Protein 6JBZ (pdb70)

Structure (mmCIF, N/CA/C/O backbone):
data_6JBZ
#
_entry.id   6JBZ
#
_cell.length_a   114.076
_cell.length_b   114.076
_cell.length_c   121.369
_cell.angle_alpha   90.00
_cell.angle_beta   90.00
_cell.angle_gamma   90.00
#
_symmetry.space_group_name_H-M   'P 43 21 2'
#
loop_
_entity.id
_entity.type
_entity.pdbx_description
1 polymer 'Molybdenum cofactor biosynthesis protein E'
2 polymer 'MoaD/ThiS family protein'
3 non-polymer 'SULFATE ION'
4 water water
#
loop_
_atom_site.group_PDB
_atom_site.id
_atom_site.type_symbol
_atom_site.label_atom_id
_atom_site.label_alt_id
_atom_site.label_comp_id
_atom_site.label_asym_id
_atom_site.label_entity_id
_atom_site.label_seq_id
_atom_site.pdbx_PDB_ins_code
_atom_site.Cartn_x
_atom_site.Cartn_y
_atom_site.Cartn_z
_atom_site.occupancy
_atom_site.B_iso_or_equiv
_atom_site.auth_seq_id
_atom_site.auth_comp_id
_atom_site.auth_asym_id
_atom_site.auth_atom_id
_atom_site.pdbx_PDB_model_num
ATOM 1 N N . MET A 1 1 ? 27.309 46.298 50.981 1.00 57.45 1 MET A N 1
ATOM 2 C CA . MET A 1 1 ? 27.820 45.092 51.587 1.00 58.43 1 MET A CA 1
ATOM 3 C C . MET A 1 1 ? 28.044 43.962 50.587 1.00 60.26 1 MET A C 1
ATOM 4 O O . MET A 1 1 ? 27.205 43.111 50.454 1.00 61.77 1 MET A O 1
ATOM 9 N N . THR A 1 2 ? 29.187 43.915 49.921 1.00 56.55 2 THR A N 1
ATOM 10 C CA . THR A 1 2 ? 29.423 42.874 48.926 1.00 48.95 2 THR A CA 1
ATOM 11 C C . THR A 1 2 ? 29.315 41.557 49.607 1.00 44.49 2 THR A C 1
ATOM 12 O O . THR A 1 2 ? 29.804 41.396 50.687 1.00 52.53 2 THR A O 1
ATOM 16 N N . GLN A 1 3 ? 28.670 40.605 48.970 1.00 45.60 3 GLN A N 1
ATOM 17 C CA . GLN A 1 3 ? 28.408 39.343 49.624 1.00 45.25 3 GLN A CA 1
ATOM 18 C C . GLN A 1 3 ? 29.061 38.137 49.032 1.00 43.29 3 GLN A C 1
ATOM 19 O O . GLN A 1 3 ? 29.346 38.070 47.869 1.00 39.64 3 GLN A O 1
ATOM 25 N N . VAL A 1 4 ? 29.285 37.188 49.912 1.00 39.38 4 VAL A N 1
ATOM 26 C CA . VAL A 1 4 ? 29.906 35.957 49.607 1.00 32.02 4 VAL A CA 1
ATOM 27 C C . VAL A 1 4 ? 28.874 34.882 49.651 1.00 36.10 4 VAL A C 1
ATOM 28 O O . VAL A 1 4 ? 28.421 34.506 50.683 1.00 36.07 4 VAL A O 1
ATOM 32 N N . LEU A 1 5 ? 28.495 34.420 48.486 1.00 33.91 5 LEU A N 1
ATOM 33 C CA . LEU A 1 5 ? 27.675 33.264 48.320 1.00 28.46 5 LEU A CA 1
ATOM 34 C C . LEU A 1 5 ? 28.337 31.943 48.623 1.00 31.33 5 LEU A C 1
ATOM 35 O O . LEU A 1 5 ? 27.685 31.027 49.022 1.00 28.57 5 LEU A O 1
ATOM 40 N N . ARG A 1 6 ? 29.605 31.805 48.298 1.00 33.71 6 ARG A N 1
ATOM 41 C CA . ARG A 1 6 ? 30.325 30.599 48.628 1.00 29.56 6 ARG A CA 1
ATOM 42 C C . ARG A 1 6 ? 31.792 30.756 48.753 1.00 29.40 6 ARG A C 1
ATOM 43 O O . ARG A 1 6 ? 32.382 31.472 48.010 1.00 33.15 6 ARG A O 1
ATOM 51 N N . ALA A 1 7 ? 32.385 30.039 49.679 1.00 27.58 7 ALA A N 1
ATOM 52 C CA . ALA A 1 7 ? 33.810 29.899 49.729 1.00 31.04 7 ALA A CA 1
ATOM 53 C C . ALA A 1 7 ? 34.177 28.501 50.173 1.00 31.55 7 ALA A C 1
ATOM 54 O O . ALA A 1 7 ? 34.670 28.314 51.249 1.00 33.40 7 ALA A O 1
ATOM 56 N N . ALA A 1 8 ? 33.943 27.533 49.309 1.00 27.63 8 ALA A N 1
ATOM 57 C CA . ALA A 1 8 ? 33.962 26.137 49.651 1.00 22.46 8 ALA A CA 1
ATOM 58 C C . ALA A 1 8 ? 35.203 25.337 49.284 1.00 30.23 8 ALA A C 1
ATOM 59 O O . ALA A 1 8 ? 35.724 25.472 48.219 1.00 30.75 8 ALA A O 1
ATOM 61 N N . LEU A 1 9 ? 35.651 24.507 50.219 1.00 30.70 9 LEU A N 1
ATOM 62 C CA . LEU A 1 9 ? 36.706 23.524 50.014 1.00 27.14 9 LEU A CA 1
ATOM 63 C C . LEU A 1 9 ? 36.052 22.151 50.002 1.00 31.30 9 LEU A C 1
ATOM 64 O O . LEU A 1 9 ? 35.373 21.791 50.953 1.00 28.88 9 LEU A O 1
ATOM 69 N N . THR A 1 10 ? 36.223 21.385 48.926 1.00 31.84 10 THR A N 1
ATOM 70 C CA . THR A 1 10 ? 35.442 20.162 48.786 1.00 29.98 10 THR A CA 1
ATOM 71 C C . THR A 1 10 ? 36.160 19.082 47.997 1.00 32.21 10 THR A C 1
ATOM 72 O O . THR A 1 10 ? 37.058 19.375 47.209 1.00 32.09 10 THR A O 1
ATOM 76 N N . ASP A 1 11 ? 35.777 17.828 48.221 1.00 31.74 11 ASP A N 1
ATOM 77 C CA . ASP A 1 11 ? 36.252 16.764 47.341 1.00 36.29 11 ASP A CA 1
ATOM 78 C C . ASP A 1 11 ? 35.189 16.354 46.293 1.00 33.47 11 ASP A C 1
ATOM 79 O O . ASP A 1 11 ? 35.331 15.345 45.611 1.00 37.62 11 ASP A O 1
ATOM 84 N N . GLN A 1 12 ? 34.144 17.161 46.155 1.00 33.62 12 GLN A N 1
ATOM 85 C CA . GLN A 1 12 ? 33.104 16.937 45.145 1.00 33.39 12 GLN A CA 1
ATOM 86 C C . GLN A 1 12 ? 33.370 17.759 43.877 1.00 32.92 12 GLN A C 1
ATOM 87 O O . GLN A 1 12 ? 34.052 18.782 43.923 1.00 31.61 12 GLN A O 1
ATOM 93 N N . PRO A 1 13 ? 32.858 17.293 42.730 1.00 35.40 13 PRO A N 1
ATOM 94 C CA . PRO A 1 13 ? 32.940 18.080 41.496 1.00 31.86 13 PRO A CA 1
ATOM 95 C C . PRO A 1 13 ? 32.349 19.479 41.665 1.00 33.31 13 PRO A C 1
ATOM 96 O O . PRO A 1 13 ? 31.316 19.631 42.318 1.00 33.52 13 PRO A O 1
ATOM 100 N N . ILE A 1 14 ? 33.011 20.485 41.100 1.00 30.70 14 ILE A N 1
ATOM 101 C CA . ILE A 1 14 ? 32.539 21.858 41.200 1.00 30.74 14 ILE A CA 1
ATOM 102 C C . ILE A 1 14 ? 32.172 22.386 39.811 1.00 33.71 14 ILE A C 1
ATOM 103 O O . ILE A 1 14 ? 32.701 21.919 38.799 1.00 33.97 14 ILE A O 1
ATOM 108 N N . PHE A 1 15 ? 31.267 23.363 39.776 1.00 31.34 15 PHE A N 1
ATOM 109 C CA . PHE A 1 15 ? 30.693 23.806 38.519 1.00 29.28 15 PHE A CA 1
ATOM 110 C C . PHE A 1 15 ? 30.628 25.331 38.353 1.00 30.89 15 PHE A C 1
ATOM 111 O O . PHE A 1 15 ? 30.089 26.044 39.197 1.00 32.09 15 PHE A O 1
ATOM 119 N N . LEU A 1 16 ? 31.181 25.822 37.250 1.00 28.98 16 LEU A N 1
ATOM 120 C CA . LEU A 1 16 ? 31.068 27.231 36.908 1.00 31.66 16 LEU A CA 1
ATOM 121 C C . LEU A 1 16 ? 29.616 27.707 36.889 1.00 28.63 16 LEU A C 1
ATOM 122 O O . LEU A 1 16 ? 29.315 28.774 37.399 1.00 32.35 16 LEU A O 1
ATOM 127 N N . ALA A 1 17 ? 28.730 26.912 36.300 1.00 29.49 17 ALA A N 1
ATOM 128 C CA . ALA A 1 17 ? 27.338 27.308 36.105 1.00 29.52 17 ALA A CA 1
ATOM 129 C C . ALA A 1 17 ? 26.672 27.546 37.435 1.00 32.84 17 ALA A C 1
ATOM 130 O O . ALA A 1 17 ? 25.881 28.474 37.609 1.00 36.16 17 ALA A O 1
ATOM 132 N N . GLU A 1 18 ? 27.011 26.696 38.387 1.00 33.00 18 GLU A N 1
ATOM 133 C CA . GLU A 1 18 ? 26.436 26.800 39.705 1.00 31.30 18 GLU A CA 1
ATOM 134 C C . GLU A 1 18 ? 26.826 28.117 40.382 1.00 34.13 18 GLU A C 1
ATOM 135 O O . GLU A 1 18 ? 25.999 28.744 41.029 1.00 35.66 18 GLU A O 1
ATOM 141 N N . HIS A 1 19 ? 28.077 28.538 40.208 1.00 32.75 19 HIS A N 1
ATOM 142 C CA . HIS A 1 19 ? 28.589 29.756 40.827 1.00 30.32 19 HIS A CA 1
ATOM 143 C C . HIS A 1 19 ? 28.093 31.012 40.114 1.00 34.43 19 HIS A C 1
ATOM 144 O O . HIS A 1 19 ? 27.882 32.057 40.743 1.00 33.92 19 HIS A O 1
ATOM 151 N N . GLU A 1 20 ? 27.921 30.913 38.798 1.00 35.07 20 GLU A N 1
ATOM 152 C CA . GLU A 1 20 ? 27.237 31.956 38.037 1.00 37.20 20 GLU A CA 1
ATOM 153 C C . GLU A 1 20 ? 25.815 32.184 38.587 1.00 35.83 20 GLU A C 1
ATOM 154 O O . GLU A 1 20 ? 25.379 33.310 38.793 1.00 36.33 20 GLU A O 1
ATOM 160 N N . GLU A 1 21 ? 25.107 31.086 38.809 1.00 35.31 21 GLU A N 1
ATOM 161 C CA . GLU A 1 21 ? 23.762 31.112 39.336 1.00 38.19 21 GLU A CA 1
ATOM 162 C C . GLU A 1 21 ? 23.702 31.765 40.718 1.00 41.40 21 GLU A C 1
ATOM 163 O O . GLU A 1 21 ? 22.791 32.538 41.006 1.00 42.88 21 GLU A O 1
ATOM 169 N N . LEU A 1 22 ? 24.699 31.479 41.550 1.00 37.84 22 LEU A N 1
ATOM 170 C CA . LEU A 1 22 ? 24.769 31.999 42.918 1.00 37.91 22 LEU A CA 1
ATOM 171 C C . LEU A 1 22 ? 24.987 33.499 43.048 1.00 36.60 22 LEU A C 1
ATOM 172 O O . LEU A 1 22 ? 24.408 34.132 43.914 1.00 44.14 22 LEU A O 1
ATOM 177 N N . VAL A 1 23 ? 25.858 34.057 42.223 1.00 37.40 23 VAL A N 1
ATOM 178 C CA . VAL A 1 23 ? 26.232 35.455 42.360 1.00 34.34 23 VAL A CA 1
ATOM 179 C C . VAL A 1 23 ? 25.302 36.366 41.565 1.00 39.30 23 VAL A C 1
ATOM 180 O O . VAL A 1 23 ? 25.493 37.585 41.540 1.00 38.58 23 VAL A O 1
ATOM 184 N N . SER A 1 24 ? 24.302 35.786 40.906 1.00 39.66 24 SER A N 1
ATOM 185 C CA . SER A 1 24 ? 23.321 36.611 40.208 1.00 41.90 24 SER A CA 1
ATOM 186 C C . SER A 1 24 ? 22.718 37.606 41.176 1.00 45.62 24 SER A C 1
ATOM 187 O O . SER A 1 24 ? 22.463 37.290 42.345 1.00 46.26 24 SER A O 1
ATOM 190 N N . HIS A 1 25 ? 22.533 38.820 40.688 1.00 37.82 25 HIS A N 1
ATOM 191 C CA . HIS A 1 25 ? 22.030 39.896 41.500 1.00 40.44 25 HIS A CA 1
ATOM 192 C C . HIS A 1 25 ? 21.322 40.853 40.576 1.00 43.27 25 HIS A C 1
ATOM 193 O O . HIS A 1 25 ? 21.834 41.176 39.496 1.00 41.92 25 HIS A O 1
ATOM 200 N N . ARG A 1 26 ? 20.147 41.305 41.001 1.00 42.85 26 ARG A N 1
ATOM 201 C CA . ARG A 1 26 ? 19.288 42.085 40.134 1.00 41.13 26 ARG A CA 1
ATOM 202 C C . ARG A 1 26 ? 19.968 43.376 39.686 1.00 43.84 26 ARG A C 1
ATOM 203 O O . ARG A 1 26 ? 19.607 43.935 38.658 1.00 39.33 26 ARG A O 1
ATOM 211 N N . SER A 1 27 ? 20.976 43.828 40.420 1.00 41.15 27 SER A N 1
ATOM 212 C CA . SER A 1 27 ? 21.659 45.056 40.032 1.00 41.98 27 SER A CA 1
ATOM 213 C C . SER A 1 27 ? 22.994 44.844 39.322 1.00 43.20 27 SER A C 1
ATOM 214 O O . SER A 1 27 ? 23.642 45.813 38.934 1.00 44.33 27 SER A O 1
ATOM 217 N N . ALA A 1 28 ? 23.397 43.587 39.147 1.00 41.96 28 ALA A N 1
ATOM 218 C CA . ALA A 1 28 ? 24.622 43.276 38.414 1.00 40.72 28 ALA A CA 1
ATOM 219 C C . ALA A 1 28 ? 24.382 43.282 36.901 1.00 38.80 28 ALA A C 1
ATOM 220 O O . ALA A 1 28 ? 23.454 42.654 36.416 1.00 43.94 28 ALA A O 1
ATOM 222 N N . GLY A 1 29 ? 25.219 44.005 36.164 1.00 38.97 29 GLY A N 1
ATOM 223 C CA . GLY A 1 29 ? 25.165 43.997 34.713 1.00 38.87 29 GLY A CA 1
ATOM 224 C C . GLY A 1 29 ? 26.258 43.138 34.070 1.00 42.97 29 GLY A C 1
ATOM 225 O O . GLY A 1 29 ? 26.217 42.858 32.857 1.00 33.27 29 GLY A O 1
ATOM 226 N N . ALA A 1 30 ? 27.236 42.713 34.873 1.00 36.83 30 ALA A N 1
ATOM 227 C CA . ALA A 1 30 ? 28.265 41.821 34.369 1.00 32.58 30 ALA A CA 1
ATOM 228 C C . ALA A 1 30 ? 28.567 40.717 35.356 1.00 32.69 30 ALA A C 1
ATOM 229 O O . ALA A 1 30 ? 28.667 40.954 36.551 1.00 34.41 30 ALA A O 1
ATOM 231 N N . ILE A 1 31 ? 28.698 39.506 34.832 1.00 29.71 31 ILE A N 1
ATOM 232 C CA . ILE A 1 31 ? 29.262 38.399 35.577 1.00 31.68 31 ILE A CA 1
ATOM 233 C C . ILE A 1 31 ? 30.512 37.924 34.822 1.00 36.29 31 ILE A C 1
ATOM 234 O O . ILE A 1 31 ? 30.562 37.906 33.578 1.00 32.21 31 ILE A O 1
ATOM 239 N N . VAL A 1 32 ? 31.534 37.573 35.581 1.00 29.37 32 VAL A N 1
ATOM 240 C CA . VAL A 1 32 ? 32.701 36.976 35.012 1.00 29.59 32 VAL A CA 1
ATOM 241 C C . VAL A 1 32 ? 32.987 35.729 35.821 1.00 35.62 32 VAL A C 1
ATOM 242 O O . VAL A 1 32 ? 32.957 35.753 37.059 1.00 34.45 32 VAL A O 1
ATOM 246 N N . GLY A 1 33 ? 33.294 34.638 35.155 1.00 35.79 33 GLY A N 1
ATOM 247 C CA . GLY A 1 33 ? 33.595 33.401 35.829 1.00 29.51 33 GLY A CA 1
ATOM 248 C C . GLY A 1 33 ? 34.914 32.814 35.427 1.00 35.42 33 GLY A C 1
ATOM 249 O O . GLY A 1 33 ? 35.362 33.004 34.339 1.00 32.84 33 GLY A O 1
ATOM 250 N N . PHE A 1 34 ? 35.540 32.110 36.349 1.00 31.96 34 PHE A N 1
ATOM 251 C CA . PHE A 1 34 ? 36.798 31.455 36.107 1.00 29.48 34 PHE A CA 1
ATOM 252 C C . PHE A 1 34 ? 36.706 29.978 36.376 1.00 30.84 34 PHE A C 1
ATOM 253 O O . PHE A 1 34 ? 36.222 29.585 37.384 1.00 27.82 34 PHE A O 1
ATOM 261 N N . VAL A 1 35 ? 37.191 29.168 35.467 1.00 25.40 35 VAL A N 1
ATOM 262 C CA . VAL A 1 35 ? 37.424 27.796 35.793 1.00 27.25 35 VAL A CA 1
ATOM 263 C C . VAL A 1 35 ? 38.845 27.402 35.497 1.00 30.79 35 VAL A C 1
ATOM 264 O O . VAL A 1 35 ? 39.365 27.669 34.461 1.00 31.82 35 VAL A O 1
ATOM 268 N N . GLY A 1 36 ? 39.481 26.762 36.451 1.00 31.72 36 GLY A N 1
ATOM 269 C CA . GLY A 1 36 ? 40.807 26.244 36.251 1.00 26.79 36 GLY A CA 1
ATOM 270 C C . GLY A 1 36 ? 40.763 24.755 36.215 1.00 28.81 36 GLY A C 1
ATOM 271 O O . GLY A 1 36 ? 40.440 24.156 37.156 1.00 33.71 36 GLY A O 1
ATOM 272 N N . MET A 1 37 ? 41.101 24.171 35.098 1.00 29.20 37 MET A N 1
ATOM 273 C CA . MET A 1 37 ? 40.988 22.746 34.917 1.00 30.36 37 MET A CA 1
ATOM 274 C C . MET A 1 37 ? 42.320 22.114 34.684 1.00 30.15 37 MET A C 1
ATOM 275 O O . MET A 1 37 ? 43.277 22.767 34.442 1.00 32.89 37 MET A O 1
ATOM 280 N N . ILE A 1 38 ? 42.375 20.806 34.770 1.00 34.05 38 ILE A N 1
ATOM 281 C CA . ILE A 1 38 ? 43.663 20.171 34.617 1.00 30.44 38 ILE A CA 1
ATOM 282 C C . ILE A 1 38 ? 43.992 20.012 33.172 1.00 32.30 38 ILE A C 1
ATOM 283 O O . ILE A 1 38 ? 43.223 19.494 32.436 1.00 31.92 38 ILE A O 1
ATOM 288 N N . ARG A 1 39 ? 45.152 20.488 32.780 1.00 37.58 39 ARG A N 1
ATOM 289 C CA . ARG A 1 39 ? 45.629 20.339 31.435 1.00 31.25 39 ARG A CA 1
ATOM 290 C C . ARG A 1 39 ? 46.082 18.953 31.153 1.00 31.18 39 ARG A C 1
ATOM 291 O O . ARG A 1 39 ? 46.446 18.217 32.022 1.00 35.78 39 ARG A O 1
ATOM 299 N N . ASP A 1 40 ? 46.057 18.614 29.896 1.00 29.74 40 ASP A N 1
ATOM 300 C CA . ASP A 1 40 ? 46.577 17.371 29.399 1.00 32.17 40 ASP A CA 1
ATOM 301 C C . ASP A 1 40 ? 48.088 17.178 29.435 1.00 30.75 40 ASP A C 1
ATOM 302 O O . ASP A 1 40 ? 48.535 16.083 29.453 1.00 31.31 40 ASP A O 1
ATOM 307 N N . ARG A 1 41 ? 48.849 18.249 29.411 1.00 28.22 41 ARG A N 1
ATOM 308 C CA . ARG A 1 41 ? 50.276 18.183 29.370 1.00 32.29 41 ARG A CA 1
ATOM 309 C C . ARG A 1 41 ? 50.863 19.168 30.336 1.00 36.11 41 ARG A C 1
ATOM 310 O O . ARG A 1 41 ? 50.225 20.105 30.663 1.00 35.99 41 ARG A O 1
ATOM 318 N N . ASP A 1 42 ? 52.054 18.903 30.848 1.00 38.64 42 ASP A N 1
ATOM 319 C CA . ASP A 1 42 ? 52.855 19.885 31.546 1.00 36.13 42 ASP A CA 1
ATOM 320 C C . ASP A 1 42 ? 54.327 19.691 31.314 1.00 40.62 42 ASP A C 1
ATOM 321 O O . ASP A 1 42 ? 54.849 18.665 31.631 1.00 41.61 42 ASP A O 1
ATOM 326 N N . GLY A 1 43 ? 55.023 20.712 30.863 1.00 45.07 43 GLY A N 1
ATOM 327 C CA . GLY A 1 43 ? 56.445 20.602 30.633 1.00 37.22 43 GLY A CA 1
ATOM 328 C C . GLY A 1 43 ? 56.741 19.525 29.629 1.00 45.76 43 GLY A C 1
ATOM 329 O O . GLY A 1 43 ? 57.740 18.840 29.702 1.00 47.71 43 GLY A O 1
ATOM 330 N N . GLY A 1 44 ? 55.834 19.379 28.688 1.00 37.08 44 GLY A N 1
ATOM 331 C CA . GLY A 1 44 ? 55.971 18.429 27.626 1.00 36.19 44 GLY A CA 1
ATOM 332 C C . GLY A 1 44 ? 55.568 17.008 27.927 1.00 45.69 44 GLY A C 1
ATOM 333 O O . GLY A 1 44 ? 55.651 16.166 27.066 1.00 50.13 44 GLY A O 1
ATOM 334 N N . ARG A 1 45 ? 55.110 16.738 29.130 1.00 39.74 45 ARG A N 1
ATOM 335 C CA . ARG A 1 45 ? 54.715 15.401 29.487 1.00 36.52 45 ARG A CA 1
ATOM 336 C C . ARG A 1 45 ? 53.236 15.278 29.606 1.00 38.29 45 ARG A C 1
ATOM 337 O O . ARG A 1 45 ? 52.571 16.186 30.036 1.00 37.75 45 ARG A O 1
ATOM 345 N N . GLY A 1 46 ? 52.734 14.131 29.200 1.00 32.51 46 GLY A N 1
ATOM 346 C CA . GLY A 1 46 ? 51.344 13.800 29.347 1.00 26.96 46 GLY A CA 1
ATOM 347 C C . GLY A 1 46 ? 50.941 13.519 30.757 1.00 33.80 46 GLY A C 1
ATOM 348 O O . GLY A 1 46 ? 51.577 12.813 31.452 1.00 31.38 46 GLY A O 1
ATOM 349 N N . VAL A 1 47 ? 49.818 14.065 31.144 1.00 32.78 47 VAL A N 1
ATOM 350 C CA . VAL A 1 47 ? 49.364 14.055 32.505 1.00 29.41 47 VAL A CA 1
ATOM 351 C C . VAL A 1 47 ? 48.370 12.930 32.690 1.00 30.24 47 VAL A C 1
ATOM 352 O O . VAL A 1 47 ? 47.535 12.704 31.862 1.00 28.44 47 VAL A O 1
ATOM 356 N N . LEU A 1 48 ? 48.517 12.194 33.767 1.00 27.00 48 LEU A N 1
ATOM 357 C CA . LEU A 1 48 ? 47.637 11.118 34.051 1.00 27.13 48 LEU A CA 1
ATOM 358 C C . LEU A 1 48 ? 46.563 11.530 35.009 1.00 30.85 48 LEU A C 1
ATOM 359 O O . LEU A 1 48 ? 45.433 11.226 34.808 1.00 29.52 48 LEU A O 1
ATOM 364 N N . ARG A 1 49 ? 46.955 12.205 36.068 1.00 28.71 49 ARG A N 1
ATOM 365 C CA . ARG A 1 49 ? 46.051 12.736 37.059 1.00 32.41 49 ARG A CA 1
ATOM 366 C C . ARG A 1 49 ? 46.725 13.739 37.984 1.00 35.19 49 ARG A C 1
ATOM 367 O O . ARG A 1 49 ? 47.911 13.846 37.988 1.00 34.20 49 ARG A O 1
ATOM 375 N N . LEU A 1 50 ? 45.951 14.467 38.767 1.00 33.43 50 LEU A N 1
ATOM 376 C CA . LEU A 1 50 ? 46.487 15.373 39.759 1.00 33.25 50 LEU A CA 1
ATOM 377 C C . LEU A 1 50 ? 45.901 15.016 41.083 1.00 30.19 50 LEU A C 1
ATOM 378 O O . LEU A 1 50 ? 44.775 14.652 41.165 1.00 30.46 50 LEU A O 1
ATOM 383 N N . GLU A 1 51 ? 46.692 15.110 42.125 1.00 30.63 51 GLU A N 1
ATOM 384 C CA . GLU A 1 51 ? 46.177 14.940 43.456 1.00 30.45 51 GLU A CA 1
ATOM 385 C C . GLU A 1 51 ? 46.411 16.153 44.303 1.00 30.10 51 GLU A C 1
ATOM 386 O O . GLU A 1 51 ? 47.506 16.567 44.485 1.00 28.32 51 GLU A O 1
ATOM 392 N N . TYR A 1 52 ? 45.337 16.671 44.855 1.00 27.05 52 TYR A N 1
ATOM 393 C CA . TYR A 1 52 ? 45.343 17.893 45.616 1.00 26.10 52 TYR A CA 1
ATOM 394 C C . TYR A 1 52 ? 45.162 17.607 47.067 1.00 26.05 52 TYR A C 1
ATOM 395 O O . TYR A 1 52 ? 44.273 16.946 47.442 1.00 30.93 52 TYR A O 1
ATOM 404 N N . SER A 1 53 ? 46.009 18.173 47.890 1.00 28.76 53 SER A N 1
ATOM 405 C CA . SER A 1 53 ? 45.909 18.003 49.316 1.00 27.98 53 SER A CA 1
ATOM 406 C C . SER A 1 53 ? 45.858 19.332 50.003 1.00 29.95 53 SER A C 1
ATOM 407 O O . SER A 1 53 ? 46.252 20.320 49.469 1.00 29.52 53 SER A O 1
ATOM 410 N N . ALA A 1 54 ? 45.314 19.346 51.193 1.00 23.87 54 ALA A N 1
ATOM 411 C CA . ALA A 1 54 ? 45.089 20.624 51.845 1.00 25.62 54 ALA A CA 1
ATOM 412 C C . ALA A 1 54 ? 45.476 20.589 53.313 1.00 28.06 54 ALA A C 1
ATOM 413 O O . ALA A 1 54 ? 45.198 19.628 54.018 1.00 27.05 54 ALA A O 1
ATOM 415 N N . HIS A 1 55 ? 46.122 21.646 53.774 1.00 27.55 55 HIS A N 1
ATOM 416 C CA . HIS A 1 55 ? 46.357 21.799 55.199 1.00 33.34 55 HIS A CA 1
ATOM 417 C C . HIS A 1 55 ? 45.018 21.808 55.921 1.00 33.50 55 HIS A C 1
ATOM 418 O O . HIS A 1 55 ? 44.014 22.222 55.339 1.00 35.13 55 HIS A O 1
ATOM 425 N N . PRO A 1 56 ? 44.987 21.331 57.177 1.00 34.69 56 PRO A N 1
ATOM 426 C CA . PRO A 1 56 ? 43.751 21.395 57.968 1.00 31.22 56 PRO A CA 1
ATOM 427 C C . PRO A 1 56 ? 43.129 22.798 58.024 1.00 29.64 56 PRO A C 1
ATOM 428 O O . PRO A 1 56 ? 41.930 22.910 58.247 1.00 27.69 56 PRO A O 1
ATOM 432 N N . SER A 1 57 ? 43.915 23.849 57.823 1.00 28.58 57 SER A N 1
ATOM 433 C CA . SER A 1 57 ? 43.371 25.197 57.963 1.00 30.51 57 SER A CA 1
ATOM 434 C C . SER A 1 57 ? 42.761 25.747 56.674 1.00 33.21 57 SER A C 1
ATOM 435 O O . SER A 1 57 ? 42.187 26.833 56.683 1.00 34.87 57 SER A O 1
ATOM 438 N N . ALA A 1 58 ? 42.862 24.999 55.5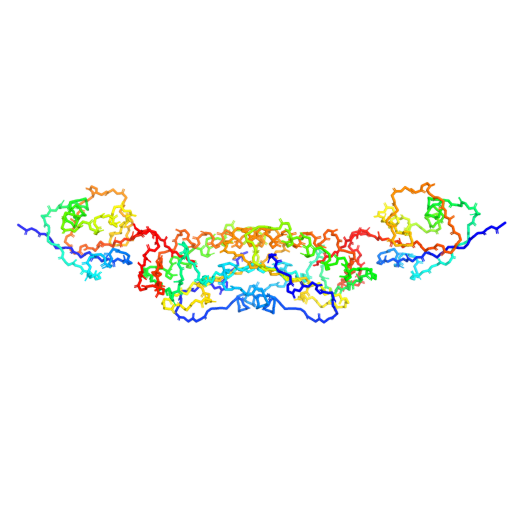78 1.00 29.48 58 ALA A N 1
ATOM 439 C CA . ALA A 1 58 ? 42.541 25.547 54.261 1.00 31.81 58 ALA A CA 1
ATOM 440 C C . ALA A 1 58 ? 41.090 26.031 54.123 1.00 33.72 58 ALA A C 1
ATOM 441 O O . ALA A 1 58 ? 40.853 27.084 53.524 1.00 35.79 58 ALA A O 1
ATOM 443 N N . ALA A 1 59 ? 40.128 25.284 54.664 1.00 28.97 59 ALA A N 1
ATOM 444 C CA . ALA A 1 59 ? 38.719 25.676 54.551 1.00 30.69 59 ALA A CA 1
ATOM 445 C C . ALA A 1 59 ? 38.492 27.053 55.177 1.00 35.70 59 ALA A C 1
ATOM 446 O O . ALA A 1 59 ? 37.779 27.910 54.618 1.00 34.75 59 ALA A O 1
ATOM 448 N N . GLN A 1 60 ? 39.129 27.270 56.323 1.00 32.50 60 GLN A N 1
ATOM 449 C CA . GLN A 1 60 ? 39.022 28.542 57.020 1.00 32.55 60 GLN A CA 1
ATOM 450 C C . GLN A 1 60 ? 39.758 29.660 56.284 1.00 35.35 60 GLN A C 1
ATOM 451 O O . GLN A 1 60 ? 39.223 30.758 56.119 1.00 38.85 60 GLN A O 1
ATOM 457 N N . VAL A 1 61 ? 40.987 29.385 55.853 1.00 32.97 61 VAL A N 1
ATOM 458 C CA . VAL A 1 61 ? 41.753 30.356 55.085 1.00 32.26 61 VAL A CA 1
ATOM 459 C C . VAL A 1 61 ? 40.987 30.745 53.818 1.00 34.31 61 VAL A C 1
ATOM 460 O O . VAL A 1 61 ? 40.898 31.923 53.479 1.00 31.90 61 VAL A O 1
ATOM 464 N N . LEU A 1 62 ? 40.404 29.753 53.143 1.00 37.53 62 LEU A N 1
ATOM 465 C CA . LEU A 1 62 ? 39.659 30.007 51.910 1.00 35.31 62 LEU A CA 1
ATOM 466 C C . LEU A 1 62 ? 38.529 30.991 52.155 1.00 34.96 62 LEU A C 1
ATOM 467 O O . LEU A 1 62 ? 38.357 31.950 51.400 1.00 34.46 62 LEU A O 1
ATOM 472 N N . ALA A 1 63 ? 37.767 30.745 53.219 1.00 34.25 63 ALA A N 1
ATOM 473 C CA . ALA A 1 63 ? 36.637 31.590 53.559 1.00 28.98 63 ALA A CA 1
ATOM 474 C C . ALA A 1 63 ? 37.111 32.996 53.907 1.00 36.88 63 ALA A C 1
ATOM 475 O O . ALA A 1 63 ? 36.501 33.978 53.470 1.00 35.16 63 ALA A O 1
ATOM 477 N N . ASP A 1 64 ? 38.202 33.098 54.669 1.00 32.80 64 ASP A N 1
ATOM 478 C CA . ASP A 1 64 ? 38.773 34.409 54.982 1.00 31.17 64 ASP A CA 1
ATOM 479 C C . ASP A 1 64 ? 39.231 35.155 53.729 1.00 34.89 64 ASP A C 1
ATOM 480 O O . ASP A 1 64 ? 39.039 36.365 53.609 1.00 39.82 64 ASP A O 1
ATOM 485 N N . LEU A 1 65 ? 39.817 34.427 52.786 1.00 36.61 65 LEU A N 1
ATOM 486 C CA . LEU A 1 65 ? 40.304 35.021 51.545 1.00 35.74 65 LEU A CA 1
ATOM 487 C C . LEU A 1 65 ? 39.157 35.562 50.674 1.00 34.75 65 LEU A C 1
ATOM 488 O O . LEU A 1 65 ? 39.228 36.677 50.152 1.00 34.44 65 LEU A O 1
ATOM 493 N N . VAL A 1 66 ? 38.101 34.774 50.512 1.00 33.64 66 VAL A N 1
ATOM 494 C CA . VAL A 1 66 ? 36.973 35.210 49.698 1.00 32.66 66 VAL A CA 1
ATOM 495 C C . VAL A 1 66 ? 36.292 36.409 50.360 1.00 40.26 66 VAL A C 1
ATOM 496 O O . VAL A 1 66 ? 35.967 37.394 49.693 1.00 41.45 66 VAL A O 1
ATOM 500 N N . ALA A 1 67 ? 36.109 36.328 51.679 1.00 41.31 67 ALA A N 1
ATOM 501 C CA . ALA A 1 67 ? 35.592 37.435 52.481 1.00 34.91 67 ALA A CA 1
ATOM 502 C C . ALA A 1 67 ? 36.418 38.717 52.312 1.00 36.84 67 ALA A C 1
ATOM 503 O O . ALA A 1 67 ? 35.869 39.827 52.208 1.00 36.69 67 ALA A O 1
ATOM 505 N N . GLU A 1 68 ? 37.736 38.560 52.286 1.00 34.67 68 GLU A N 1
ATOM 506 C CA . GLU A 1 68 ? 38.617 39.711 52.197 1.00 36.11 68 GLU A CA 1
ATOM 507 C C . GLU A 1 68 ? 38.570 40.361 50.826 1.00 41.64 68 GLU A C 1
ATOM 508 O O . GLU A 1 68 ? 38.517 41.588 50.708 1.00 44.69 68 GLU A O 1
ATOM 514 N N . VAL A 1 69 ? 38.605 39.538 49.788 1.00 38.29 69 VAL A N 1
ATOM 515 C CA . VAL A 1 69 ? 38.588 40.065 48.439 1.00 40.39 69 VAL A CA 1
ATOM 516 C C . VAL A 1 69 ? 37.267 40.803 48.224 1.00 40.29 69 VAL A C 1
ATOM 517 O O . VAL A 1 69 ? 37.234 41.855 47.576 1.00 42.54 69 VAL A O 1
ATOM 521 N N . ALA A 1 70 ? 36.200 40.272 48.824 1.00 37.42 70 ALA A N 1
ATOM 522 C CA . ALA A 1 70 ? 34.848 40.825 48.705 1.00 39.04 70 ALA A CA 1
ATOM 523 C C . ALA A 1 70 ? 34.739 42.208 49.350 1.00 46.38 70 ALA A C 1
ATOM 524 O O . ALA A 1 70 ? 34.236 43.152 48.730 1.00 47.62 70 ALA A O 1
ATOM 526 N N . GLU A 1 71 ? 35.216 42.311 50.591 1.00 42.11 71 GLU A N 1
ATOM 527 C CA . GLU A 1 71 ? 35.172 43.546 51.362 1.00 42.26 71 GLU A CA 1
ATOM 528 C C . GLU A 1 71 ? 36.037 44.650 50.757 1.00 44.09 71 GLU A C 1
ATOM 529 O O . GLU A 1 71 ? 35.643 45.816 50.749 1.00 45.70 71 GLU A O 1
ATOM 535 N N . GLU A 1 72 ? 37.205 44.288 50.236 1.00 43.59 72 GLU A N 1
ATOM 536 C CA . GLU A 1 72 ? 38.096 45.281 49.638 1.00 39.68 72 GLU A CA 1
ATOM 537 C C . GLU A 1 72 ? 37.659 45.701 48.247 1.00 39.52 72 GLU A C 1
ATOM 538 O O . GLU A 1 72 ? 38.246 46.590 47.658 1.00 46.95 72 GLU A O 1
ATOM 544 N N . SER A 1 73 ? 36.637 45.053 47.711 1.00 42.90 73 SER A N 1
ATOM 545 C CA . SER A 1 73 ? 36.183 45.361 46.365 1.00 42.14 73 SER A CA 1
ATOM 546 C C . SER A 1 73 ? 35.295 46.593 46.324 1.00 43.92 73 SER A C 1
ATOM 547 O O . SER A 1 73 ? 34.695 46.980 47.320 1.00 46.07 73 SER A O 1
ATOM 550 N N . SER A 1 74 ? 35.210 47.201 45.152 1.00 41.62 74 SER A N 1
ATOM 551 C CA . SER A 1 74 ? 34.193 48.195 44.884 1.00 39.47 74 SER A CA 1
ATOM 552 C C . SER A 1 74 ? 33.526 47.833 43.575 1.00 42.25 74 SER A C 1
ATOM 553 O O . SER A 1 74 ? 34.166 47.295 42.673 1.00 40.92 74 SER A O 1
ATOM 556 N N . GLY A 1 75 ? 32.232 48.101 43.480 1.00 37.46 75 GLY A N 1
ATOM 557 C CA . GLY A 1 75 ? 31.515 47.858 42.247 1.00 33.58 75 GLY A CA 1
ATOM 558 C C . GLY A 1 75 ? 31.035 46.428 42.111 1.00 42.66 75 GLY A C 1
ATOM 559 O O . GLY A 1 75 ? 30.453 46.065 41.083 1.00 41.55 75 GLY A O 1
ATOM 560 N N . VAL A 1 76 ? 31.253 45.621 43.149 1.00 35.69 76 VAL A N 1
ATOM 561 C CA . VAL A 1 76 ? 30.935 44.212 43.070 1.00 34.09 76 VAL A CA 1
ATOM 562 C C . VAL A 1 76 ? 29.775 43.853 43.990 1.00 36.74 76 VAL A C 1
ATOM 563 O O . VAL A 1 76 ? 29.849 44.052 45.200 1.00 39.97 76 VAL A O 1
ATOM 567 N N . ARG A 1 77 ? 28.712 43.302 43.402 1.00 39.52 77 ARG A N 1
ATOM 568 C CA . ARG A 1 77 ? 27.549 42.805 44.145 1.00 37.51 77 ARG A CA 1
ATOM 569 C C . ARG A 1 77 ? 27.832 41.549 44.951 1.00 38.85 77 ARG A C 1
ATOM 570 O O . ARG A 1 77 ? 27.536 41.488 46.137 1.00 44.36 77 ARG A O 1
ATOM 578 N N . ALA A 1 78 ? 28.373 40.529 44.295 1.00 37.06 78 ALA A N 1
ATOM 579 C CA . ALA A 1 78 ? 28.509 39.225 44.935 1.00 37.17 78 ALA A CA 1
ATOM 580 C C . ALA A 1 78 ? 29.667 38.428 44.363 1.00 32.21 78 ALA A C 1
ATOM 581 O O . ALA A 1 78 ? 30.006 38.568 43.190 1.00 34.70 78 ALA A O 1
ATOM 583 N N . VAL A 1 79 ? 30.274 37.599 45.205 1.00 34.69 79 VAL A N 1
ATOM 584 C CA . VAL A 1 79 ? 31.341 36.688 44.779 1.00 32.30 79 VAL A CA 1
ATOM 585 C C . VAL A 1 79 ? 31.065 35.274 45.279 1.00 30.32 79 VAL A C 1
ATOM 586 O O . VAL A 1 79 ? 30.305 35.078 46.221 1.00 29.50 79 VAL A O 1
ATOM 590 N N . ALA A 1 80 ? 31.658 34.288 44.613 1.00 32.01 80 ALA A N 1
ATOM 591 C CA . ALA A 1 80 ? 31.548 32.888 45.024 1.00 31.22 80 ALA A CA 1
ATOM 592 C C . ALA A 1 80 ? 32.723 32.115 44.458 1.00 32.41 80 ALA A C 1
ATOM 593 O O . ALA A 1 80 ? 33.051 32.247 43.282 1.00 37.00 80 ALA A O 1
ATOM 595 N N . ALA A 1 81 ? 33.370 31.319 45.297 1.00 33.18 81 ALA A N 1
ATOM 596 C CA . ALA A 1 81 ? 34.473 30.487 44.839 1.00 32.71 81 ALA A CA 1
ATOM 597 C C . ALA A 1 81 ? 34.449 29.118 45.513 1.00 33.47 81 ALA A C 1
ATOM 598 O O . ALA A 1 81 ? 33.985 28.989 46.645 1.00 34.00 81 ALA A O 1
ATOM 600 N N . SER A 1 82 ? 34.914 28.096 44.790 1.00 32.58 82 SER A N 1
ATOM 601 C CA . SER A 1 82 ? 35.146 26.772 45.363 1.00 26.86 82 SER A CA 1
ATOM 602 C C . SER A 1 82 ? 36.516 26.284 44.932 1.00 29.65 82 SER A C 1
ATOM 603 O O . SER A 1 82 ? 36.958 26.553 43.818 1.00 28.51 82 SER A O 1
ATOM 606 N N . HIS A 1 83 ? 37.200 25.576 45.817 1.00 29.59 83 HIS A N 1
ATOM 607 C CA . HIS A 1 83 ? 38.400 24.871 45.409 1.00 27.20 83 HIS A CA 1
ATOM 608 C C . HIS A 1 83 ? 38.192 23.410 45.712 1.00 30.52 83 HIS A C 1
ATOM 609 O O . HIS A 1 83 ? 37.780 23.050 46.821 1.00 29.42 83 HIS A O 1
ATOM 616 N N . ARG A 1 84 ? 38.452 22.571 44.710 1.00 29.64 84 ARG A N 1
ATOM 617 C CA . ARG A 1 84 ? 38.297 21.129 44.856 1.00 27.32 84 ARG A CA 1
ATOM 618 C C . ARG A 1 84 ? 39.602 20.498 45.321 1.00 29.14 84 ARG A C 1
ATOM 619 O O . ARG A 1 84 ? 40.684 20.974 44.993 1.00 31.52 84 ARG A O 1
ATOM 627 N N . ILE A 1 85 ? 39.513 19.444 46.113 1.00 27.16 85 ILE A N 1
ATOM 628 C CA . ILE A 1 85 ? 40.713 18.715 46.465 1.00 29.04 85 ILE A CA 1
ATOM 629 C C . ILE A 1 85 ? 40.445 17.223 46.314 1.00 31.16 85 ILE A C 1
ATOM 630 O O . ILE A 1 85 ? 39.314 16.812 46.027 1.00 27.54 85 ILE A O 1
ATOM 635 N N . GLY A 1 86 ? 41.488 16.416 46.506 1.00 26.58 86 GLY A N 1
ATOM 636 C CA . GLY A 1 86 ? 41.388 14.990 46.273 1.00 24.84 86 GLY A CA 1
ATOM 637 C C . GLY A 1 86 ? 41.895 14.623 44.890 1.00 28.13 86 GLY A C 1
ATOM 638 O O . GLY A 1 86 ? 42.767 15.297 44.343 1.00 29.94 86 GLY A O 1
ATOM 639 N N . VAL A 1 87 ? 41.353 13.558 44.320 1.00 26.15 87 VAL A N 1
ATOM 640 C CA . VAL A 1 87 ? 41.835 13.076 43.042 1.00 27.43 87 VAL A CA 1
ATOM 641 C C . VAL A 1 87 ? 41.051 13.671 41.887 1.00 28.45 87 VAL A C 1
ATOM 642 O O . VAL A 1 87 ? 39.839 13.484 41.789 1.00 32.57 87 VAL A O 1
ATOM 646 N N . LEU A 1 88 ? 41.760 14.389 41.015 1.00 29.85 88 LEU A N 1
ATOM 647 C CA . LEU A 1 88 ? 41.159 15.001 39.835 1.00 30.86 88 LEU A CA 1
ATOM 648 C C . LEU A 1 88 ? 41.679 14.368 38.548 1.00 31.52 88 LEU A C 1
ATOM 649 O O . LEU A 1 88 ? 42.868 14.120 38.400 1.00 33.75 88 LEU A O 1
ATOM 654 N N . GLN A 1 89 ? 40.764 14.100 37.627 1.00 31.28 89 GLN A N 1
ATOM 655 C CA . GLN A 1 89 ? 41.107 13.590 36.317 1.00 29.04 89 GLN A CA 1
ATOM 656 C C . GLN A 1 89 ? 41.551 14.734 35.420 1.00 31.60 89 GLN A C 1
ATOM 657 O O . GLN A 1 89 ? 41.231 15.895 35.692 1.00 31.95 89 GLN A O 1
ATOM 663 N N . VAL A 1 90 ? 42.289 14.414 34.356 1.00 32.34 90 VAL A N 1
ATOM 664 C CA . VAL A 1 90 ? 42.635 15.421 33.355 1.00 30.48 90 VAL A CA 1
ATOM 665 C C . VAL A 1 90 ? 41.335 16.003 32.824 1.00 30.29 90 VAL A C 1
ATOM 666 O O . VAL A 1 90 ? 40.412 15.253 32.516 1.00 35.97 90 VAL A O 1
ATOM 670 N N . GLY A 1 91 ? 41.244 17.329 32.737 1.00 31.22 91 GLY A N 1
ATOM 671 C CA . GLY A 1 91 ? 40.039 17.961 32.225 1.00 26.36 91 GLY A CA 1
ATOM 672 C C . GLY A 1 91 ? 39.059 18.449 33.290 1.00 33.61 91 GLY A C 1
ATOM 673 O O . GLY A 1 91 ? 38.142 19.215 32.987 1.00 30.72 91 GLY A O 1
ATOM 674 N N . GLU A 1 92 ? 39.249 18.007 34.533 1.00 30.97 92 GLU A N 1
ATOM 675 C CA . GLU A 1 92 ? 38.354 18.383 35.621 1.00 30.61 92 GLU A CA 1
ATOM 676 C C . GLU A 1 92 ? 38.742 19.705 36.277 1.00 29.36 92 GLU A C 1
ATOM 677 O O . GLU A 1 92 ? 39.907 20.113 36.278 1.00 29.91 92 GLU A O 1
ATOM 683 N N . ALA A 1 93 ? 37.736 20.372 36.829 1.00 30.84 93 ALA A N 1
ATOM 684 C CA . ALA A 1 93 ? 37.903 21.688 37.435 1.00 30.56 93 ALA A CA 1
ATOM 685 C C . ALA A 1 93 ? 38.427 21.610 38.872 1.00 29.82 93 ALA A C 1
ATOM 686 O O . ALA A 1 93 ? 37.820 20.949 39.719 1.00 28.80 93 ALA A O 1
ATOM 688 N N . ALA A 1 94 ? 39.548 22.286 39.128 1.00 25.63 94 ALA A N 1
ATOM 689 C CA . ALA A 1 94 ? 40.122 22.383 40.467 1.00 30.70 94 ALA A CA 1
ATOM 690 C C . ALA A 1 94 ? 39.631 23.639 41.177 1.00 30.08 94 ALA A C 1
ATOM 691 O O . ALA A 1 94 ? 39.385 23.624 42.388 1.00 29.92 94 ALA A O 1
ATOM 693 N N . LEU A 1 95 ? 39.494 24.725 40.421 1.00 28.62 95 LEU A N 1
ATOM 694 C CA . LEU A 1 95 ? 39.120 26.017 40.993 1.00 30.34 95 LEU A CA 1
ATOM 695 C C . LEU A 1 95 ? 38.056 26.728 40.146 1.00 28.62 95 LEU A C 1
ATOM 696 O O . LEU A 1 95 ? 38.172 26.821 38.928 1.00 29.77 95 LEU A O 1
ATOM 701 N N . VAL A 1 96 ? 37.005 27.195 40.806 1.00 26.64 96 VAL A N 1
ATOM 702 C CA . VAL A 1 96 ? 35.946 27.953 40.155 1.00 26.28 96 VAL A CA 1
ATOM 703 C C . VAL A 1 96 ? 35.623 29.207 40.969 1.00 30.24 96 VAL A C 1
ATOM 704 O O . VAL A 1 96 ? 35.344 29.139 42.171 1.00 30.54 96 VAL A O 1
ATOM 708 N N . ALA A 1 97 ? 35.681 30.359 40.324 1.00 27.10 97 ALA A N 1
ATOM 709 C CA . ALA A 1 97 ? 35.256 31.586 40.968 1.00 28.76 97 ALA A CA 1
ATOM 710 C C . ALA A 1 97 ? 34.302 32.322 40.036 1.00 30.54 97 ALA A C 1
ATOM 711 O O . ALA A 1 97 ? 34.414 32.198 38.821 1.00 30.47 97 ALA A O 1
ATOM 713 N N . ALA A 1 98 ? 33.346 33.061 40.600 1.00 34.08 98 ALA A N 1
ATOM 714 C CA . ALA A 1 98 ? 32.460 33.901 39.792 1.00 31.62 98 ALA A CA 1
ATOM 715 C C . ALA A 1 98 ? 32.188 35.209 40.528 1.00 32.36 98 ALA A C 1
ATOM 716 O O . ALA A 1 98 ? 32.154 35.249 41.745 1.00 36.21 98 ALA A O 1
ATOM 718 N N . VAL A 1 99 ? 32.016 36.287 39.782 1.00 34.00 99 VAL A N 1
ATOM 719 C CA . VAL A 1 99 ? 31.891 37.615 40.366 1.00 32.88 99 VAL A CA 1
ATOM 720 C C . VAL A 1 99 ? 30.830 38.397 39.616 1.00 34.38 99 VAL A C 1
ATOM 721 O O . VAL A 1 99 ? 30.954 38.594 38.405 1.00 34.03 99 VAL A O 1
ATOM 725 N N . ALA A 1 100 ? 29.787 38.845 40.308 1.00 35.57 100 ALA A N 1
ATOM 726 C CA . ALA A 1 100 ? 28.784 39.688 39.645 1.00 32.27 100 ALA A CA 1
ATOM 727 C C . ALA A 1 100 ? 28.979 41.154 40.011 1.00 30.97 100 ALA A C 1
ATOM 728 O O . ALA A 1 100 ? 28.926 41.528 41.188 1.00 34.73 100 ALA A O 1
ATOM 730 N N . ALA A 1 101 ? 29.241 41.981 39.007 1.00 36.85 101 ALA A N 1
ATOM 731 C CA . ALA A 1 101 ? 29.457 43.418 39.240 1.00 41.14 101 ALA A CA 1
ATOM 732 C C . ALA A 1 101 ? 28.392 44.283 38.567 1.00 37.95 101 ALA A C 1
ATOM 733 O O . ALA A 1 101 ? 27.631 43.816 37.719 1.00 37.46 101 ALA A O 1
ATOM 735 N N . ASP A 1 102 ? 28.355 45.554 38.938 1.00 42.68 102 ASP A N 1
ATOM 736 C CA . ASP A 1 102 ? 27.463 46.492 38.275 1.00 44.37 102 ASP A CA 1
ATOM 737 C C . ASP A 1 102 ? 27.905 46.716 36.828 1.00 42.48 102 ASP A C 1
ATOM 738 O O . ASP A 1 102 ? 27.077 46.804 35.936 1.00 44.20 102 ASP A O 1
ATOM 743 N N . HIS A 1 103 ? 29.211 46.773 36.594 1.00 39.35 103 HIS A N 1
ATOM 744 C CA . HIS A 1 103 ? 29.735 46.910 35.237 1.00 37.24 103 HIS A CA 1
ATOM 745 C C . HIS A 1 103 ? 30.938 45.969 35.000 1.00 43.43 103 HIS A C 1
ATOM 746 O O . HIS A 1 103 ? 31.525 45.441 35.964 1.00 38.76 103 HIS A O 1
ATOM 753 N N . ARG A 1 104 ? 31.299 45.752 33.730 1.00 39.70 104 ARG A N 1
ATOM 754 C CA . ARG A 1 104 ? 32.230 44.674 33.394 1.00 37.11 104 ARG A CA 1
ATOM 755 C C . ARG A 1 104 ? 33.616 44.839 33.997 1.00 35.68 104 ARG A C 1
ATOM 756 O O . ARG A 1 104 ? 34.244 43.848 34.339 1.00 38.81 104 ARG A O 1
ATOM 764 N N . ARG A 1 105 ? 34.085 46.073 34.151 1.00 40.53 105 ARG A N 1
ATOM 765 C CA . ARG A 1 105 ? 35.451 46.322 34.622 1.00 39.00 105 ARG A CA 1
ATOM 766 C C . ARG A 1 105 ? 35.705 45.790 36.036 1.00 39.88 105 ARG A C 1
ATOM 767 O O . ARG A 1 105 ? 36.767 45.218 36.308 1.00 37.98 105 ARG A O 1
ATOM 775 N N . ALA A 1 106 ? 34.737 45.962 36.933 1.00 38.91 106 ALA A N 1
ATOM 776 C CA . ALA A 1 106 ? 34.890 45.456 38.294 1.00 31.85 106 ALA A CA 1
ATOM 777 C C . ALA 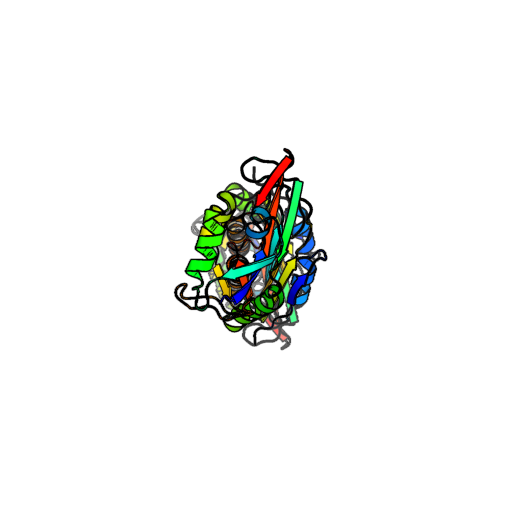A 1 106 ? 34.772 43.932 38.323 1.00 37.42 106 ALA A C 1
ATOM 778 O O . ALA A 1 106 ? 35.387 43.273 39.154 1.00 34.28 106 ALA A O 1
ATOM 780 N N . ALA A 1 107 ? 33.968 43.376 37.423 1.00 30.54 107 ALA A N 1
ATOM 781 C CA . ALA A 1 107 ? 33.790 41.939 37.388 1.00 31.84 107 ALA A CA 1
ATOM 782 C C . ALA A 1 107 ? 35.088 41.244 36.955 1.00 35.43 107 ALA A C 1
ATOM 783 O O . ALA A 1 107 ? 35.578 40.342 37.632 1.00 33.21 107 ALA A O 1
ATOM 785 N N . PHE A 1 108 ? 35.653 41.678 35.836 1.00 34.73 108 PHE A N 1
ATOM 786 C CA . PHE A 1 108 ? 36.931 41.156 35.377 1.00 33.63 108 PHE A CA 1
ATOM 787 C C . PHE A 1 108 ? 38.059 41.352 36.380 1.00 35.61 108 PHE A C 1
ATOM 788 O O . PHE A 1 108 ? 38.831 40.432 36.646 1.00 36.02 108 PHE A O 1
ATOM 796 N N . GLY A 1 109 ? 38.153 42.553 36.936 1.00 34.01 109 GLY A N 1
ATOM 797 C CA . GLY A 1 109 ? 39.200 42.858 37.892 1.00 29.59 109 GLY A CA 1
ATOM 798 C C . GLY A 1 109 ? 39.093 42.041 39.164 1.00 33.17 109 GLY A C 1
ATOM 799 O O . GLY A 1 109 ? 40.058 41.398 39.570 1.00 36.16 109 GLY A O 1
ATOM 800 N N . THR A 1 110 ? 37.923 42.068 39.798 1.00 31.72 110 THR A N 1
ATOM 801 C CA . THR A 1 110 ? 37.706 41.335 41.041 1.00 34.75 110 THR A CA 1
ATOM 802 C C . THR A 1 110 ? 37.763 39.816 40.834 1.00 38.08 110 THR A C 1
ATOM 803 O O . THR A 1 110 ? 38.232 39.096 41.711 1.00 37.65 110 THR A O 1
ATOM 807 N N . CYS A 1 111 ? 37.324 39.315 39.680 1.00 36.23 111 CYS A N 1
ATOM 808 C CA . CYS A 1 111 ? 37.419 37.875 39.481 1.00 37.02 111 CYS A CA 1
ATOM 809 C C . CYS A 1 111 ? 38.872 37.413 39.297 1.00 41.24 111 CYS A C 1
ATOM 810 O O . CYS A 1 111 ? 39.258 36.352 39.790 1.00 40.64 111 CYS A O 1
ATOM 813 N N . ALA A 1 112 ? 39.674 38.203 38.596 1.00 38.74 112 ALA A N 1
ATOM 814 C CA . ALA A 1 112 ? 41.087 37.886 38.454 1.00 33.79 112 ALA A CA 1
ATOM 815 C C . ALA A 1 112 ? 41.822 38.052 39.780 1.00 36.13 112 ALA A C 1
ATOM 816 O O . ALA A 1 112 ? 42.757 37.307 40.081 1.00 36.19 112 ALA A O 1
ATOM 818 N N . HIS A 1 113 ? 41.408 39.024 40.583 1.00 37.33 113 HIS A N 1
ATOM 819 C CA . HIS A 1 113 ? 42.104 39.233 41.845 1.00 40.26 113 HIS A CA 1
ATOM 820 C C . HIS A 1 113 ? 41.730 38.152 42.856 1.00 36.76 113 HIS A C 1
ATOM 821 O O . HIS A 1 113 ? 42.516 37.825 43.741 1.00 34.98 113 HIS A O 1
ATOM 828 N N . LEU A 1 114 ? 40.553 37.596 42.735 1.00 34.39 114 LEU A N 1
ATOM 829 C CA . LEU A 1 114 ? 40.142 36.539 43.599 1.00 35.72 114 LEU A CA 1
ATOM 830 C C . LEU A 1 114 ? 40.832 35.217 43.260 1.00 37.47 114 LEU A C 1
ATOM 831 O O . LEU A 1 114 ? 41.272 34.532 44.128 1.00 39.07 114 LEU A O 1
ATOM 836 N N . VAL A 1 115 ? 40.960 34.887 41.994 1.00 37.56 115 VAL A N 1
ATOM 837 C CA . VAL A 1 115 ? 41.665 33.694 41.588 1.00 37.00 115 VAL A CA 1
ATOM 838 C C . VAL A 1 115 ? 43.114 33.789 41.983 1.00 39.59 115 VAL A C 1
ATOM 839 O O . VAL A 1 115 ? 43.703 32.835 42.403 1.00 38.81 115 VAL A O 1
ATOM 843 N N . GLU A 1 116 ? 43.680 34.963 41.854 1.00 36.81 116 GLU A N 1
ATOM 844 C CA . GLU A 1 116 ? 45.054 35.166 42.201 1.00 41.02 116 GLU A CA 1
ATOM 845 C C . GLU A 1 116 ? 45.309 35.097 43.684 1.00 41.03 116 GLU A C 1
ATOM 846 O O . GLU A 1 116 ? 46.327 34.639 44.097 1.00 41.23 116 GLU A O 1
ATOM 852 N N . THR A 1 117 ? 44.357 35.526 44.481 1.00 40.43 117 THR A N 1
ATOM 853 C CA . THR A 1 117 ? 44.458 35.461 45.924 1.00 37.07 117 THR A CA 1
ATOM 854 C C . THR A 1 117 ? 44.419 34.050 46.436 1.00 37.80 117 THR A C 1
ATOM 855 O O . THR A 1 117 ? 45.156 33.697 47.314 1.00 37.63 117 THR A O 1
ATOM 859 N N . ILE A 1 118 ? 43.523 33.259 45.902 1.00 30.37 118 ILE A N 1
ATOM 860 C CA . ILE A 1 118 ? 43.416 31.897 46.295 1.00 32.52 118 ILE A CA 1
ATOM 861 C C . ILE A 1 118 ? 44.642 31.119 45.893 1.00 32.70 118 ILE A C 1
ATOM 862 O O . ILE A 1 118 ? 45.128 30.329 46.630 1.00 33.67 118 ILE A O 1
ATOM 867 N N . LYS A 1 119 ? 45.130 31.320 44.702 1.00 33.59 119 LYS A N 1
ATOM 868 C CA . LYS A 1 119 ? 46.269 30.512 44.251 1.00 35.51 119 LYS A CA 1
ATOM 869 C C . LYS A 1 119 ? 47.515 30.813 45.074 1.00 32.86 119 LYS A C 1
ATOM 870 O O . LYS A 1 119 ? 48.277 29.914 45.409 1.00 35.50 119 LYS A O 1
ATOM 876 N N . ALA A 1 120 ? 47.744 32.070 45.363 1.00 36.54 120 ALA A N 1
ATOM 877 C CA . ALA A 1 120 ? 48.834 32.480 46.211 1.00 35.73 120 ALA A CA 1
ATOM 878 C C . ALA A 1 120 ? 48.774 32.104 47.658 1.00 33.92 120 ALA A C 1
ATOM 879 O O . ALA A 1 120 ? 49.773 31.818 48.235 1.00 42.61 120 ALA A O 1
ATOM 881 N N . ARG A 1 121 ? 47.611 32.142 48.258 1.00 32.98 121 ARG A N 1
ATOM 882 C CA . ARG A 1 121 ? 47.533 32.177 49.683 1.00 31.01 121 ARG A CA 1
ATOM 883 C C . ARG A 1 121 ? 46.793 31.053 50.336 1.00 33.40 121 ARG A C 1
ATOM 884 O O . ARG A 1 121 ? 46.683 31.025 51.522 1.00 33.91 121 ARG A O 1
ATOM 892 N N . LEU A 1 122 ? 46.295 30.125 49.556 1.00 30.25 122 LEU A N 1
ATOM 893 C CA . LEU A 1 122 ? 45.591 29.002 50.099 1.00 28.01 122 LEU A CA 1
ATOM 894 C C . LEU A 1 122 ? 46.494 27.811 50.260 1.00 31.87 122 LEU A C 1
ATOM 895 O O . LEU A 1 122 ? 47.186 27.430 49.348 1.00 34.50 122 LEU A O 1
ATOM 900 N N . PRO A 1 123 ? 46.481 27.248 51.542 1.00 30.72 123 PRO A N 1
ATOM 901 C CA . PRO A 1 123 ? 47.401 26.116 51.694 1.00 32.66 123 PRO A CA 1
ATOM 902 C C . PRO A 1 123 ? 46.924 24.758 51.189 1.00 29.94 123 PRO A C 1
ATOM 903 O O . PRO A 1 123 ? 46.510 23.944 51.948 1.00 29.59 123 PRO A O 1
ATOM 907 N N . VAL A 1 124 ? 47.020 24.557 49.890 1.00 28.45 124 VAL A N 1
ATOM 908 C CA . VAL A 1 124 ? 46.727 23.323 49.236 1.00 31.42 124 VAL A CA 1
ATOM 909 C C . VAL A 1 124 ? 47.886 23.133 48.308 1.00 31.38 124 VAL A C 1
ATOM 910 O O . VAL A 1 124 ? 48.566 24.044 48.008 1.00 29.79 124 VAL A O 1
ATOM 914 N N . TRP A 1 125 ? 48.105 21.902 47.908 1.00 32.01 125 TRP A N 1
ATOM 915 C CA . TRP A 1 125 ? 49.232 21.502 47.120 1.00 32.57 125 TRP A CA 1
ATOM 916 C C . TRP A 1 125 ? 48.772 20.536 46.056 1.00 29.89 125 TRP A C 1
ATOM 917 O O . TRP A 1 125 ? 47.931 19.752 46.302 1.00 32.09 125 TRP A O 1
ATOM 928 N N . LYS A 1 126 ? 49.339 20.592 44.869 1.00 30.65 126 LYS A N 1
ATOM 929 C CA . LYS A 1 126 ? 48.978 19.638 43.811 1.00 31.62 126 LYS A CA 1
ATOM 930 C C . LYS A 1 126 ? 50.127 18.681 43.423 1.00 31.48 126 LYS A C 1
ATOM 931 O O . LYS A 1 126 ? 51.248 19.092 43.096 1.00 33.03 126 LYS A O 1
ATOM 937 N N . HIS A 1 127 ? 49.824 17.392 43.469 1.00 30.15 127 HIS A N 1
ATOM 938 C CA . HIS A 1 127 ? 50.760 16.342 43.078 1.00 31.89 127 HIS A CA 1
ATOM 939 C C . HIS A 1 127 ? 50.395 15.851 41.664 1.00 29.21 127 HIS A C 1
ATOM 940 O O . HIS A 1 127 ? 49.333 15.249 41.480 1.00 31.01 127 HIS A O 1
ATOM 947 N N . GLN A 1 128 ? 51.224 16.140 40.660 1.00 28.89 128 GLN A N 1
ATOM 948 C CA . GLN A 1 128 ? 50.906 15.688 39.295 1.00 33.20 128 GLN A CA 1
ATOM 949 C C . GLN A 1 128 ? 51.444 14.309 38.994 1.00 31.63 128 GLN A C 1
ATOM 950 O O . GLN A 1 128 ? 52.604 14.045 39.257 1.00 33.45 128 GLN A O 1
ATOM 956 N N . PHE A 1 129 ? 50.608 13.451 38.416 1.00 30.48 129 PHE A N 1
ATOM 957 C CA . PHE A 1 129 ? 51.051 12.143 37.957 1.00 28.73 129 PHE A CA 1
ATOM 958 C C . PHE A 1 129 ? 51.136 12.118 36.438 1.00 31.74 129 PHE A C 1
ATOM 959 O O . PHE A 1 129 ? 50.200 12.515 35.743 1.00 32.80 129 PHE A O 1
ATOM 967 N N . PHE A 1 130 ? 52.270 11.674 35.913 1.00 33.32 130 PHE A N 1
ATOM 968 C CA . PHE A 1 130 ? 52.423 11.621 34.467 1.00 29.59 130 PHE A CA 1
ATOM 969 C C . PHE A 1 130 ? 52.207 10.224 33.930 1.00 27.78 130 PHE A C 1
ATOM 970 O O . PHE A 1 130 ? 52.292 9.247 34.663 1.00 29.91 130 PHE A O 1
ATOM 978 N N . GLU A 1 131 ? 51.871 10.152 32.650 1.00 28.24 131 GLU A N 1
ATOM 979 C CA . GLU A 1 131 ? 51.625 8.887 31.971 1.00 29.03 131 GLU A CA 1
ATOM 980 C C . GLU A 1 131 ? 52.899 8.040 31.815 1.00 31.26 131 GLU A C 1
ATOM 981 O O . GLU A 1 131 ? 52.826 6.817 31.719 1.00 30.84 131 GLU A O 1
ATOM 987 N N . ASP A 1 132 ? 54.061 8.689 31.810 1.00 32.82 132 ASP A N 1
ATOM 988 C CA . ASP A 1 132 ? 55.331 7.970 31.734 1.00 32.00 132 ASP A CA 1
ATOM 989 C C . ASP A 1 132 ? 55.670 7.280 33.066 1.00 39.90 132 ASP A C 1
ATOM 990 O O . ASP A 1 132 ? 56.697 6.615 33.176 1.00 42.47 132 ASP A O 1
ATOM 995 N N . GLY A 1 133 ? 54.821 7.459 34.079 1.00 35.89 133 GLY A N 1
ATOM 996 C CA . GLY A 1 133 ? 55.002 6.786 35.355 1.00 28.88 133 GLY A CA 1
ATOM 997 C C . GLY A 1 133 ? 55.538 7.689 36.451 1.00 33.68 133 GLY A C 1
ATOM 998 O O . GLY A 1 133 ? 55.403 7.394 37.645 1.00 34.29 133 GLY A O 1
ATOM 999 N N . THR A 1 134 ? 56.138 8.803 36.048 1.00 31.42 134 THR A N 1
ATOM 1000 C CA . THR A 1 134 ? 56.671 9.754 37.004 1.00 30.45 134 THR A CA 1
ATOM 1001 C C . THR A 1 134 ? 55.591 10.638 37.606 1.00 36.11 134 THR A C 1
ATOM 1002 O O . THR A 1 134 ? 54.445 10.681 37.136 1.00 32.19 134 THR A O 1
ATOM 1006 N N . ASP A 1 135 ? 55.983 11.339 38.669 1.00 40.17 135 ASP A N 1
ATOM 1007 C CA . ASP A 1 135 ? 55.109 12.263 39.376 1.00 33.38 135 ASP A CA 1
ATOM 1008 C C . ASP A 1 135 ? 55.935 13.389 39.967 1.00 37.14 135 ASP A C 1
ATOM 1009 O O . ASP A 1 135 ? 57.158 13.311 40.039 1.00 41.17 135 ASP A O 1
ATOM 1014 N N . GLU A 1 136 ? 55.261 14.441 40.402 1.00 38.69 136 GLU A N 1
ATOM 1015 C CA . GLU A 1 136 ? 55.958 15.668 40.711 1.00 34.24 136 GLU A CA 1
ATOM 1016 C C . GLU A 1 136 ? 55.109 16.574 41.583 1.00 32.33 136 GLU A C 1
ATOM 1017 O O . GLU A 1 136 ? 53.929 16.762 41.313 1.00 35.97 136 GLU A O 1
ATOM 1023 N N . TRP A 1 137 ? 55.704 17.116 42.637 1.00 32.28 137 TRP A N 1
ATOM 1024 C CA . TRP A 1 137 ? 55.015 18.068 43.500 1.00 32.12 137 TRP A CA 1
ATOM 1025 C C . TRP A 1 137 ? 55.251 19.471 43.008 1.00 36.25 137 TRP A C 1
ATOM 1026 O O . TRP A 1 137 ? 56.346 19.997 43.180 1.00 37.72 137 TRP A O 1
ATOM 1037 N N . VAL A 1 138 ? 54.232 20.076 42.403 1.00 30.99 138 VAL A N 1
ATOM 1038 C CA . VAL A 1 138 ? 54.366 21.432 41.910 1.00 30.95 138 VAL A CA 1
ATOM 1039 C C . VAL A 1 138 ? 54.868 22.352 43.037 1.00 34.10 138 VAL A C 1
ATOM 1040 O O . VAL A 1 138 ? 54.364 22.310 44.159 1.00 32.83 138 VAL A O 1
ATOM 1044 N N . GLY A 1 139 ? 55.908 23.128 42.743 1.00 35.60 139 GLY A N 1
ATOM 1045 C CA . GLY A 1 139 ? 56.468 24.068 43.702 1.00 31.62 139 GLY A CA 1
ATOM 1046 C C . GLY A 1 139 ? 57.592 23.500 44.555 1.00 38.50 139 GLY A C 1
ATOM 1047 O O . GLY A 1 139 ? 58.187 24.213 45.364 1.00 39.03 139 GLY A O 1
ATOM 1048 N N . SER A 1 140 ? 57.875 22.212 44.387 1.00 36.63 140 SER A N 1
ATOM 1049 C CA . SER A 1 140 ? 58.933 21.544 45.137 1.00 35.77 140 SER A CA 1
ATOM 1050 C C . SER A 1 140 ? 59.628 20.508 44.262 1.00 41.38 140 SER A C 1
ATOM 1051 O O . SER A 1 140 ? 59.836 19.368 44.691 1.00 43.59 140 SER A O 1
ATOM 1054 N N . VAL A 1 141 ? 59.970 20.899 43.037 1.00 37.05 141 VAL A N 1
ATOM 1055 C CA . VAL A 1 141 ? 60.608 19.998 42.083 1.00 43.27 141 VAL A CA 1
ATOM 1056 C C . VAL A 1 141 ? 62.073 19.746 42.410 1.00 41.66 141 VAL A C 1
ATOM 1057 O O . VAL A 1 141 ? 62.698 20.533 43.124 1.00 48.43 141 VAL A O 1
ATOM 1061 N N . ALA B 2 9 ? 68.035 15.261 79.579 1.00 48.43 9 ALA B N 1
ATOM 1062 C CA . ALA B 2 9 ? 66.656 15.693 79.729 1.00 55.61 9 ALA B CA 1
ATOM 1063 C C . ALA B 2 9 ? 65.863 15.463 78.432 1.00 57.72 9 ALA B C 1
ATOM 1064 O O . ALA B 2 9 ? 65.592 14.343 78.048 1.00 58.50 9 ALA B O 1
ATOM 1066 N N . GLY B 2 10 ? 65.516 16.536 77.755 1.00 46.00 10 GLY B N 1
ATOM 1067 C CA . GLY B 2 10 ? 64.891 16.462 76.476 1.00 42.02 10 GLY B CA 1
ATOM 1068 C C . GLY B 2 10 ? 63.421 16.699 76.420 1.00 47.13 10 GLY B C 1
ATOM 1069 O O . GLY B 2 10 ? 62.706 16.466 77.354 1.00 47.47 10 GLY B O 1
ATOM 1070 N N . ILE B 2 11 ? 62.986 17.140 75.259 1.00 35.91 11 ILE B N 1
ATOM 1071 C CA . ILE B 2 11 ? 61.602 17.344 75.002 1.00 33.93 11 ILE B CA 1
ATOM 1072 C C . ILE B 2 11 ? 61.246 16.663 73.717 1.00 39.18 11 ILE B C 1
ATOM 1073 O O . ILE B 2 11 ? 62.066 16.420 72.884 1.00 37.62 11 ILE B O 1
ATOM 1078 N N . GLN B 2 12 ? 59.985 16.350 73.591 1.00 34.80 12 GLN B N 1
ATOM 1079 C CA . GLN B 2 12 ? 59.474 15.670 72.450 1.00 32.51 12 GLN B CA 1
ATOM 1080 C C . GLN B 2 12 ? 58.546 16.616 71.755 1.00 34.27 12 GLN B C 1
ATOM 1081 O O . GLN B 2 12 ? 57.798 17.297 72.383 1.00 36.31 12 GLN B O 1
ATOM 1087 N N . VAL B 2 13 ? 58.644 16.696 70.449 1.00 29.30 13 VAL B N 1
ATOM 1088 C CA . VAL B 2 13 ? 57.738 17.502 69.671 1.00 32.54 13 VAL B CA 1
ATOM 1089 C C . VAL B 2 13 ? 57.186 16.693 68.526 1.00 32.97 13 VAL B C 1
ATOM 1090 O O . VAL B 2 13 ? 57.753 15.728 68.134 1.00 33.81 13 VAL B O 1
ATOM 1094 N N . THR B 2 14 ? 56.046 17.099 68.022 1.00 31.08 14 THR B N 1
ATOM 1095 C CA . THR B 2 14 ? 55.482 16.477 66.866 1.00 27.76 14 THR B CA 1
ATOM 1096 C C . THR B 2 14 ? 55.694 17.334 65.651 1.00 32.54 14 THR B C 1
ATOM 1097 O O . THR B 2 14 ? 55.288 18.444 65.630 1.00 31.22 14 THR B O 1
ATOM 1101 N N . VAL B 2 15 ? 56.358 16.791 64.649 1.00 28.10 15 VAL B N 1
ATOM 1102 C CA . VAL B 2 15 ? 56.401 17.363 63.309 1.00 30.40 15 VAL B CA 1
ATOM 1103 C C . VAL B 2 15 ? 55.261 16.775 62.481 1.00 31.72 15 VAL B C 1
ATOM 1104 O O . VAL B 2 15 ? 55.165 15.561 62.347 1.00 32.56 15 VAL B O 1
ATOM 1108 N N . ARG B 2 16 ? 54.393 17.629 61.947 1.00 31.62 16 ARG B N 1
ATOM 1109 C CA . ARG B 2 16 ? 53.440 17.211 60.922 1.00 31.88 16 ARG B CA 1
ATOM 1110 C C . ARG B 2 16 ? 53.900 17.678 59.542 1.00 30.83 16 ARG B C 1
ATOM 1111 O O . ARG B 2 16 ? 54.103 18.869 59.315 1.00 34.29 16 ARG B O 1
ATOM 1119 N N . TYR B 2 17 ? 54.070 16.729 58.629 1.00 32.00 17 TYR B N 1
ATOM 1120 C CA . TYR B 2 17 ? 54.546 17.007 57.277 1.00 29.54 17 TYR B CA 1
ATOM 1121 C C . TYR B 2 17 ? 53.400 17.155 56.276 1.00 30.72 17 TYR B C 1
ATOM 1122 O O . TYR B 2 17 ? 52.380 16.496 56.421 1.00 30.65 17 TYR B O 1
ATOM 1131 N N . PHE B 2 18 ? 53.582 17.979 55.243 1.00 27.96 18 PHE B N 1
ATOM 1132 C CA . PHE B 2 18 ? 52.564 18.099 54.202 1.00 29.23 18 PHE B CA 1
ATOM 1133 C C . PHE B 2 18 ? 53.136 18.010 52.797 1.00 31.29 18 PHE B C 1
ATOM 1134 O O . PHE B 2 18 ? 54.301 18.357 52.557 1.00 29.38 18 PHE B O 1
ATOM 1142 N N . ALA B 2 19 ? 52.305 17.528 51.874 1.00 28.54 19 ALA B N 1
ATOM 1143 C CA . ALA B 2 19 ? 52.631 17.557 50.447 1.00 29.73 19 ALA B CA 1
ATOM 1144 C C . ALA B 2 19 ? 54.028 16.983 50.166 1.00 31.01 19 ALA B C 1
ATOM 1145 O O . ALA B 2 19 ? 54.331 15.868 50.596 1.00 37.69 19 ALA B O 1
ATOM 1147 N N . ALA B 2 20 ? 54.875 17.749 49.479 1.00 28.90 20 ALA B N 1
ATOM 1148 C CA . ALA B 2 20 ? 56.201 17.270 49.089 1.00 29.69 20 ALA B CA 1
ATOM 1149 C C . ALA B 2 20 ? 57.073 16.872 50.277 1.00 33.65 20 ALA B C 1
ATOM 1150 O O . ALA B 2 20 ? 57.934 15.993 50.144 1.00 33.58 20 ALA B O 1
ATOM 1152 N N . ALA B 2 21 ? 56.862 17.509 51.431 1.00 34.26 21 ALA B N 1
ATOM 1153 C CA . ALA B 2 21 ? 57.687 17.218 52.611 1.00 28.83 21 ALA B CA 1
ATOM 1154 C C . ALA B 2 21 ? 57.249 15.914 53.252 1.00 32.37 21 ALA B C 1
ATOM 1155 O O . ALA B 2 21 ? 58.077 15.151 53.747 1.00 32.58 21 ALA B O 1
ATOM 1157 N N . ARG B 2 22 ? 55.948 15.643 53.207 1.00 32.50 22 ARG B N 1
ATOM 1158 C CA . ARG B 2 22 ? 55.433 14.359 53.657 1.00 30.99 22 ARG B CA 1
ATOM 1159 C C . ARG B 2 22 ? 55.926 13.215 52.768 1.00 34.78 22 ARG B C 1
ATOM 1160 O O . ARG B 2 22 ? 56.323 12.157 53.264 1.00 35.59 22 ARG B O 1
ATOM 1168 N N . ALA B 2 23 ? 55.897 13.431 51.458 1.00 30.04 23 ALA B N 1
ATOM 1169 C CA . ALA B 2 23 ? 56.432 12.458 50.519 1.00 29.76 23 ALA B CA 1
ATOM 1170 C C . ALA B 2 23 ? 57.911 12.160 50.813 1.00 34.85 23 ALA B C 1
ATOM 1171 O O . ALA B 2 23 ? 58.302 10.993 50.879 1.00 35.75 23 ALA B O 1
ATOM 1173 N N . ALA B 2 24 ? 58.721 13.202 51.019 1.00 32.46 24 ALA B N 1
ATOM 1174 C CA . ALA B 2 24 ? 60.162 13.015 51.159 1.00 31.17 24 ALA B CA 1
ATOM 1175 C C . ALA B 2 24 ? 60.514 12.469 52.537 1.00 33.01 24 ALA B C 1
ATOM 1176 O O . ALA B 2 24 ? 61.518 11.784 52.688 1.00 32.27 24 ALA B O 1
ATOM 1178 N N . ALA B 2 25 ? 59.683 12.758 53.535 1.00 31.83 25 ALA B N 1
ATOM 1179 C CA . ALA B 2 25 ? 59.920 12.252 54.895 1.00 35.05 25 ALA B CA 1
ATOM 1180 C C . ALA B 2 25 ? 59.480 10.808 55.062 1.00 38.06 25 ALA B C 1
ATOM 1181 O O . ALA B 2 25 ? 59.907 10.133 55.993 1.00 42.07 25 ALA B O 1
ATOM 1183 N N . GLY B 2 26 ? 58.598 10.346 54.185 1.00 37.73 26 GLY B N 1
ATOM 1184 C CA . GLY B 2 26 ? 58.072 9.003 54.299 1.00 31.55 26 GLY B CA 1
ATOM 1185 C C . GLY B 2 26 ? 56.977 8.844 55.337 1.00 34.84 26 GLY B C 1
ATOM 1186 O O . GLY B 2 26 ? 56.610 7.721 55.669 1.00 37.01 26 GLY B O 1
ATOM 1187 N N . ALA B 2 27 ? 56.443 9.948 55.852 1.00 33.91 27 ALA B N 1
ATOM 1188 C CA . ALA B 2 27 ? 55.408 9.858 56.891 1.00 33.62 27 ALA B CA 1
ATOM 1189 C C . ALA B 2 27 ? 54.714 11.195 57.108 1.00 32.46 27 ALA B C 1
ATOM 1190 O O . ALA B 2 27 ? 55.290 12.249 56.839 1.00 33.25 27 ALA B O 1
ATOM 1192 N N . GLY B 2 28 ? 53.482 11.143 57.610 1.00 32.93 28 GLY B N 1
ATOM 1193 C CA . GLY B 2 28 ? 52.676 12.338 57.808 1.00 29.07 28 GLY B CA 1
ATOM 1194 C C . GLY B 2 28 ? 53.009 13.062 59.100 1.00 34.17 28 GLY B C 1
ATOM 1195 O O . GLY B 2 28 ? 52.712 14.258 59.257 1.00 32.25 28 GLY B O 1
ATOM 1196 N N . SER B 2 29 ? 53.619 12.336 60.037 1.00 33.31 29 SER B N 1
ATOM 1197 C CA . SER B 2 29 ? 54.121 12.958 61.251 1.00 32.77 29 SER B CA 1
ATOM 1198 C C . SER B 2 29 ? 55.220 12.137 61.901 1.00 36.97 29 SER B C 1
ATOM 1199 O O . SER B 2 29 ? 55.375 10.947 61.614 1.00 36.33 29 SER B O 1
ATOM 1202 N N . GLU B 2 30 ? 55.968 12.795 62.788 1.00 36.55 30 GLU B N 1
ATOM 1203 C CA . GLU B 2 30 ? 57.113 12.210 63.474 1.00 31.68 30 GLU B CA 1
ATOM 1204 C C . GLU B 2 30 ? 57.205 12.846 64.855 1.00 33.64 30 GLU B C 1
ATOM 1205 O O . GLU B 2 30 ? 57.093 14.065 64.971 1.00 32.40 30 GLU B O 1
ATOM 1211 N N . LYS B 2 31 ? 57.368 12.040 65.903 1.00 33.75 31 LYS B N 1
ATOM 1212 C CA . LYS B 2 31 ? 57.718 12.590 67.210 1.00 31.65 31 LYS B CA 1
ATOM 1213 C C . LYS B 2 31 ? 59.232 12.714 67.288 1.00 31.48 31 LYS B C 1
ATOM 1214 O O . LYS B 2 31 ? 59.947 11.743 67.097 1.00 32.78 31 LYS B O 1
ATOM 1220 N N . VAL B 2 32 ? 59.724 13.916 67.539 1.00 30.53 32 VAL B N 1
ATOM 1221 C CA . VAL B 2 32 ? 61.166 14.160 67.553 1.00 30.22 32 VAL B CA 1
ATOM 1222 C C . VAL B 2 32 ? 61.627 14.573 68.954 1.00 28.19 32 VAL B C 1
ATOM 1223 O O . VAL B 2 32 ? 61.015 15.437 69.576 1.00 33.32 32 VAL B O 1
ATOM 1227 N N . THR B 2 33 ? 62.691 13.955 69.456 1.00 28.63 33 THR B N 1
ATOM 1228 C CA . THR B 2 33 ? 63.247 14.331 70.758 1.00 29.83 33 THR B CA 1
ATOM 1229 C C . THR B 2 33 ? 64.419 15.315 70.631 1.00 28.99 33 THR B C 1
ATOM 1230 O O . THR B 2 33 ? 65.371 15.081 69.897 1.00 29.07 33 THR B O 1
ATOM 1234 N N . LEU B 2 34 ? 64.341 16.423 71.347 1.00 28.66 34 LEU B N 1
ATOM 1235 C CA . LEU B 2 34 ? 65.424 17.392 71.349 1.00 28.46 34 LEU B CA 1
ATOM 1236 C C . LEU B 2 34 ? 65.792 17.815 72.775 1.00 31.62 34 LEU B C 1
ATOM 1237 O O . LEU B 2 34 ? 65.075 17.521 73.731 1.00 32.74 34 LEU B O 1
ATOM 1242 N N . ARG B 2 35 ? 66.921 18.498 72.909 1.00 33.15 35 ARG B N 1
ATOM 1243 C CA . ARG B 2 35 ? 67.309 19.127 74.159 1.00 28.60 35 ARG B CA 1
ATOM 1244 C C . ARG B 2 35 ? 66.234 20.106 74.571 1.00 35.35 35 ARG B C 1
ATOM 1245 O O . ARG B 2 35 ? 65.507 20.605 73.714 1.00 41.96 35 ARG B O 1
ATOM 1253 N N . SER B 2 36 ? 66.097 20.368 75.869 1.00 38.31 36 SER B N 1
ATOM 1254 C CA . SER B 2 36 ? 65.227 21.462 76.310 1.00 36.52 36 SER B CA 1
ATOM 1255 C C . SER B 2 36 ? 65.722 22.772 75.724 1.00 33.93 36 SER B C 1
ATOM 1256 O O . SER B 2 36 ? 66.924 23.053 75.742 1.00 36.33 36 SER B O 1
ATOM 1259 N N . GLY B 2 37 ? 64.805 23.568 75.187 1.00 34.42 37 GLY B N 1
ATOM 1260 C CA . GLY B 2 37 ? 65.179 24.868 74.655 1.00 34.51 37 GLY B CA 1
ATOM 1261 C C . GLY B 2 37 ? 65.688 24.803 73.224 1.00 40.32 37 GLY B C 1
ATOM 1262 O O . GLY B 2 37 ? 66.103 25.822 72.658 1.00 39.34 37 GLY B O 1
ATOM 1263 N N . ALA B 2 38 ? 65.651 23.606 72.637 1.00 34.16 38 ALA B N 1
ATOM 1264 C CA . ALA B 2 38 ? 66.015 23.434 71.242 1.00 40.38 38 ALA B CA 1
ATOM 1265 C C . ALA B 2 38 ? 65.230 24.422 70.367 1.00 39.58 38 ALA B C 1
ATOM 1266 O O . ALA B 2 38 ? 64.058 24.691 70.620 1.00 39.66 38 ALA B O 1
ATOM 1268 N N . THR B 2 39 ? 65.882 24.985 69.361 1.00 34.54 39 THR B N 1
ATOM 1269 C CA . THR B 2 39 ? 65.197 25.934 68.505 1.00 38.59 39 THR B CA 1
ATOM 1270 C C . THR B 2 39 ? 64.529 25.247 67.311 1.00 44.24 39 THR B C 1
ATOM 1271 O O . THR B 2 39 ? 64.832 24.090 66.973 1.00 41.32 39 THR B O 1
ATOM 1275 N N . VAL B 2 40 ? 63.605 25.967 66.680 1.00 44.86 40 VAL B N 1
ATOM 1276 C CA . VAL B 2 40 ? 63.013 25.511 65.433 1.00 42.05 40 VAL B CA 1
ATOM 1277 C C . VAL B 2 40 ? 64.131 25.272 64.414 1.00 39.55 40 VAL B C 1
ATOM 1278 O O . VAL B 2 40 ? 64.072 24.339 63.611 1.00 41.04 40 VAL B O 1
ATOM 1282 N N . ALA B 2 41 ? 65.170 26.092 64.477 1.00 36.42 41 ALA B N 1
ATOM 1283 C CA . ALA B 2 41 ? 66.320 25.918 63.601 1.00 38.42 41 ALA B CA 1
ATOM 1284 C C . ALA B 2 41 ? 67.059 24.591 63.852 1.00 41.52 41 ALA B C 1
ATOM 1285 O O . ALA B 2 41 ? 67.457 23.901 62.908 1.00 39.07 41 ALA B O 1
ATOM 1287 N N . GLU B 2 42 ? 67.250 24.239 65.119 1.00 39.28 42 GLU B N 1
ATOM 1288 C CA . GLU B 2 42 ? 67.944 23.004 65.447 1.00 37.09 42 GLU B CA 1
ATOM 1289 C C . GLU B 2 42 ? 67.133 21.797 65.012 1.00 36.68 42 GLU B C 1
ATOM 1290 O O . GLU B 2 42 ? 67.710 20.780 64.624 1.00 39.74 42 GLU B O 1
ATOM 1296 N N . LEU B 2 43 ? 65.806 21.910 65.104 1.00 35.08 43 LEU B N 1
ATOM 1297 C CA . LEU B 2 43 ? 64.881 20.856 64.677 1.00 31.12 43 LEU B CA 1
ATOM 1298 C C . LEU B 2 43 ? 64.952 20.622 63.165 1.00 36.96 43 LEU B C 1
ATOM 1299 O O . LEU B 2 43 ? 65.151 19.486 62.702 1.00 39.08 43 LEU B O 1
ATOM 1304 N N . ILE B 2 44 ? 64.787 21.697 62.397 1.00 34.25 44 ILE B N 1
ATOM 1305 C CA . ILE B 2 44 ? 64.811 21.615 60.943 1.00 34.04 44 ILE B CA 1
ATOM 1306 C C . ILE B 2 44 ? 66.178 21.141 60.456 1.00 34.00 44 ILE B C 1
ATOM 1307 O O . ILE B 2 44 ? 66.269 20.321 59.542 1.00 36.68 44 ILE B O 1
ATOM 1312 N N . ASP B 2 45 ? 67.243 21.650 61.065 1.00 36.47 45 ASP B N 1
ATOM 1313 C CA . ASP B 2 45 ? 68.585 21.194 60.711 1.00 36.85 45 ASP B CA 1
ATOM 1314 C C . ASP B 2 45 ? 68.740 19.700 60.941 1.00 35.00 45 ASP B C 1
ATOM 1315 O O . ASP B 2 45 ? 69.368 19.022 60.152 1.00 36.29 45 ASP B O 1
ATOM 1320 N N . GLY B 2 46 ? 68.163 19.187 62.019 1.00 28.42 46 GLY B N 1
ATOM 1321 C CA . GLY B 2 46 ? 68.295 17.781 62.324 1.00 29.15 46 GLY B CA 1
ATOM 13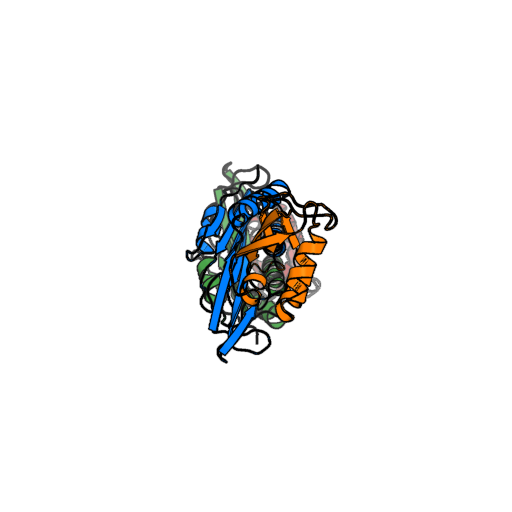22 C C . GLY B 2 46 ? 67.564 16.924 61.309 1.00 31.66 46 GLY B C 1
ATOM 1323 O O . GLY B 2 46 ? 68.040 15.855 60.934 1.00 28.66 46 GLY B O 1
ATOM 1324 N N . LEU B 2 47 ? 66.400 17.358 60.874 1.00 34.07 47 LEU B N 1
ATOM 1325 C CA . LEU B 2 47 ? 65.662 16.675 59.832 1.00 33.86 47 LEU B CA 1
ATOM 1326 C C . LEU B 2 47 ? 66.393 16.704 58.516 1.00 32.45 47 LEU B C 1
ATOM 1327 O O . LEU B 2 47 ? 66.431 15.754 57.805 1.00 33.36 47 LEU B O 1
ATOM 1332 N N . SER B 2 48 ? 66.981 17.833 58.227 1.00 33.07 48 SER B N 1
ATOM 1333 C CA . SER B 2 48 ? 67.691 18.060 57.003 1.00 35.37 48 SER B CA 1
ATOM 1334 C C . SER B 2 48 ? 68.892 17.189 56.805 1.00 34.12 48 SER B C 1
ATOM 1335 O O . SER B 2 48 ? 69.139 16.748 55.725 1.00 34.26 48 SER B O 1
ATOM 1338 N N . VAL B 2 49 ? 69.656 16.981 57.848 1.00 25.93 49 VAL B N 1
ATOM 1339 C CA . VAL B 2 49 ? 70.850 16.176 57.787 1.00 29.91 49 VAL B CA 1
ATOM 1340 C C . VAL B 2 49 ? 70.553 14.725 57.462 1.00 32.84 49 VAL B C 1
ATOM 1341 O O . VAL B 2 49 ? 71.298 14.072 56.790 1.00 31.97 49 VAL B O 1
ATOM 1345 N N . ARG B 2 50 ? 69.469 14.223 58.006 1.00 31.81 50 ARG B N 1
ATOM 1346 C CA . ARG B 2 50 ? 69.051 12.863 57.825 1.00 29.49 50 ARG B CA 1
ATOM 1347 C C . ARG B 2 50 ? 68.689 12.446 56.418 1.00 34.15 50 ARG B C 1
ATOM 1348 O O . ARG B 2 50 ? 68.858 11.316 56.075 1.00 31.48 50 ARG B O 1
ATOM 1356 N N . ASP B 2 51 ? 68.079 13.316 55.651 1.00 33.62 51 ASP B N 1
ATOM 1357 C CA . ASP B 2 51 ? 67.739 13.007 54.288 1.00 31.40 51 ASP B CA 1
ATOM 1358 C C . ASP B 2 51 ? 68.028 14.094 53.293 1.00 33.48 51 ASP B C 1
ATOM 1359 O O . ASP B 2 51 ? 67.460 15.130 53.372 1.00 32.13 51 ASP B O 1
ATOM 1364 N N . VAL B 2 52 ? 68.803 13.806 52.275 1.00 33.21 52 VAL B N 1
ATOM 1365 C CA . VAL B 2 52 ? 69.138 14.799 51.277 1.00 33.51 52 VAL B CA 1
ATOM 1366 C C . VAL B 2 52 ? 67.971 15.363 50.481 1.00 37.01 52 VAL B C 1
ATOM 1367 O O . VAL B 2 52 ? 67.934 16.535 50.247 1.00 40.87 52 VAL B O 1
ATOM 1371 N N . ARG B 2 53 ? 67.048 14.530 50.033 1.00 36.10 53 ARG B N 1
ATOM 1372 C CA . ARG B 2 53 ? 65.859 14.983 49.342 1.00 34.10 53 ARG B CA 1
ATOM 1373 C C . ARG B 2 53 ? 64.938 15.806 50.196 1.00 36.73 53 ARG B C 1
ATOM 1374 O O . ARG B 2 53 ? 64.409 16.778 49.756 1.00 39.03 53 ARG B O 1
ATOM 1382 N N . LEU B 2 54 ? 64.747 15.398 51.427 1.00 33.51 54 LEU B N 1
ATOM 1383 C CA . LEU B 2 54 ? 63.884 16.105 52.322 1.00 32.06 54 LEU B CA 1
ATOM 1384 C C . LEU B 2 54 ? 64.394 17.484 52.634 1.00 35.49 54 LEU B C 1
ATOM 1385 O O . LEU B 2 54 ? 63.639 18.390 52.810 1.00 36.22 54 LEU B O 1
ATOM 1390 N N . ALA B 2 55 ? 65.697 17.608 52.745 1.00 31.52 55 ALA B N 1
ATOM 1391 C CA . ALA B 2 55 ? 66.344 18.857 52.978 1.00 32.57 55 ALA B CA 1
ATOM 1392 C C . ALA B 2 55 ? 66.076 19.842 51.867 1.00 34.05 55 ALA B C 1
ATOM 1393 O O . ALA B 2 55 ? 65.806 20.975 52.115 1.00 30.20 55 ALA B O 1
ATOM 1395 N N . THR B 2 56 ? 66.132 19.389 50.634 1.00 35.88 56 THR B N 1
ATOM 1396 C CA . THR B 2 56 ? 65.857 20.216 49.497 1.00 32.10 56 THR B CA 1
ATOM 1397 C C . THR B 2 56 ? 64.446 20.731 49.492 1.00 38.13 56 THR B C 1
ATOM 1398 O O . THR B 2 56 ? 64.208 21.880 49.252 1.00 40.74 56 THR B O 1
ATOM 1402 N N . VAL B 2 57 ? 63.503 19.874 49.785 1.00 32.22 57 VAL B N 1
ATOM 1403 C CA . VAL B 2 57 ? 62.156 20.337 50.050 1.00 30.67 57 VAL B CA 1
ATOM 1404 C C . VAL B 2 57 ? 62.089 21.289 51.243 1.00 32.50 57 VAL B C 1
ATOM 1405 O O . VAL B 2 57 ? 61.621 22.413 51.106 1.00 36.97 57 VAL B O 1
ATOM 1409 N N . LEU B 2 58 ? 62.551 20.834 52.408 1.00 35.34 58 LEU B N 1
ATOM 1410 C CA . LEU B 2 58 ? 62.486 21.614 53.649 1.00 32.79 58 LEU B CA 1
ATOM 1411 C C . LEU B 2 58 ? 62.981 23.041 53.502 1.00 34.86 58 LEU B C 1
ATOM 1412 O O . LEU B 2 58 ? 62.529 23.916 54.218 1.00 39.27 58 LEU B O 1
ATOM 1417 N N . SER B 2 59 ? 63.889 23.285 52.565 1.00 33.69 59 SER B N 1
ATOM 1418 C CA . SER B 2 59 ? 64.486 24.606 52.450 1.00 32.36 59 SER B CA 1
ATOM 1419 C C . SER B 2 59 ? 63.666 25.608 51.642 1.00 38.39 59 SER B C 1
ATOM 1420 O O . SER B 2 59 ? 64.165 26.677 51.305 1.00 43.53 59 SER B O 1
ATOM 1423 N N . ARG B 2 60 ? 62.426 25.268 51.308 1.00 36.49 60 ARG B N 1
ATOM 1424 C CA . ARG B 2 60 ? 61.534 26.219 50.644 1.00 35.02 60 ARG B CA 1
ATOM 1425 C C . ARG B 2 60 ? 60.243 26.239 51.430 1.00 36.80 60 ARG B C 1
ATOM 1426 O O . ARG B 2 60 ? 59.259 26.871 51.035 1.00 37.67 60 ARG B O 1
ATOM 1434 N N . CYS B 2 61 ? 60.249 25.515 52.547 1.00 37.21 61 CYS B N 1
ATOM 1435 C CA . CYS B 2 61 ? 59.050 25.377 53.361 1.00 34.54 61 CYS B CA 1
ATOM 1436 C C . CYS B 2 61 ? 58.880 26.567 54.269 1.00 34.53 61 CYS B C 1
ATOM 1437 O O . CYS B 2 61 ? 59.844 27.257 54.603 1.00 37.39 61 CYS B O 1
ATOM 1440 N N . SER B 2 62 ? 57.638 26.807 54.646 1.00 31.70 62 SER B N 1
ATOM 1441 C CA . SER B 2 62 ? 57.334 27.703 55.736 1.00 34.27 62 SER B CA 1
ATOM 1442 C C . SER B 2 62 ? 56.915 26.773 56.855 1.00 34.97 62 SER B C 1
ATOM 1443 O O . SER B 2 62 ? 56.680 25.593 56.605 1.00 37.71 62 SER B O 1
ATOM 1446 N N . TYR B 2 63 ? 56.827 27.279 58.079 1.00 35.81 63 TYR B N 1
ATOM 1447 C CA . TYR B 2 63 ? 56.542 26.423 59.221 1.00 30.81 63 TYR B CA 1
ATOM 1448 C C . TYR B 2 63 ? 55.508 27.049 60.117 1.00 34.67 63 TYR B C 1
ATOM 1449 O O . TYR B 2 63 ? 55.478 28.261 60.283 1.00 43.09 63 TYR B O 1
ATOM 1458 N N . LEU B 2 64 ? 54.642 26.229 60.686 1.00 34.41 64 LEU B N 1
ATOM 1459 C CA . LEU B 2 64 ? 53.756 26.711 61.728 1.00 36.87 64 LEU B CA 1
ATOM 1460 C C . LEU B 2 64 ? 54.159 26.111 63.071 1.00 43.27 64 LEU B C 1
ATOM 1461 O O . LEU B 2 64 ? 54.777 25.047 63.133 1.00 41.17 64 LEU B O 1
ATOM 1466 N N . ARG B 2 65 ? 53.795 26.788 64.150 1.00 43.83 65 ARG B N 1
ATOM 1467 C CA . ARG B 2 65 ? 53.995 26.232 65.472 1.00 41.53 65 ARG B CA 1
ATOM 1468 C C . ARG B 2 65 ? 52.733 26.402 66.277 1.00 44.09 65 ARG B C 1
ATOM 1469 O O . ARG B 2 65 ? 52.364 27.523 66.609 1.00 50.69 65 ARG B O 1
ATOM 1477 N N . ASP B 2 66 ? 52.061 25.295 66.570 1.00 42.51 66 ASP B N 1
ATOM 1478 C CA . ASP B 2 66 ? 50.741 25.350 67.176 1.00 44.05 66 ASP B CA 1
ATOM 1479 C C . ASP B 2 66 ? 49.832 26.335 66.428 1.00 48.01 66 ASP B C 1
ATOM 1480 O O . ASP B 2 66 ? 49.030 27.072 67.023 1.00 51.52 66 ASP B O 1
ATOM 1485 N N . GLY B 2 67 ? 49.983 26.354 65.111 1.00 44.44 67 GLY B N 1
ATOM 1486 C CA . GLY B 2 67 ? 49.075 27.095 64.266 1.00 40.02 67 GLY B CA 1
ATOM 1487 C C . GLY B 2 67 ? 49.661 28.369 63.714 1.00 47.69 67 GLY B C 1
ATOM 1488 O O . GLY B 2 67 ? 49.213 28.843 62.674 1.00 48.37 67 GLY B O 1
ATOM 1489 N N . ILE B 2 68 ? 50.664 28.926 64.389 1.00 45.39 68 ILE B N 1
ATOM 1490 C CA . ILE B 2 68 ? 51.139 30.256 64.041 1.00 39.98 68 ILE B CA 1
ATOM 1491 C C . ILE B 2 68 ? 52.391 30.216 63.193 1.00 41.76 68 ILE B C 1
ATOM 1492 O O . ILE B 2 68 ? 53.299 29.442 63.469 1.00 43.86 68 ILE B O 1
ATOM 1497 N N . VAL B 2 69 ? 52.446 31.052 62.161 1.00 40.21 69 VAL B N 1
ATOM 1498 C CA . VAL B 2 69 ? 53.643 31.103 61.338 1.00 42.62 69 VAL B CA 1
ATOM 1499 C C . VAL B 2 69 ? 54.872 31.445 62.165 1.00 45.53 69 VAL B C 1
ATOM 1500 O O . VAL B 2 69 ? 54.909 32.457 62.852 1.00 56.34 69 VAL B O 1
ATOM 1504 N N . VAL B 2 70 ? 55.871 30.581 62.113 1.00 47.89 70 VAL B N 1
ATOM 1505 C CA . VAL B 2 70 ? 57.136 30.848 62.765 1.00 43.39 70 VAL B CA 1
ATOM 1506 C C . VAL B 2 70 ? 57.827 31.942 61.980 1.00 48.32 70 VAL B C 1
ATOM 1507 O O . VAL B 2 70 ? 58.132 31.752 60.805 1.00 49.66 70 VAL B O 1
ATOM 1511 N N . ARG B 2 71 ? 58.068 33.090 62.603 1.00 49.84 71 ARG B N 1
ATOM 1512 C CA . ARG B 2 71 ? 58.717 34.185 61.878 1.00 51.68 71 ARG B CA 1
ATOM 1513 C C . ARG B 2 71 ? 60.219 34.221 62.132 1.00 47.76 71 ARG B C 1
ATOM 1514 O O . ARG B 2 71 ? 60.978 34.769 61.346 1.00 50.14 71 ARG B O 1
ATOM 1522 N N . ASP B 2 72 ? 60.645 33.624 63.235 1.00 56.16 72 ASP B N 1
ATOM 1523 C CA . ASP B 2 72 ? 62.050 33.618 63.613 1.00 53.41 72 ASP B CA 1
ATOM 1524 C C . ASP B 2 72 ? 62.411 32.208 64.037 1.00 51.17 72 ASP B C 1
ATOM 1525 O O . ASP B 2 72 ? 61.909 31.725 65.049 1.00 52.02 72 ASP B O 1
ATOM 1530 N N . ASP B 2 73 ? 63.265 31.537 63.266 1.00 48.94 73 ASP B N 1
ATOM 1531 C CA . ASP B 2 73 ? 63.575 30.136 63.562 1.00 50.43 73 ASP B CA 1
ATOM 1532 C C . ASP B 2 73 ? 64.522 29.995 64.759 1.00 46.71 73 ASP B C 1
ATOM 1533 O O . ASP B 2 73 ? 65.007 28.906 65.056 1.00 45.19 73 ASP B O 1
ATOM 1538 N N . ALA B 2 74 ? 64.783 31.100 65.444 1.00 51.26 74 ALA B N 1
ATOM 1539 C CA . ALA B 2 74 ? 65.645 31.068 66.620 1.00 51.36 74 ALA B CA 1
ATOM 1540 C C . ALA B 2 74 ? 64.789 30.915 67.863 1.00 49.04 74 ALA B C 1
ATOM 1541 O O . ALA B 2 74 ? 65.309 30.802 68.969 1.00 46.76 74 ALA B O 1
ATOM 1543 N N . VAL B 2 75 ? 63.473 30.908 67.670 1.00 50.52 75 VAL B N 1
ATOM 1544 C CA . VAL B 2 75 ? 62.550 30.754 68.784 1.00 52.07 75 VAL B CA 1
ATOM 1545 C C . VAL B 2 75 ? 62.679 29.336 69.336 1.00 46.79 75 VAL B C 1
ATOM 1546 O O . VAL B 2 75 ? 62.897 28.386 68.577 1.00 48.14 75 VAL B O 1
ATOM 1550 N N . ALA B 2 76 ? 62.564 29.210 70.655 1.00 42.73 76 ALA B N 1
ATOM 1551 C CA . ALA B 2 76 ? 62.715 27.934 71.345 1.00 42.70 76 ALA B CA 1
ATOM 1552 C C . ALA B 2 76 ? 61.425 27.144 71.355 1.00 39.59 76 ALA B C 1
ATOM 1553 O O . ALA B 2 76 ? 60.348 27.717 71.376 1.00 46.78 76 ALA B O 1
ATOM 1555 N N . LEU B 2 77 ? 61.544 25.821 71.364 1.00 40.18 77 LEU B N 1
ATOM 1556 C CA . LEU B 2 77 ? 60.385 24.943 71.402 1.00 39.42 77 LEU B CA 1
ATOM 1557 C C . LEU B 2 77 ? 60.044 24.536 72.831 1.00 41.49 77 LEU B C 1
ATOM 1558 O O . LEU B 2 77 ? 60.893 24.588 73.724 1.00 44.32 77 LEU B O 1
ATOM 1563 N N . SER B 2 78 ? 58.803 24.112 73.037 1.00 40.13 78 SER B N 1
ATOM 1564 C CA . SER B 2 78 ? 58.380 23.550 74.314 1.00 38.81 78 SER B CA 1
ATOM 1565 C C . SER B 2 78 ? 57.872 22.144 74.093 1.00 40.33 78 SER B C 1
ATOM 1566 O O . SER B 2 78 ? 57.421 21.813 73.000 1.00 44.19 78 SER B O 1
ATOM 1569 N N . ALA B 2 79 ? 57.933 21.324 75.131 1.00 37.72 79 ALA B N 1
ATOM 1570 C CA . ALA B 2 79 ? 57.372 19.993 75.070 1.00 35.91 79 ALA B CA 1
ATOM 1571 C C . ALA B 2 79 ? 55.914 20.053 74.620 1.00 41.87 79 ALA B C 1
ATOM 1572 O O . ALA B 2 79 ? 55.159 20.931 75.045 1.00 41.03 79 ALA B O 1
ATOM 1574 N N . GLY B 2 80 ? 55.540 19.132 73.732 1.00 38.41 80 GLY B N 1
ATOM 1575 C CA . GLY B 2 80 ? 54.180 19.026 73.255 1.00 33.06 80 GLY B CA 1
ATOM 1576 C C . GLY B 2 80 ? 53.897 19.885 72.039 1.00 39.03 80 GLY B C 1
ATOM 1577 O O . GLY B 2 80 ? 52.845 19.744 71.415 1.00 44.09 80 GLY B O 1
ATOM 1578 N N . ASP B 2 81 ? 54.818 20.784 71.703 1.00 35.90 81 ASP B N 1
ATOM 1579 C CA . ASP B 2 81 ? 54.664 21.616 70.504 1.00 39.65 81 ASP B CA 1
ATOM 1580 C C . ASP B 2 81 ? 54.386 20.790 69.249 1.00 40.64 81 ASP B C 1
ATOM 1581 O O . ASP B 2 81 ? 54.819 19.635 69.133 1.00 36.38 81 ASP B O 1
ATOM 1586 N N . THR B 2 82 ? 53.653 21.387 68.317 1.00 38.29 82 THR B N 1
ATOM 1587 C CA . THR B 2 82 ? 53.460 20.780 67.011 1.00 35.11 82 THR B CA 1
ATOM 1588 C C . THR B 2 82 ? 53.987 21.708 65.943 1.00 37.40 82 THR B C 1
ATOM 1589 O O . THR B 2 82 ? 53.632 22.889 65.895 1.00 39.16 82 THR B O 1
ATOM 1593 N N . ILE B 2 83 ? 54.849 21.168 65.092 1.00 34.04 83 ILE B N 1
ATOM 1594 C CA . ILE B 2 83 ? 55.450 21.950 64.030 1.00 31.63 83 ILE B CA 1
ATOM 1595 C C . ILE B 2 83 ? 54.935 21.474 62.676 1.00 35.21 83 ILE B C 1
ATOM 1596 O O . ILE B 2 83 ? 55.244 20.364 62.240 1.00 36.20 83 ILE B O 1
ATOM 1601 N N . ASP B 2 84 ? 54.133 22.311 62.024 1.00 35.45 84 ASP B N 1
ATOM 1602 C CA . ASP B 2 84 ? 53.645 22.028 60.682 1.00 31.39 84 ASP B CA 1
ATOM 1603 C C . ASP B 2 84 ? 54.678 22.420 59.630 1.00 33.11 84 ASP B C 1
ATOM 1604 O O . ASP B 2 84 ? 55.246 23.512 59.679 1.00 36.10 84 ASP B O 1
ATOM 1609 N N . VAL B 2 85 ? 54.919 21.524 58.682 1.00 29.71 85 VAL B N 1
ATOM 1610 C CA . VAL B 2 85 ? 55.890 21.761 57.622 1.00 30.88 85 VAL B CA 1
ATOM 1611 C C . VAL B 2 85 ? 55.147 21.995 56.314 1.00 34.59 85 VAL B C 1
ATOM 1612 O O . VAL B 2 85 ? 54.545 21.063 55.771 1.00 36.26 85 VAL B O 1
ATOM 1616 N N . LEU B 2 86 ? 55.160 23.228 55.817 1.00 34.00 86 LEU B N 1
ATOM 1617 C CA . LEU B 2 86 ? 54.374 23.573 54.623 1.00 31.83 86 LEU B CA 1
ATOM 1618 C C . LEU B 2 86 ? 55.238 23.875 53.412 1.00 31.25 86 LEU B C 1
ATOM 1619 O O . LEU B 2 86 ? 55.881 24.923 53.357 1.00 36.45 86 LEU B O 1
ATOM 1624 N N . PRO B 2 87 ? 55.232 22.985 52.416 1.00 31.91 87 PRO B N 1
ATOM 1625 C CA . PRO B 2 87 ? 55.908 23.359 51.164 1.00 31.89 87 PRO B CA 1
ATOM 1626 C C . PRO B 2 87 ? 55.231 24.571 50.520 1.00 33.10 87 PRO B C 1
ATOM 1627 O O . PRO B 2 87 ? 54.110 24.937 50.913 1.00 32.19 87 PRO B O 1
ATOM 1631 N N . PRO B 2 88 ? 55.819 25.133 49.514 1.00 31.90 88 PRO B N 1
ATOM 1632 C CA . PRO B 2 88 ? 55.185 26.270 48.884 1.00 30.38 88 PRO B CA 1
ATOM 1633 C C . PRO B 2 88 ? 53.829 25.927 48.302 1.00 35.31 88 PRO B C 1
ATOM 1634 O O . PRO B 2 88 ? 53.640 24.897 47.712 1.00 31.58 88 PRO B O 1
ATOM 1638 N N . PHE B 2 89 ? 52.881 26.817 48.477 1.00 35.20 89 PHE B N 1
ATOM 1639 C CA . PHE B 2 89 ? 51.521 26.544 48.102 1.00 35.58 89 PHE B CA 1
ATOM 1640 C C . PHE B 2 89 ? 51.344 26.352 46.625 1.00 34.41 89 PHE B C 1
ATOM 1641 O O . PHE B 2 89 ? 51.954 27.022 45.838 1.00 38.73 89 PHE B O 1
ATOM 1649 N N . ALA B 2 90 ? 50.524 25.396 46.255 1.00 32.20 90 ALA B N 1
ATOM 1650 C CA . ALA B 2 90 ? 50.279 25.133 44.868 1.00 31.93 90 ALA B CA 1
ATOM 1651 C C . ALA B 2 90 ? 48.814 24.889 44.560 1.00 39.27 90 ALA B C 1
ATOM 1652 O O . ALA B 2 90 ? 48.431 23.829 44.157 1.00 43.34 90 ALA B O 1
ATOM 1654 N N . GLY B 2 91 ? 48.001 25.903 44.728 1.00 36.77 91 GLY B N 1
ATOM 1655 C CA . GLY B 2 91 ? 46.589 25.802 44.482 1.00 29.24 91 GLY B CA 1
ATOM 1656 C C . GLY B 2 91 ? 46.206 26.135 43.077 1.00 38.84 91 GLY B C 1
ATOM 1657 O O . GLY B 2 91 ? 47.026 26.513 42.293 1.00 37.32 91 GLY B O 1
ATOM 1658 N N . GLY B 2 92 ? 44.938 26.008 42.768 1.00 40.23 92 GLY B N 1
ATOM 1659 C CA . GLY B 2 92 ? 44.472 26.246 41.416 1.00 37.79 92 GLY B CA 1
ATOM 1660 C C . GLY B 2 92 ? 44.803 25.044 40.545 1.00 33.53 92 GLY B C 1
ATOM 1661 O O . GLY B 2 92 ? 44.149 24.820 39.531 1.00 37.72 92 GLY B O 1
ATOM 1662 N N . MET C 1 1 ? 44.996 28.119 14.217 1.00 53.57 1 MET C N 1
ATOM 1663 C CA . MET C 1 1 ? 45.332 27.650 15.541 1.00 50.74 1 MET C CA 1
ATOM 1664 C C . MET C 1 1 ? 44.210 27.927 16.506 1.00 49.08 1 MET C C 1
ATOM 1665 O O . MET C 1 1 ? 43.526 27.019 16.889 1.00 52.60 1 MET C O 1
ATOM 1670 N N . THR C 1 2 ? 44.015 29.173 16.892 1.00 44.03 2 THR C N 1
ATOM 1671 C CA . THR C 1 2 ? 42.901 29.499 17.760 1.00 41.88 2 THR C CA 1
ATOM 1672 C C . THR C 1 2 ? 41.599 29.284 17.059 1.00 39.19 2 THR C C 1
ATOM 1673 O O . THR C 1 2 ? 41.409 29.693 15.956 1.00 40.64 2 THR C O 1
ATOM 1677 N N . GLN C 1 3 ? 40.677 28.670 17.754 1.00 40.45 3 GLN C N 1
ATOM 1678 C CA . GLN C 1 3 ? 39.482 28.187 17.149 1.00 37.82 3 GLN C CA 1
ATOM 1679 C C . GLN C 1 3 ? 38.300 28.982 17.581 1.00 38.34 3 GLN C C 1
ATOM 1680 O O . GLN C 1 3 ? 38.223 29.397 18.691 1.00 39.51 3 GLN C O 1
ATOM 1686 N N . VAL C 1 4 ? 37.393 29.218 16.659 1.00 37.97 4 VAL C N 1
ATOM 1687 C CA . VAL C 1 4 ? 36.153 29.856 16.967 1.00 32.24 4 VAL C CA 1
ATOM 1688 C C . VAL C 1 4 ? 35.036 28.845 16.939 1.00 31.63 4 VAL C C 1
ATOM 1689 O O . VAL C 1 4 ? 34.685 28.355 15.919 1.00 33.36 4 VAL C O 1
ATOM 1693 N N . LEU C 1 5 ? 34.481 28.556 18.098 1.00 31.49 5 LEU C N 1
ATOM 1694 C CA . LEU C 1 5 ? 33.370 27.653 18.213 1.00 27.58 5 LEU C CA 1
ATOM 1695 C C . LEU C 1 5 ? 32.029 28.308 18.032 1.00 31.31 5 LEU C C 1
ATOM 1696 O O . LEU C 1 5 ? 31.098 27.676 17.619 1.00 27.89 5 LEU C O 1
ATOM 1701 N N . ARG C 1 6 ? 31.919 29.572 18.390 1.00 33.48 6 ARG C N 1
ATOM 1702 C CA . ARG C 1 6 ? 30.721 30.313 18.077 1.00 29.63 6 ARG C CA 1
ATOM 1703 C C . ARG C 1 6 ? 30.906 31.775 17.853 1.00 30.78 6 ARG C C 1
ATOM 1704 O O . ARG C 1 6 ? 31.683 32.393 18.509 1.00 35.26 6 ARG C O 1
ATOM 1712 N N . ALA C 1 7 ? 30.161 32.331 16.927 1.00 26.66 7 ALA C N 1
ATOM 1713 C CA . ALA C 1 7 ? 30.015 33.752 16.839 1.00 32.81 7 ALA C CA 1
ATOM 1714 C C . ALA C 1 7 ? 28.621 34.089 16.387 1.00 34.78 7 ALA C C 1
ATOM 1715 O O . ALA C 1 7 ? 28.421 34.595 15.324 1.00 38.39 7 ALA C O 1
ATOM 1717 N N . ALA C 1 8 ? 27.667 33.848 17.248 1.00 33.61 8 ALA C N 1
ATOM 1718 C CA . ALA C 1 8 ? 26.279 33.843 16.911 1.00 30.29 8 ALA C CA 1
ATOM 1719 C C . ALA C 1 8 ? 25.485 35.059 17.320 1.00 31.01 8 ALA C C 1
ATOM 1720 O O . ALA C 1 8 ? 25.616 35.557 18.394 1.00 32.60 8 ALA C O 1
ATOM 1722 N N . LEU C 1 9 ? 24.663 35.517 16.401 1.00 31.26 9 LEU C N 1
ATOM 1723 C CA . LEU C 1 9 ? 23.695 36.556 16.617 1.00 31.17 9 LEU C CA 1
ATOM 1724 C C . LEU C 1 9 ? 22.330 35.925 16.577 1.00 36.83 9 LEU C C 1
ATOM 1725 O O . LEU C 1 9 ? 22.020 35.257 15.655 1.00 35.54 9 LEU C O 1
ATOM 1730 N N . THR C 1 10 ? 21.513 36.117 17.599 1.00 39.89 10 THR C N 1
ATOM 1731 C CA . THR C 1 10 ? 20.302 35.290 17.755 1.00 33.33 10 THR C CA 1
ATOM 1732 C C . THR C 1 10 ? 19.167 35.942 18.567 1.00 36.84 10 THR C C 1
ATOM 1733 O O . THR C 1 10 ? 19.413 36.794 19.436 1.00 35.79 10 THR C O 1
ATOM 1737 N N . ASP C 1 11 ? 17.922 35.535 18.308 1.00 32.89 11 ASP C N 1
ATOM 1738 C CA . ASP C 1 11 ? 16.826 36.020 19.155 1.00 37.67 11 ASP C CA 1
ATOM 1739 C C . ASP C 1 11 ? 16.448 35.023 20.258 1.00 34.76 11 ASP C C 1
ATOM 1740 O O . ASP C 1 11 ? 15.527 35.270 21.040 1.00 40.25 11 ASP C O 1
ATOM 1745 N N . GLN C 1 12 ? 17.177 33.917 20.330 1.00 35.68 12 GLN C N 1
ATOM 1746 C CA . GLN C 1 12 ? 16.961 32.896 21.354 1.00 35.29 12 GLN C CA 1
ATOM 1747 C C . GLN C 1 12 ? 17.767 33.218 22.611 1.00 34.47 12 GLN C C 1
ATOM 1748 O O . GLN C 1 12 ? 18.754 33.957 22.545 1.00 33.20 12 GLN C O 1
ATOM 1754 N N . PRO C 1 13 ? 17.338 32.690 23.767 1.00 35.43 13 PRO C N 1
ATOM 1755 C CA . PRO C 1 13 ? 18.120 32.882 24.997 1.00 32.37 13 PRO C CA 1
ATOM 1756 C C . PRO C 1 13 ? 19.545 32.326 24.863 1.00 30.35 13 PRO C C 1
ATOM 1757 O O . PRO C 1 13 ? 19.766 31.397 24.095 1.00 29.54 13 PRO C O 1
ATOM 1761 N N . ILE C 1 14 ? 20.505 32.902 25.575 1.00 28.28 14 ILE C N 1
ATOM 1762 C CA . ILE C 1 14 ? 21.882 32.430 25.471 1.00 29.59 14 ILE C CA 1
ATOM 1763 C C . ILE C 1 14 ? 22.443 32.067 26.850 1.00 36.73 14 ILE C C 1
ATOM 1764 O O . ILE C 1 14 ? 22.005 32.620 27.865 1.00 36.63 14 ILE C O 1
ATOM 1769 N N . PHE C 1 15 ? 23.409 31.143 26.883 1.00 32.90 15 PHE C N 1
ATOM 1770 C CA . PHE C 1 15 ? 23.871 30.577 28.148 1.00 32.19 15 PHE C CA 1
ATOM 1771 C C . PHE C 1 15 ? 25.374 30.494 28.269 1.00 31.03 15 PHE C C 1
ATOM 1772 O O . PHE C 1 15 ? 26.034 29.899 27.427 1.00 33.77 15 PHE C O 1
ATOM 1780 N N . LEU C 1 16 ? 25.905 31.091 29.328 1.00 30.40 16 LEU C N 1
ATOM 1781 C CA . LEU C 1 16 ? 27.325 31.007 29.619 1.00 33.64 16 LEU C CA 1
ATOM 1782 C C . LEU C 1 16 ? 27.821 29.567 29.617 1.00 30.89 16 LEU C C 1
ATOM 1783 O O . LEU C 1 16 ? 28.882 29.281 29.089 1.00 33.30 16 LEU C O 1
ATOM 1788 N N . ALA C 1 17 ? 27.043 28.673 30.211 1.00 30.29 17 ALA C N 1
ATOM 1789 C CA . ALA C 1 17 ? 27.464 27.297 30.416 1.00 29.86 17 ALA C CA 1
ATOM 1790 C C . ALA C 1 17 ? 27.686 26.610 29.085 1.00 33.88 17 ALA C C 1
ATOM 1791 O O . ALA C 1 17 ? 28.613 25.828 28.914 1.00 38.72 17 ALA C O 1
ATOM 1793 N N . GLU C 1 18 ? 26.825 26.913 28.134 1.00 31.63 18 GLU C N 1
ATOM 1794 C CA . GLU C 1 18 ? 26.935 26.321 26.824 1.00 31.69 18 GLU C CA 1
ATOM 1795 C C . GLU C 1 18 ? 28.229 26.767 26.117 1.00 34.42 18 GLU C C 1
ATOM 1796 O O . GLU C 1 18 ? 28.821 26.001 25.353 1.00 35.82 18 GLU C O 1
ATOM 1802 N N . HIS C 1 19 ? 28.676 27.990 26.399 1.00 29.91 19 HIS C N 1
ATOM 1803 C CA . HIS C 1 19 ? 29.880 28.540 25.782 1.00 29.61 19 HIS C CA 1
ATOM 1804 C C . HIS C 1 19 ? 31.161 28.049 26.460 1.00 34.72 19 HIS C C 1
ATOM 1805 O O . HIS C 1 19 ? 32.165 27.788 25.789 1.00 31.85 19 HIS C O 1
ATOM 1812 N N . GLU C 1 20 ? 31.124 27.944 27.789 1.00 33.93 20 GLU C N 1
ATOM 1813 C CA . GLU C 1 20 ? 32.152 27.235 28.544 1.00 35.16 20 GLU C CA 1
ATOM 1814 C C . GLU C 1 20 ? 32.393 25.840 27.969 1.00 35.35 20 GLU C C 1
ATOM 1815 O O . GLU C 1 20 ? 33.525 25.436 27.729 1.00 34.36 20 GLU C O 1
ATOM 1821 N N . GLU C 1 21 ? 31.309 25.106 27.758 1.00 35.51 21 GLU C N 1
ATOM 1822 C CA . GLU C 1 21 ? 31.410 23.756 27.259 1.00 38.63 21 GLU C CA 1
ATOM 1823 C C . GLU C 1 21 ? 31.965 23.714 25.850 1.00 40.09 21 GLU C C 1
ATOM 1824 O O . GLU C 1 21 ? 32.749 22.832 25.510 1.00 40.69 21 GLU C O 1
ATOM 1830 N N . LEU C 1 22 ? 31.556 24.677 25.037 1.00 35.98 22 LEU C N 1
ATOM 1831 C CA . LEU C 1 22 ? 32.032 24.761 23.671 1.00 33.27 22 LEU C CA 1
ATOM 1832 C C . LEU C 1 22 ? 33.544 24.930 23.580 1.00 37.30 22 LEU C C 1
ATOM 1833 O O . LEU C 1 22 ? 34.176 24.289 22.747 1.00 43.24 22 LEU C O 1
ATOM 1838 N N . VAL C 1 23 ? 34.117 25.796 24.421 1.00 36.28 23 VAL C N 1
ATOM 1839 C CA . VAL C 1 23 ? 35.535 26.148 24.324 1.00 31.48 23 VAL C CA 1
ATOM 1840 C C . VAL C 1 23 ? 36.463 25.203 25.081 1.00 37.73 23 VAL C C 1
ATOM 1841 O O . VAL C 1 23 ? 37.679 25.401 25.076 1.00 38.59 23 VAL C O 1
ATOM 1845 N N . SER C 1 24 ? 35.917 24.189 25.743 1.00 37.44 24 SER C N 1
ATOM 1846 C CA . SER C 1 24 ? 36.771 23.267 26.484 1.00 38.79 24 SER C CA 1
ATOM 1847 C C . SER C 1 24 ? 37.733 22.580 25.543 1.00 41.07 24 SER C C 1
ATOM 1848 O O . SER C 1 24 ? 37.359 22.112 24.467 1.00 47.80 24 SER C O 1
ATOM 1851 N N . HIS C 1 25 ? 38.979 22.564 25.946 1.00 33.70 25 HIS C N 1
ATOM 1852 C CA . HIS C 1 25 ? 40.006 22.054 25.132 1.00 33.91 25 HIS C CA 1
ATOM 1853 C C . HIS C 1 25 ? 40.913 21.300 26.032 1.00 36.75 25 HIS C C 1
ATOM 1854 O O . HIS C 1 25 ? 41.094 21.667 27.153 1.00 35.34 25 HIS C O 1
ATOM 1861 N N . ARG C 1 26 ? 41.495 20.240 25.520 1.00 38.01 26 ARG C N 1
ATOM 1862 C CA . ARG C 1 26 ? 42.314 19.379 26.315 1.00 34.04 26 ARG C CA 1
ATOM 1863 C C . ARG C 1 26 ? 43.520 20.087 26.836 1.00 36.71 26 ARG C C 1
ATOM 1864 O O . ARG C 1 26 ? 43.955 19.843 27.913 1.00 37.15 26 ARG C O 1
ATOM 1872 N N . SER C 1 27 ? 44.071 20.968 26.040 1.00 38.78 27 SER C N 1
ATOM 1873 C CA . SER C 1 27 ? 45.233 21.719 26.444 1.00 39.27 27 SER C CA 1
ATOM 1874 C C . SER C 1 27 ? 44.993 22.971 27.246 1.00 40.30 27 SER C C 1
ATOM 1875 O O . SER C 1 27 ? 45.916 23.518 27.772 1.00 44.43 27 SER C O 1
ATOM 1878 N N . ALA C 1 28 ? 43.762 23.418 27.356 1.00 37.36 28 ALA C N 1
ATOM 1879 C CA . ALA C 1 28 ? 43.463 24.563 28.199 1.00 35.47 28 ALA C CA 1
ATOM 1880 C C . ALA C 1 28 ? 43.529 24.325 29.708 1.00 36.42 28 ALA C C 1
ATOM 1881 O O . ALA C 1 28 ? 43.124 23.312 30.211 1.00 38.45 28 ALA C O 1
ATOM 1883 N N . GLY C 1 29 ? 44.076 25.286 30.419 1.00 34.69 29 GLY C N 1
ATOM 1884 C CA . GLY C 1 29 ? 44.084 25.250 31.852 1.00 35.41 29 GLY C CA 1
ATOM 1885 C C . GLY C 1 29 ? 43.228 26.309 32.498 1.00 36.22 29 GLY C C 1
ATOM 1886 O O . GLY C 1 29 ? 43.038 26.323 33.682 1.00 33.16 29 GLY C O 1
ATOM 1887 N N . ALA C 1 30 ? 42.736 27.220 31.698 1.00 31.73 30 ALA C N 1
ATOM 1888 C CA . ALA C 1 30 ? 41.900 28.272 32.192 1.00 32.93 30 ALA C CA 1
ATOM 1889 C C . ALA C 1 30 ? 40.737 28.544 31.274 1.00 33.51 30 ALA C C 1
ATOM 1890 O O . ALA C 1 30 ? 40.882 28.555 30.100 1.00 31.43 30 ALA C O 1
ATOM 1892 N N . ILE C 1 31 ? 39.579 28.781 31.834 1.00 29.09 31 ILE C N 1
ATOM 1893 C CA . ILE C 1 31 ? 38.464 29.266 31.074 1.00 28.56 31 ILE C CA 1
ATOM 1894 C C . ILE C 1 31 ? 37.939 30.496 31.758 1.00 32.01 31 ILE C C 1
ATOM 1895 O O . ILE C 1 31 ? 37.828 30.526 32.938 1.00 30.06 31 ILE C O 1
ATOM 1900 N N . VAL C 1 32 ? 37.645 31.526 30.997 1.00 30.02 32 VAL C N 1
ATOM 1901 C CA . VAL C 1 32 ? 37.064 32.707 31.581 1.00 29.55 32 VAL C CA 1
ATOM 1902 C C . VAL C 1 32 ? 35.819 33.024 30.765 1.00 36.06 32 VAL C C 1
ATOM 1903 O O . VAL C 1 32 ? 35.849 33.031 29.522 1.00 31.71 32 VAL C O 1
ATOM 1907 N N . GLY C 1 33 ? 34.710 33.245 31.467 1.00 37.53 33 GLY C N 1
ATOM 1908 C CA . GLY C 1 33 ? 33.452 33.525 30.804 1.00 30.55 33 GLY C CA 1
ATOM 1909 C C . GLY C 1 33 ? 32.953 34.894 31.188 1.00 32.06 33 GLY C C 1
ATOM 1910 O O . GLY C 1 33 ? 33.228 35.382 32.291 1.00 30.57 33 GLY C O 1
ATOM 1911 N N . PHE C 1 34 ? 32.215 35.509 30.271 1.00 30.12 34 PHE C N 1
ATOM 1912 C CA . PHE C 1 34 ? 31.547 36.765 30.546 1.00 31.32 34 PHE C CA 1
ATOM 1913 C C . PHE C 1 34 ? 30.071 36.642 30.237 1.00 31.74 34 PHE C C 1
ATOM 1914 O O . PHE C 1 34 ? 29.689 36.030 29.240 1.00 31.75 34 PHE C O 1
ATOM 1922 N N . VAL C 1 35 ? 29.247 37.237 31.095 1.00 31.22 35 VAL C N 1
ATOM 1923 C CA . VAL C 1 35 ? 27.830 37.426 30.796 1.00 31.16 35 VAL C CA 1
ATOM 1924 C C . VAL C 1 35 ? 27.436 38.876 30.993 1.00 32.74 35 VAL C C 1
ATOM 1925 O O . VAL C 1 35 ? 27.562 39.417 32.101 1.00 32.87 35 VAL C O 1
ATOM 1929 N N . GLY C 1 36 ? 26.944 39.499 29.925 1.00 33.51 36 GLY C N 1
ATOM 1930 C CA . GLY C 1 36 ? 26.282 40.787 30.033 1.00 30.84 36 GLY C CA 1
ATOM 1931 C C . GLY C 1 36 ? 24.786 40.611 30.267 1.00 33.52 36 GLY C C 1
ATOM 1932 O O . GLY C 1 36 ? 24.073 40.097 29.402 1.00 35.38 36 GLY C O 1
ATOM 1933 N N . MET C 1 37 ? 24.313 41.026 31.442 1.00 34.02 37 MET C N 1
ATOM 1934 C CA . MET C 1 37 ? 22.888 40.969 31.783 1.00 37.38 37 MET C CA 1
ATOM 1935 C C . MET C 1 37 ? 22.285 42.344 31.914 1.00 36.53 37 MET C C 1
ATOM 1936 O O . MET C 1 37 ? 22.964 43.300 32.274 1.00 40.97 37 MET C O 1
ATOM 1941 N N . ILE C 1 38 ? 20.991 42.425 31.654 1.00 35.87 38 ILE C N 1
ATOM 1942 C CA . ILE C 1 38 ? 20.248 43.653 31.837 1.00 32.42 38 ILE C CA 1
ATOM 1943 C C . ILE C 1 38 ? 20.049 43.906 33.325 1.00 34.62 38 ILE C C 1
ATOM 1944 O O . ILE C 1 38 ? 19.418 43.097 34.012 1.00 33.12 38 ILE C O 1
ATOM 1949 N N . ARG C 1 39 ? 20.589 45.022 33.820 1.00 38.65 39 ARG C N 1
ATOM 1950 C CA . ARG C 1 39 ? 20.381 45.430 35.209 1.00 36.03 39 ARG C CA 1
ATOM 1951 C C . ARG C 1 39 ? 18.938 45.824 35.471 1.00 36.24 39 ARG C C 1
ATOM 1952 O O . ARG C 1 39 ? 18.170 46.087 34.545 1.00 37.15 39 ARG C O 1
ATOM 1960 N N . ASP C 1 40 ? 18.591 45.922 36.747 1.00 39.51 40 ASP C N 1
ATOM 1961 C CA . ASP C 1 40 ? 17.268 46.363 37.156 1.00 39.53 40 ASP C CA 1
ATOM 1962 C C . ASP C 1 40 ? 17.134 47.894 37.138 1.00 41.67 40 ASP C C 1
ATOM 1963 O O . ASP C 1 40 ? 16.036 48.417 36.961 1.00 44.90 40 ASP C O 1
ATOM 1968 N N . ARG C 1 41 ? 18.253 48.597 37.315 1.00 44.14 41 ARG C N 1
ATOM 1969 C CA . ARG C 1 41 ? 18.285 50.066 37.372 1.00 46.49 41 ARG C CA 1
ATOM 1970 C C . ARG C 1 41 ? 19.198 50.651 36.295 1.00 46.61 41 ARG C C 1
ATOM 1971 O O . ARG C 1 41 ? 20.189 50.033 35.918 1.00 47.24 41 ARG C O 1
ATOM 1979 N N . ASP C 1 42 ? 18.884 51.845 35.810 1.00 44.82 42 ASP C N 1
ATOM 1980 C CA . ASP C 1 42 ? 19.843 52.590 34.999 1.00 42.99 42 ASP C CA 1
ATOM 1981 C C . ASP C 1 42 ? 19.679 54.091 35.172 1.00 47.01 42 ASP C C 1
ATOM 1982 O O . ASP C 1 42 ? 18.686 54.683 34.734 1.00 47.40 42 ASP C O 1
ATOM 1987 N N . GLY C 1 43 ? 20.677 54.708 35.793 1.00 51.98 43 GLY C N 1
ATOM 1988 C CA . GLY C 1 43 ? 20.621 56.126 36.084 1.00 48.15 43 GLY C CA 1
ATOM 1989 C C . GLY C 1 43 ? 19.466 56.409 37.019 1.00 49.82 43 GLY C 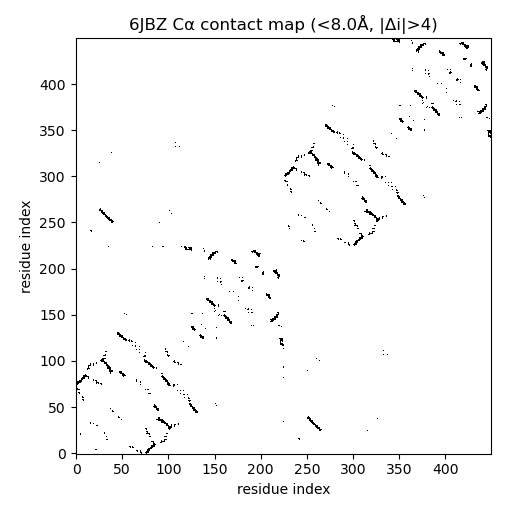C 1
ATOM 1990 O O . GLY C 1 43 ? 18.715 57.360 36.802 1.00 49.98 43 GLY C O 1
ATOM 1991 N N . GLY C 1 44 ? 19.315 55.560 38.038 1.00 46.82 44 GLY C N 1
ATOM 1992 C CA . GLY C 1 44 ? 18.277 55.720 39.042 1.00 47.16 44 GLY C CA 1
ATOM 1993 C C . GLY C 1 44 ? 16.904 55.177 38.669 1.00 52.76 44 GLY C C 1
ATOM 1994 O O . GLY C 1 44 ? 16.131 54.799 39.553 1.00 56.04 44 GLY C O 1
ATOM 1995 N N . ARG C 1 45 ? 16.596 55.140 37.371 1.00 46.52 45 ARG C N 1
ATOM 1996 C CA . ARG C 1 45 ? 15.310 54.634 36.891 1.00 43.53 45 ARG C CA 1
ATOM 1997 C C . ARG C 1 45 ? 15.241 53.108 36.909 1.00 44.98 45 ARG C C 1
ATOM 1998 O O . ARG C 1 45 ? 16.171 52.422 36.480 1.00 46.63 45 ARG C O 1
ATOM 2006 N N . GLY C 1 46 ? 14.133 52.571 37.398 1.00 40.38 46 GLY C N 1
ATOM 2007 C CA . GLY C 1 46 ? 13.897 51.142 37.293 1.00 41.65 46 GLY C CA 1
ATOM 2008 C C . GLY C 1 46 ? 13.600 50.715 35.860 1.00 41.25 46 GLY C C 1
ATOM 2009 O O . GLY C 1 46 ? 12.775 51.327 35.178 1.00 42.21 46 GLY C O 1
ATOM 2010 N N . VAL C 1 47 ? 14.258 49.653 35.406 1.00 42.24 47 VAL C N 1
ATOM 2011 C CA . VAL C 1 47 ? 14.133 49.194 34.022 1.00 36.91 47 VAL C CA 1
ATOM 2012 C C . VAL C 1 47 ? 12.971 48.192 33.863 1.00 37.69 47 VAL C C 1
ATOM 2013 O O . VAL C 1 47 ? 12.701 47.387 34.765 1.00 35.71 47 VAL C O 1
ATOM 2017 N N . LEU C 1 48 ? 12.281 48.265 32.721 1.00 36.09 48 LEU C N 1
ATOM 2018 C CA . LEU C 1 48 ? 11.136 47.403 32.417 1.00 36.12 48 LEU C CA 1
ATOM 2019 C C . LEU C 1 48 ? 11.485 46.280 31.434 1.00 39.01 48 LEU C C 1
ATOM 2020 O O . LEU C 1 48 ? 11.009 45.149 31.569 1.00 38.00 48 LEU C O 1
ATOM 2025 N N . ARG C 1 49 ? 12.301 46.616 30.441 1.00 38.02 49 ARG C N 1
ATOM 2026 C CA . ARG C 1 49 ? 12.738 45.679 29.407 1.00 40.01 49 ARG C CA 1
ATOM 2027 C C . ARG C 1 49 ? 13.722 46.387 28.453 1.00 45.13 49 ARG C C 1
ATOM 2028 O O . ARG C 1 49 ? 13.781 47.625 28.417 1.00 41.77 49 ARG C O 1
ATOM 2036 N N . LEU C 1 50 ? 14.501 45.614 27.698 1.00 40.88 50 LEU C N 1
ATOM 2037 C CA . LEU C 1 50 ? 15.319 46.190 26.634 1.00 39.97 50 LEU C CA 1
ATOM 2038 C C . LEU C 1 50 ? 14.962 45.535 25.319 1.00 37.02 50 LEU C C 1
ATOM 2039 O O . LEU C 1 50 ? 14.626 44.358 25.276 1.00 39.74 50 LEU C O 1
ATOM 2044 N N . GLU C 1 51 ? 15.005 46.315 24.250 1.00 36.76 51 GLU C N 1
ATOM 2045 C CA . GLU C 1 51 ? 14.866 45.778 22.903 1.00 35.12 51 GLU C CA 1
ATOM 2046 C C . GLU C 1 51 ? 16.139 46.089 22.126 1.00 39.00 51 GLU C C 1
ATOM 2047 O O . GLU C 1 51 ? 16.536 47.257 22.007 1.00 33.26 51 GLU C O 1
ATOM 2053 N N . TYR C 1 52 ? 16.791 45.030 21.646 1.00 33.21 52 TYR C N 1
ATOM 2054 C CA . TYR C 1 52 ? 18.006 45.134 20.857 1.00 31.80 52 TYR C CA 1
ATOM 2055 C C . TYR C 1 52 ? 17.666 44.984 19.380 1.00 34.92 52 TYR C C 1
ATOM 2056 O O . TYR C 1 52 ? 17.032 44.007 18.979 1.00 32.25 52 TYR C O 1
ATOM 2065 N N . SER C 1 53 ? 18.086 45.932 18.557 1.00 33.40 53 SER C N 1
ATOM 2066 C CA . SER C 1 53 ? 17.929 45.746 17.122 1.00 38.38 53 SER C CA 1
ATOM 2067 C C . SER C 1 53 ? 19.303 45.598 16.489 1.00 36.97 53 SER C C 1
ATOM 2068 O O . SER C 1 53 ? 20.312 45.994 17.085 1.00 35.32 53 SER C O 1
ATOM 2071 N N . ALA C 1 54 ? 19.350 45.023 15.291 1.00 30.59 54 ALA C N 1
ATOM 2072 C CA . ALA C 1 54 ? 20.636 44.842 14.627 1.00 35.03 54 ALA C CA 1
ATOM 2073 C C . ALA C 1 54 ? 20.612 45.309 13.183 1.00 34.32 54 ALA C C 1
ATOM 2074 O O . ALA C 1 54 ? 19.649 45.081 12.458 1.00 31.66 54 ALA C O 1
ATOM 2076 N N . HIS C 1 55 ? 21.686 45.960 12.766 1.00 33.18 55 HIS C N 1
ATOM 2077 C CA . HIS C 1 55 ? 21.877 46.199 11.351 1.00 36.95 55 HIS C CA 1
ATOM 2078 C C . HIS C 1 55 ? 21.908 44.868 10.613 1.00 34.33 55 HIS C C 1
ATOM 2079 O O . HIS C 1 55 ? 22.484 43.903 11.111 1.00 36.58 55 HIS C O 1
ATOM 2086 N N . PRO C 1 56 ? 21.298 44.803 9.420 1.00 37.59 56 PRO C N 1
ATOM 2087 C CA . PRO C 1 56 ? 21.319 43.542 8.657 1.00 34.93 56 PRO C CA 1
ATOM 2088 C C . PRO C 1 56 ? 22.730 42.963 8.422 1.00 35.59 56 PRO C C 1
ATOM 2089 O O . PRO C 1 56 ? 22.841 41.811 8.024 1.00 36.17 56 PRO C O 1
ATOM 2093 N N . SER C 1 57 ? 23.789 43.722 8.682 1.00 36.48 57 SER C N 1
ATOM 2094 C CA . SER C 1 57 ? 25.137 43.176 8.521 1.00 38.63 57 SER C CA 1
ATOM 2095 C C . SER C 1 57 ? 25.722 42.579 9.799 1.00 36.41 57 SER C C 1
ATOM 2096 O O . SER C 1 57 ? 26.747 41.905 9.732 1.00 40.29 57 SER C O 1
ATOM 2099 N N . ALA C 1 58 ? 25.083 42.806 10.945 1.00 32.25 58 ALA C N 1
ATOM 2100 C CA . ALA C 1 58 ? 25.714 42.506 12.239 1.00 35.33 58 ALA C CA 1
ATOM 2101 C C . ALA C 1 58 ? 26.157 41.043 12.400 1.00 35.96 58 ALA C C 1
ATOM 2102 O O . ALA C 1 58 ? 27.145 40.773 13.090 1.00 36.77 58 ALA C O 1
ATOM 2104 N N . ALA C 1 59 ? 25.444 40.104 11.779 1.00 30.96 59 ALA C N 1
ATOM 2105 C CA . ALA C 1 59 ? 25.805 38.693 11.914 1.00 31.23 59 ALA C CA 1
ATOM 2106 C C . ALA C 1 59 ? 27.177 38.441 11.315 1.00 33.92 59 ALA C C 1
ATOM 2107 O O . ALA C 1 59 ? 28.039 37.826 11.948 1.00 37.84 59 ALA C O 1
ATOM 2109 N N . GLN C 1 60 ? 27.386 38.931 10.097 1.00 39.63 60 GLN C N 1
ATOM 2110 C CA . GLN C 1 60 ? 28.681 38.807 9.444 1.00 34.28 60 GLN C CA 1
ATOM 2111 C C . GLN C 1 60 ? 29.767 39.570 10.209 1.00 38.20 60 GLN C C 1
ATOM 2112 O O . GLN C 1 60 ? 30.890 39.082 10.343 1.00 37.62 60 GLN C O 1
ATOM 2118 N N . VAL C 1 61 ? 29.430 40.759 10.717 1.00 37.16 61 VAL C N 1
ATOM 2119 C CA . VAL C 1 61 ? 30.388 41.577 11.470 1.00 34.66 61 VAL C CA 1
ATOM 2120 C C . VAL C 1 61 ? 30.810 40.890 12.769 1.00 35.57 61 VAL C C 1
ATOM 2121 O O . VAL C 1 61 ? 31.979 40.933 13.155 1.00 32.15 61 VAL C O 1
ATOM 2125 N N . LEU C 1 62 ? 29.859 40.232 13.429 1.00 40.11 62 LEU C N 1
ATOM 2126 C CA . LEU C 1 62 ? 30.153 39.495 14.655 1.00 35.39 62 LEU C CA 1
ATOM 2127 C C . LEU C 1 62 ? 31.161 38.390 14.381 1.00 34.52 62 LEU C C 1
ATOM 2128 O O . LEU C 1 62 ? 32.213 38.310 15.021 1.00 33.55 62 LEU C O 1
ATOM 2133 N N . ALA C 1 63 ? 30.821 37.548 13.412 1.00 34.84 63 ALA C N 1
ATOM 2134 C CA . ALA C 1 63 ? 31.700 36.492 12.941 1.00 32.40 63 ALA C CA 1
ATOM 2135 C C . ALA C 1 63 ? 33.102 37.029 12.634 1.00 33.96 63 ALA C C 1
ATOM 2136 O O . ALA C 1 63 ? 34.101 36.436 13.038 1.00 35.47 63 ALA C O 1
ATOM 2138 N N . ASP C 1 64 ? 33.179 38.156 11.934 1.00 33.58 64 ASP C N 1
ATOM 2139 C CA . ASP C 1 64 ? 34.475 38.720 11.588 1.00 31.29 64 ASP C CA 1
ATOM 2140 C C . ASP C 1 64 ? 35.238 39.195 12.820 1.00 36.20 64 ASP C C 1
ATOM 2141 O O . ASP C 1 64 ? 36.448 38.999 12.900 1.00 39.83 64 ASP C O 1
ATOM 2146 N N . LEU C 1 65 ? 34.538 39.798 13.783 1.00 36.66 65 LEU C N 1
ATOM 2147 C CA . LEU C 1 65 ? 35.169 40.293 15.017 1.00 36.90 65 LEU C CA 1
ATOM 2148 C C . LEU C 1 65 ? 35.722 39.171 15.904 1.00 35.22 65 LEU C C 1
ATOM 2149 O O . LEU C 1 65 ? 36.820 39.289 16.445 1.00 36.20 65 LEU C O 1
ATOM 2154 N N . VAL C 1 66 ? 34.965 38.088 16.054 1.00 34.61 66 VAL C N 1
ATOM 2155 C CA . VAL C 1 66 ? 35.414 36.964 16.877 1.00 35.26 66 VAL C CA 1
ATOM 2156 C C . VAL C 1 66 ? 36.610 36.276 16.202 1.00 38.62 66 VAL C C 1
ATOM 2157 O O . VAL C 1 66 ? 37.600 35.940 16.856 1.00 39.33 66 VAL C O 1
ATOM 2161 N N . ALA C 1 67 ? 36.519 36.092 14.887 1.00 38.81 67 ALA C N 1
ATOM 2162 C CA . ALA C 1 67 ? 37.633 35.589 14.080 1.00 36.18 67 ALA C CA 1
ATOM 2163 C C . ALA C 1 67 ? 38.901 36.441 14.235 1.00 39.05 67 ALA C C 1
ATOM 2164 O O . ALA C 1 67 ? 40.009 35.922 14.382 1.00 41.16 67 ALA C O 1
ATOM 2166 N N . GLU C 1 68 ? 38.722 37.753 14.191 1.00 39.28 68 GLU C N 1
ATOM 2167 C CA . GLU C 1 68 ? 39.821 38.690 14.333 1.00 38.84 68 GLU C CA 1
ATOM 2168 C C . GLU C 1 68 ? 40.488 38.585 15.697 1.00 40.63 68 GLU C C 1
ATOM 2169 O O . GLU C 1 68 ? 41.709 38.563 15.802 1.00 42.39 68 GLU C O 1
ATOM 2175 N N . VAL C 1 69 ? 39.678 38.534 16.745 1.00 40.80 69 VAL C N 1
ATOM 2176 C CA . VAL C 1 69 ? 40.203 38.542 18.102 1.00 41.66 69 VAL C CA 1
ATOM 2177 C C . VAL C 1 69 ? 40.939 37.230 18.356 1.00 39.99 69 VAL C C 1
ATOM 2178 O O . VAL C 1 69 ? 41.965 37.203 19.032 1.00 36.68 69 VAL C O 1
ATOM 2182 N N . ALA C 1 70 ? 40.417 36.157 17.766 1.00 39.07 70 ALA C N 1
ATOM 2183 C CA . ALA C 1 70 ? 40.967 34.817 17.921 1.00 38.47 70 ALA C CA 1
ATOM 2184 C C . ALA C 1 70 ? 42.310 34.725 17.225 1.00 42.36 70 ALA C C 1
ATOM 2185 O O . ALA C 1 70 ? 43.299 34.265 17.808 1.00 43.83 70 ALA C O 1
ATOM 2187 N N . GLU C 1 71 ? 42.332 35.182 15.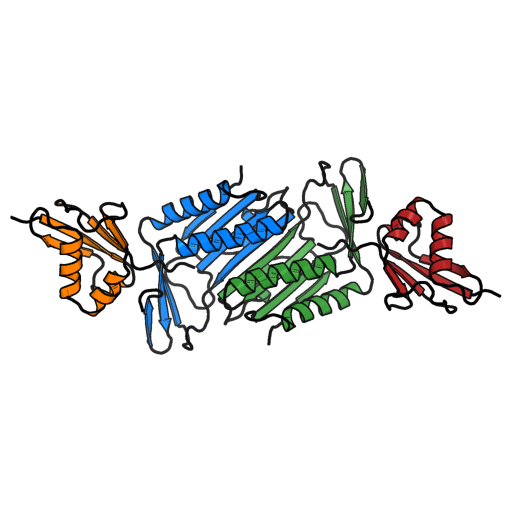977 1.00 41.87 71 GLU C N 1
ATOM 2188 C CA . GLU C 1 71 ? 43.528 35.170 15.150 1.00 42.32 71 GLU C CA 1
ATOM 2189 C C . GLU C 1 71 ? 44.650 35.985 15.790 1.00 43.00 71 GLU C C 1
ATOM 2190 O O . GLU C 1 71 ? 45.803 35.548 15.825 1.00 42.49 71 GLU C O 1
ATOM 2196 N N . GLU C 1 72 ? 44.308 37.153 16.328 1.00 42.20 72 GLU C N 1
ATOM 2197 C CA . GLU C 1 72 ? 45.312 38.036 16.928 1.00 40.00 72 GLU C CA 1
ATOM 2198 C C . GLU C 1 72 ? 45.727 37.619 18.331 1.00 37.70 72 GLU C C 1
ATOM 2199 O O . GLU C 1 72 ? 46.616 38.215 18.916 1.00 42.10 72 GLU C O 1
ATOM 2205 N N . SER C 1 73 ? 45.088 36.594 18.877 1.00 42.04 73 SER C N 1
ATOM 2206 C CA . SER C 1 73 ? 45.387 36.172 20.240 1.00 43.84 73 SER C CA 1
ATOM 2207 C C . SER C 1 73 ? 46.667 35.349 20.307 1.00 48.05 73 SER C C 1
ATOM 2208 O O . SER C 1 73 ? 47.209 34.926 19.280 1.00 45.12 73 SER C O 1
ATOM 2211 N N . SER C 1 74 ? 47.144 35.119 21.523 1.00 43.33 74 SER C N 1
ATOM 2212 C CA . SER C 1 74 ? 48.135 34.079 21.742 1.00 46.87 74 SER C CA 1
ATOM 2213 C C . SER C 1 74 ? 47.946 33.502 23.129 1.00 42.34 74 SER C C 1
ATOM 2214 O O . SER C 1 74 ? 47.568 34.206 24.058 1.00 43.08 74 SER C O 1
ATOM 2217 N N . GLY C 1 75 ? 48.186 32.206 23.258 1.00 36.39 75 GLY C N 1
ATOM 2218 C CA . GLY C 1 75 ? 48.014 31.552 24.533 1.00 36.08 75 GLY C CA 1
ATOM 2219 C C . GLY C 1 75 ? 46.600 31.041 24.659 1.00 43.21 75 GLY C C 1
ATOM 2220 O O . GLY C 1 75 ? 46.229 30.465 25.688 1.00 40.54 75 GLY C O 1
ATOM 2221 N N . VAL C 1 76 ? 45.826 31.230 23.590 1.00 36.82 76 VAL C N 1
ATOM 2222 C CA . VAL C 1 76 ? 44.402 30.959 23.609 1.00 34.88 76 VAL C CA 1
ATOM 2223 C C . VAL C 1 76 ? 44.046 29.810 22.677 1.00 34.88 76 VAL C C 1
ATOM 2224 O O . VAL C 1 76 ? 44.310 29.881 21.477 1.00 40.33 76 VAL C O 1
ATOM 2228 N N . ARG C 1 77 ? 43.435 28.764 23.235 1.00 35.70 77 ARG C N 1
ATOM 2229 C CA . ARG C 1 77 ? 42.979 27.604 22.464 1.00 35.66 77 ARG C CA 1
ATOM 2230 C C . ARG C 1 77 ? 41.709 27.880 21.686 1.00 39.43 77 ARG C C 1
ATOM 2231 O O . ARG C 1 77 ? 41.682 27.717 20.463 1.00 42.93 77 ARG C O 1
ATOM 2239 N N . ALA C 1 78 ? 40.651 28.284 22.387 1.00 34.08 78 ALA C N 1
ATOM 2240 C CA . ALA C 1 78 ? 39.366 28.493 21.722 1.00 35.45 78 ALA C CA 1
ATOM 2241 C C . ALA C 1 78 ? 38.602 29.703 22.245 1.00 32.32 78 ALA C C 1
ATOM 2242 O O . ALA C 1 78 ? 38.748 30.088 23.402 1.00 35.05 78 ALA C O 1
ATOM 2244 N N . VAL C 1 79 ? 37.793 30.303 21.378 1.00 28.57 79 VAL C N 1
ATOM 2245 C CA . VAL C 1 79 ? 36.846 31.335 21.798 1.00 32.64 79 VAL C CA 1
ATOM 2246 C C . VAL C 1 79 ? 35.425 31.051 21.289 1.00 34.01 79 VAL C C 1
ATOM 2247 O O . VAL C 1 79 ? 35.228 30.292 20.336 1.00 34.84 79 VAL C O 1
ATOM 2251 N N . ALA C 1 80 ? 34.441 31.652 21.954 1.00 32.96 80 ALA C N 1
ATOM 2252 C CA . ALA C 1 80 ? 33.034 31.528 21.578 1.00 33.63 80 ALA C CA 1
ATOM 2253 C C . ALA C 1 80 ? 32.284 32.746 22.085 1.00 34.49 80 ALA C C 1
ATOM 2254 O O . ALA C 1 80 ? 32.515 33.211 23.198 1.00 37.21 80 ALA C O 1
ATOM 2256 N N . ALA C 1 81 ? 31.393 33.274 21.264 1.00 32.86 81 ALA C N 1
ATOM 2257 C CA . ALA C 1 81 ? 30.570 34.381 21.700 1.00 34.19 81 ALA C CA 1
ATOM 2258 C C . ALA C 1 81 ? 29.185 34.313 21.044 1.00 38.61 81 ALA C C 1
ATOM 2259 O O . ALA C 1 81 ? 29.031 33.793 19.927 1.00 32.89 81 ALA C O 1
ATOM 2261 N N . SER C 1 82 ? 28.177 34.785 21.780 1.00 34.99 82 SER C N 1
ATOM 2262 C CA . SER C 1 82 ? 26.852 35.000 21.226 1.00 30.45 82 SER C CA 1
ATOM 2263 C C . SER C 1 82 ? 26.363 36.356 21.697 1.00 31.22 82 SER C C 1
ATOM 2264 O O . SER C 1 82 ? 26.612 36.742 22.844 1.00 29.84 82 SER C O 1
ATOM 2267 N N . HIS C 1 83 ? 25.711 37.092 20.797 1.00 32.21 83 HIS C N 1
ATOM 2268 C CA . HIS C 1 83 ? 24.965 38.291 21.175 1.00 32.78 83 HIS C CA 1
ATOM 2269 C C . HIS C 1 83 ? 23.498 38.032 20.860 1.00 36.53 83 HIS C C 1
ATOM 2270 O O . HIS C 1 83 ? 23.167 37.598 19.742 1.00 32.77 83 HIS C O 1
ATOM 2277 N N . ARG C 1 84 ? 22.635 38.261 21.856 1.00 35.87 84 ARG C N 1
ATOM 2278 C CA . ARG C 1 84 ? 21.191 38.083 21.711 1.00 31.86 84 ARG C CA 1
ATOM 2279 C C . ARG C 1 84 ? 20.563 39.396 21.261 1.00 35.19 84 ARG C C 1
ATOM 2280 O O . ARG C 1 84 ? 21.039 40.469 21.627 1.00 38.52 84 ARG C O 1
ATOM 2288 N N . ILE C 1 85 ? 19.516 39.324 20.449 1.00 31.66 85 ILE C N 1
ATOM 2289 C CA . ILE C 1 85 ? 18.782 40.523 20.075 1.00 33.04 85 ILE C CA 1
ATOM 2290 C C . ILE C 1 85 ? 17.279 40.275 20.193 1.00 34.69 85 ILE C C 1
ATOM 2291 O O . ILE C 1 85 ? 16.849 39.149 20.454 1.00 31.52 85 ILE C O 1
ATOM 2296 N N . GLY C 1 86 ? 16.488 41.330 19.989 1.00 32.46 86 GLY C N 1
ATOM 2297 C CA . GLY C 1 86 ? 15.049 41.259 20.165 1.00 26.45 86 GLY C CA 1
ATOM 2298 C C . GLY C 1 86 ? 14.654 41.715 21.556 1.00 33.16 86 GLY C C 1
ATOM 2299 O O . GLY C 1 86 ? 15.363 42.524 22.161 1.00 33.73 86 GLY C O 1
ATOM 2300 N N . VAL C 1 87 ? 13.536 41.202 22.073 1.00 33.87 87 VAL C N 1
ATOM 2301 C CA . VAL C 1 87 ? 13.056 41.634 23.377 1.00 33.82 87 VAL C CA 1
ATOM 2302 C C . VAL C 1 87 ? 13.669 40.839 24.517 1.00 32.59 87 VAL C C 1
ATOM 2303 O O . VAL C 1 87 ? 13.544 39.621 24.571 1.00 33.91 87 VAL C O 1
ATOM 2307 N N . LEU C 1 88 ? 14.312 41.554 25.436 1.00 32.54 88 LEU C N 1
ATOM 2308 C CA . LEU C 1 88 ? 14.921 40.957 26.622 1.00 35.81 88 LEU C CA 1
ATOM 2309 C C . LEU C 1 88 ? 14.295 41.472 27.916 1.00 36.10 88 LEU C C 1
ATOM 2310 O O . LEU C 1 88 ? 14.062 42.671 28.076 1.00 37.04 88 LEU C O 1
ATOM 2315 N N . GLN C 1 89 ? 14.020 40.551 28.833 1.00 38.18 89 GLN C N 1
ATOM 2316 C CA . GLN C 1 89 ? 13.515 40.891 30.158 1.00 30.99 89 GLN C CA 1
ATOM 2317 C C . GLN C 1 89 ? 14.643 41.344 31.054 1.00 32.16 89 GLN C C 1
ATOM 2318 O O . GLN C 1 89 ? 15.798 41.018 30.802 1.00 37.04 89 GLN C O 1
ATOM 2324 N N . VAL C 1 90 ? 14.311 42.093 32.100 1.00 34.82 90 VAL C N 1
ATOM 2325 C CA . VAL C 1 90 ? 15.291 42.449 33.111 1.00 33.73 90 VAL C CA 1
ATOM 2326 C C . VAL C 1 90 ? 15.901 41.170 33.643 1.00 34.44 90 VAL C C 1
ATOM 2327 O O . VAL C 1 90 ? 15.184 40.209 33.916 1.00 36.12 90 VAL C O 1
ATOM 2331 N N . GLY C 1 91 ? 17.226 41.138 33.743 1.00 36.36 91 GLY C N 1
ATOM 2332 C CA . GLY C 1 91 ? 17.919 39.959 34.228 1.00 30.31 91 GLY C CA 1
ATOM 2333 C C . GLY C 1 91 ? 18.365 38.908 33.216 1.00 35.43 91 GLY C C 1
ATOM 2334 O O . GLY C 1 91 ? 19.000 37.931 33.613 1.00 42.14 91 GLY C O 1
ATOM 2335 N N . GLU C 1 92 ? 18.039 39.086 31.933 1.00 34.99 92 GLU C N 1
ATOM 2336 C CA . GLU C 1 92 ? 18.409 38.118 30.889 1.00 33.72 92 GLU C CA 1
ATOM 2337 C C . GLU C 1 92 ? 19.764 38.466 30.235 1.00 35.27 92 GLU C C 1
ATOM 2338 O O . GLU C 1 92 ? 20.198 39.629 30.238 1.00 33.07 92 GLU C O 1
ATOM 2344 N N . ALA C 1 93 ? 20.443 37.455 29.692 1.00 34.06 93 ALA C N 1
ATOM 2345 C CA . ALA C 1 93 ? 21.772 37.667 29.111 1.00 28.27 93 ALA C CA 1
ATOM 2346 C C . ALA C 1 93 ? 21.690 38.249 27.702 1.00 36.41 93 ALA C C 1
ATOM 2347 O O . ALA C 1 93 ? 21.013 37.684 26.833 1.00 35.96 93 ALA C O 1
ATOM 2349 N N . ALA C 1 94 ? 22.365 39.377 27.476 1.00 33.06 94 ALA C N 1
ATOM 2350 C CA . ALA C 1 94 ? 22.386 39.989 26.151 1.00 33.41 94 ALA C CA 1
ATOM 2351 C C . ALA C 1 94 ? 23.604 39.511 25.368 1.00 34.81 94 ALA C C 1
ATOM 2352 O O . ALA C 1 94 ? 23.542 39.289 24.150 1.00 31.35 94 ALA C O 1
ATOM 2354 N N . LEU C 1 95 ? 24.707 39.344 26.090 1.00 33.36 95 LEU C N 1
ATOM 2355 C CA . LEU C 1 95 ? 25.980 38.969 25.487 1.00 32.99 95 LEU C CA 1
ATOM 2356 C C . LEU C 1 95 ? 26.718 37.943 26.343 1.00 31.19 95 LEU C C 1
ATOM 2357 O O . LEU C 1 95 ? 26.812 38.087 27.555 1.00 31.85 95 LEU C O 1
ATOM 2362 N N . VAL C 1 96 ? 27.222 36.896 25.704 1.00 31.38 96 VAL C N 1
ATOM 2363 C CA . VAL C 1 96 ? 27.968 35.847 26.398 1.00 30.91 96 VAL C CA 1
ATOM 2364 C C . VAL C 1 96 ? 29.266 35.533 25.644 1.00 32.86 96 VAL C C 1
ATOM 2365 O O . VAL C 1 96 ? 29.237 35.283 24.428 1.00 33.35 96 VAL C O 1
ATOM 2369 N N . ALA C 1 97 ? 30.401 35.553 26.338 1.00 30.97 97 ALA C N 1
ATOM 2370 C CA . ALA C 1 97 ? 31.659 35.108 25.722 1.00 30.07 97 ALA C CA 1
ATOM 2371 C C . ALA C 1 97 ? 32.417 34.164 26.637 1.00 29.51 97 ALA C C 1
ATOM 2372 O O . ALA C 1 97 ? 32.327 34.289 27.850 1.00 35.99 97 ALA C O 1
ATOM 2374 N N . ALA C 1 98 ? 33.154 33.219 26.052 1.00 32.14 98 ALA C N 1
ATOM 2375 C CA . ALA C 1 98 ? 34.043 32.331 26.809 1.00 28.75 98 ALA C CA 1
ATOM 2376 C C . ALA C 1 98 ? 35.386 32.148 26.084 1.00 34.18 98 ALA C C 1
ATOM 2377 O O . ALA C 1 98 ? 35.454 32.123 24.855 1.00 34.18 98 ALA C O 1
ATOM 2379 N N . VAL C 1 99 ? 36.469 32.072 26.824 1.00 34.77 99 VAL C N 1
ATOM 2380 C CA . VAL C 1 99 ? 37.768 31.874 26.226 1.00 31.93 99 VAL C CA 1
ATOM 2381 C C . VAL C 1 99 ? 38.539 30.780 26.929 1.00 30.68 99 VAL C C 1
ATOM 2382 O O . VAL C 1 99 ? 38.742 30.859 28.081 1.00 31.67 99 VAL C O 1
ATOM 2386 N N . ALA C 1 100 ? 39.039 29.804 26.200 1.00 31.89 100 ALA C N 1
ATOM 2387 C CA . ALA C 1 100 ? 39.884 28.777 26.787 1.00 30.56 100 ALA C CA 1
ATOM 2388 C C . ALA C 1 100 ? 41.322 29.015 26.450 1.00 30.85 100 ALA C C 1
ATOM 2389 O O . ALA C 1 100 ? 41.679 29.084 25.327 1.00 32.55 100 ALA C O 1
ATOM 2391 N N . ALA C 1 101 ? 42.145 29.135 27.466 1.00 32.90 101 ALA C N 1
ATOM 2392 C CA . ALA C 1 101 ? 43.554 29.385 27.288 1.00 34.43 101 ALA C CA 1
ATOM 2393 C C . ALA C 1 101 ? 44.355 28.415 28.092 1.00 34.17 101 ALA C C 1
ATOM 2394 O O . ALA C 1 101 ? 43.856 27.817 28.963 1.00 38.56 101 ALA C O 1
ATOM 2396 N N . ASP C 1 102 ? 45.603 28.220 27.752 1.00 40.02 102 ASP C N 1
ATOM 2397 C CA . ASP C 1 102 ? 46.478 27.350 28.518 1.00 39.37 102 ASP C CA 1
ATOM 2398 C C . ASP C 1 102 ? 46.689 27.862 29.913 1.00 34.87 102 ASP C C 1
ATOM 2399 O O . ASP C 1 102 ? 46.736 27.133 30.841 1.00 36.63 102 ASP C O 1
ATOM 2404 N N . HIS C 1 103 ? 46.826 29.153 30.036 1.00 35.37 103 HIS C N 1
ATOM 2405 C CA . HIS C 1 103 ? 47.085 29.776 31.292 1.00 30.41 103 HIS C CA 1
ATOM 2406 C C . HIS C 1 103 ? 46.133 30.928 31.483 1.00 37.69 103 HIS C C 1
ATOM 2407 O O . HIS C 1 103 ? 45.492 31.354 30.577 1.00 38.08 103 HIS C O 1
ATOM 2414 N N . ARG C 1 104 ? 46.037 31.386 32.708 1.00 38.39 104 ARG C N 1
ATOM 2415 C CA . ARG C 1 104 ? 45.047 32.308 33.170 1.00 33.49 104 ARG C CA 1
ATOM 2416 C C . ARG C 1 104 ? 45.031 33.633 32.489 1.00 35.58 104 ARG C C 1
ATOM 2417 O O . ARG C 1 104 ? 44.000 34.125 32.168 1.00 37.31 104 ARG C O 1
ATOM 2425 N N . ARG C 1 105 ? 46.194 34.214 32.291 1.00 34.97 105 ARG C N 1
ATOM 2426 C CA . ARG C 1 105 ? 46.316 35.573 31.831 1.00 37.10 105 ARG C CA 1
ATOM 2427 C C . ARG C 1 105 ? 45.745 35.790 30.472 1.00 35.98 105 ARG C C 1
ATOM 2428 O O . ARG C 1 105 ? 45.116 36.787 30.211 1.00 33.99 105 ARG C O 1
ATOM 2436 N N . ALA C 1 106 ? 46.012 34.848 29.599 1.00 34.44 106 ALA C N 1
ATOM 2437 C CA . ALA C 1 106 ? 45.541 34.902 28.260 1.00 30.06 106 ALA C CA 1
ATOM 2438 C C . ALA C 1 106 ? 44.057 34.831 28.248 1.00 33.62 106 ALA C C 1
ATOM 2439 O O . ALA C 1 106 ? 43.420 35.508 27.512 1.00 33.22 106 ALA C O 1
ATOM 2441 N N . ALA C 1 107 ? 43.509 33.973 29.072 1.00 31.85 107 ALA C N 1
ATOM 2442 C CA . ALA C 1 107 ? 42.099 33.809 29.148 1.00 29.39 107 ALA C CA 1
ATOM 2443 C C . ALA C 1 107 ? 41.362 35.021 29.653 1.00 32.01 107 ALA C C 1
ATOM 2444 O O . ALA C 1 107 ? 40.380 35.399 29.112 1.00 30.51 107 ALA C O 1
ATOM 2446 N N . PHE C 1 108 ? 41.853 35.627 30.706 1.00 34.70 108 PHE C N 1
ATOM 2447 C CA . PHE C 1 108 ? 41.271 36.826 31.228 1.00 33.97 108 PHE C CA 1
ATOM 2448 C C . PHE C 1 108 ? 41.395 37.968 30.266 1.00 33.87 108 PHE C C 1
ATOM 2449 O O . PHE C 1 108 ? 40.496 38.743 30.123 1.00 35.93 108 PHE C O 1
ATOM 2457 N N . GLY C 1 109 ? 42.554 38.109 29.661 1.00 32.41 109 GLY C N 1
ATOM 2458 C CA . GLY C 1 109 ? 42.784 39.167 28.715 1.00 28.42 109 GLY C CA 1
ATOM 2459 C C . GLY C 1 109 ? 42.043 39.087 27.426 1.00 32.20 109 GLY C C 1
ATOM 2460 O O . GLY C 1 109 ? 41.508 40.033 26.959 1.00 35.33 109 GLY C O 1
ATOM 2461 N N . THR C 1 110 ? 42.031 37.914 26.854 1.00 30.27 110 THR C N 1
ATOM 2462 C CA . THR C 1 110 ? 41.322 37.650 25.637 1.00 32.52 110 THR C CA 1
ATOM 2463 C C . THR C 1 110 ? 39.807 37.727 25.803 1.00 39.02 110 THR C C 1
ATOM 2464 O O . THR C 1 110 ? 39.102 38.135 24.922 1.00 36.99 110 THR C O 1
ATOM 2468 N N . CYS C 1 111 ? 39.294 37.314 26.937 1.00 35.32 111 CYS C N 1
ATOM 2469 C CA . CYS C 1 111 ? 37.861 37.466 27.156 1.00 36.12 111 CYS C CA 1
ATOM 2470 C C . CYS C 1 111 ? 37.457 38.943 27.349 1.00 37.26 111 CYS C C 1
ATOM 2471 O O . CYS C 1 111 ? 36.433 39.382 26.839 1.00 33.64 111 CYS C O 1
ATOM 2474 N N . ALA C 1 112 ? 38.242 39.696 28.066 1.00 36.38 112 ALA C N 1
ATOM 2475 C CA . ALA C 1 112 ? 37.939 41.077 28.247 1.00 33.23 112 ALA C CA 1
ATOM 2476 C C . ALA C 1 112 ? 37.978 41.808 26.938 1.00 33.56 112 ALA C C 1
ATOM 2477 O O . ALA C 1 112 ? 37.162 42.640 26.682 1.00 37.26 112 ALA C O 1
ATOM 2479 N N . HIS C 1 113 ? 38.962 41.499 26.127 1.00 36.05 113 HIS C N 1
ATOM 2480 C CA . HIS C 1 113 ? 39.125 42.072 24.811 1.00 38.39 113 HIS C CA 1
ATOM 2481 C C . HIS C 1 113 ? 38.079 41.710 23.788 1.00 38.66 113 HIS C C 1
ATOM 2482 O O . HIS C 1 113 ? 37.748 42.493 22.952 1.00 39.50 113 HIS C O 1
ATOM 2489 N N . LEU C 1 114 ? 37.644 40.475 23.814 1.00 35.77 114 LEU C N 1
ATOM 2490 C CA . LEU C 1 114 ? 36.585 40.014 22.975 1.00 36.28 114 LEU C CA 1
ATOM 2491 C C . LEU C 1 114 ? 35.297 40.721 23.308 1.00 36.00 114 LEU C C 1
ATOM 2492 O O . LEU C 1 114 ? 34.558 41.078 22.444 1.00 38.17 114 LEU C O 1
ATOM 2497 N N . VAL C 1 115 ? 35.026 40.907 24.577 1.00 34.84 115 VAL C N 1
ATOM 2498 C CA . VAL C 1 115 ? 33.847 41.608 24.999 1.00 34.62 115 VAL C CA 1
ATOM 2499 C C . VAL C 1 115 ? 33.863 43.051 24.589 1.00 41.39 115 VAL C C 1
ATOM 2500 O O . VAL C 1 115 ? 32.878 43.571 24.152 1.00 39.10 115 VAL C O 1
ATOM 2504 N N . GLU C 1 116 ? 35.001 43.691 24.744 1.00 38.86 116 GLU C N 1
ATOM 2505 C CA . GLU C 1 116 ? 35.165 45.057 24.346 1.00 40.59 116 GLU C CA 1
ATOM 2506 C C . GLU C 1 116 ? 35.050 45.236 22.864 1.00 41.62 116 GLU C C 1
ATOM 2507 O O . GLU C 1 116 ? 34.499 46.187 22.418 1.00 40.58 116 GLU C O 1
ATOM 2513 N N . THR C 1 117 ? 35.586 44.314 22.102 1.00 37.61 117 THR C N 1
ATOM 2514 C CA . THR C 1 117 ? 35.545 44.414 20.667 1.00 33.82 117 THR C CA 1
ATOM 2515 C C . THR C 1 117 ? 34.129 44.387 20.157 1.00 38.73 117 THR C C 1
ATOM 2516 O O . THR C 1 117 ? 33.773 45.147 19.300 1.00 38.82 117 THR C O 1
ATOM 2520 N N . ILE C 1 118 ? 33.319 43.504 20.690 1.00 35.10 118 ILE C N 1
ATOM 2521 C CA . ILE C 1 118 ? 31.938 43.442 20.314 1.00 35.17 118 ILE C CA 1
ATOM 2522 C C . ILE C 1 118 ? 31.119 44.676 20.675 1.00 36.82 118 ILE C C 1
ATOM 2523 O O . ILE C 1 118 ? 30.292 45.078 19.918 1.00 32.91 118 ILE C O 1
ATOM 2528 N N . LYS C 1 119 ? 31.305 45.226 21.858 1.00 38.07 119 LYS C N 1
ATOM 2529 C CA . LYS C 1 119 ? 30.517 46.361 22.288 1.00 37.86 119 LYS C CA 1
ATOM 2530 C C . LYS C 1 119 ? 30.787 47.574 21.458 1.00 37.55 119 LYS C C 1
ATOM 2531 O O . LYS C 1 119 ? 29.898 48.316 21.110 1.00 40.64 119 LYS C O 1
ATOM 2537 N N . ALA C 1 120 ? 32.043 47.767 21.148 1.00 37.95 120 ALA C N 1
ATOM 2538 C CA . ALA C 1 120 ? 32.458 48.850 20.316 1.00 36.54 120 ALA C CA 1
ATOM 2539 C C . ALA C 1 120 ? 32.073 48.751 18.876 1.00 38.04 120 ALA C C 1
ATOM 2540 O O . ALA C 1 120 ? 31.773 49.729 18.279 1.00 43.88 120 ALA C O 1
ATOM 2542 N N . ARG C 1 121 ? 32.171 47.573 18.305 1.00 37.14 121 ARG C N 1
ATOM 2543 C CA . ARG C 1 121 ? 32.186 47.441 16.883 1.00 33.42 121 ARG C CA 1
ATOM 2544 C C . ARG C 1 121 ? 31.094 46.661 16.237 1.00 35.68 121 ARG C C 1
ATOM 2545 O O . ARG C 1 121 ? 31.116 46.484 15.057 1.00 39.82 121 ARG C O 1
ATOM 2553 N N . LEU C 1 122 ? 30.126 46.218 17.004 1.00 35.24 122 LEU C N 1
ATOM 2554 C CA . LEU C 1 122 ? 29.009 45.520 16.447 1.00 29.65 122 LEU C CA 1
ATOM 2555 C C . LEU C 1 122 ? 27.847 46.446 16.304 1.00 33.67 122 LEU C C 1
ATOM 2556 O O . LEU C 1 122 ? 27.476 47.130 17.220 1.00 33.97 122 LEU C O 1
ATOM 2561 N N . PRO C 1 123 ? 27.296 46.447 15.019 1.00 34.25 123 PRO C N 1
ATOM 2562 C CA . PRO C 1 123 ? 26.160 47.356 14.879 1.00 33.86 123 PRO C CA 1
ATOM 2563 C C . PRO C 1 123 ? 24.827 46.794 15.332 1.00 33.48 123 PRO C C 1
ATOM 2564 O O . PRO C 1 123 ? 24.047 46.336 14.553 1.00 34.78 123 PRO C O 1
ATOM 2568 N N . VAL C 1 124 ? 24.607 46.866 16.630 1.00 33.91 124 VAL C N 1
ATOM 2569 C CA . VAL C 1 124 ? 23.363 46.566 17.278 1.00 35.74 124 VAL C CA 1
ATOM 2570 C C . VAL C 1 124 ? 23.156 47.708 18.234 1.00 37.30 124 VAL C C 1
ATOM 2571 O O . VAL C 1 124 ? 24.070 48.377 18.600 1.00 32.91 124 VAL C O 1
ATOM 2575 N N . TRP C 1 125 ? 21.913 47.942 18.576 1.00 35.00 125 TRP C N 1
ATOM 2576 C CA . TRP C 1 125 ? 21.520 49.044 19.387 1.00 34.68 125 TRP C CA 1
ATOM 2577 C C . TRP C 1 125 ? 20.554 48.550 20.414 1.00 35.60 125 TRP C C 1
ATOM 2578 O O . TRP C 1 125 ? 19.838 47.626 20.174 1.00 40.29 125 TRP C O 1
ATOM 2589 N N . LYS C 1 126 ? 20.524 49.191 21.561 1.00 35.02 126 LYS C N 1
ATOM 2590 C CA . LYS C 1 126 ? 19.559 48.838 22.571 1.00 36.39 126 LYS C CA 1
ATOM 2591 C C . LYS C 1 126 ? 18.612 49.955 22.917 1.00 36.35 126 LYS C C 1
ATOM 2592 O O . LYS C 1 126 ? 19.005 51.058 23.117 1.00 40.18 126 LYS C O 1
ATOM 2598 N N . HIS C 1 127 ? 17.340 49.628 22.960 1.00 36.70 127 HIS C N 1
ATOM 2599 C CA . HIS C 1 127 ? 16.321 50.552 23.364 1.00 39.24 127 HIS C CA 1
ATOM 2600 C C . HIS C 1 127 ? 15.898 50.160 24.754 1.00 35.23 127 HIS C C 1
ATOM 2601 O O . HIS C 1 127 ? 15.442 49.097 24.993 1.00 37.10 127 HIS C O 1
ATOM 2608 N N . GLN C 1 128 ? 16.083 51.070 25.668 1.00 34.09 128 GLN C N 1
ATOM 2609 C CA . GLN C 1 128 ? 15.819 50.852 27.074 1.00 36.04 128 GLN C CA 1
ATOM 2610 C C . GLN C 1 128 ? 14.417 51.330 27.447 1.00 39.13 128 GLN C C 1
ATOM 2611 O O . GLN C 1 128 ? 14.097 52.492 27.245 1.00 40.92 128 GLN C O 1
ATOM 2617 N N . PHE C 1 129 ? 13.575 50.448 27.969 1.00 39.54 129 PHE C N 1
ATOM 2618 C CA . PHE C 1 129 ? 12.249 50.862 28.419 1.00 33.89 129 PHE C CA 1
ATOM 2619 C C . PHE C 1 129 ? 12.206 50.937 29.937 1.00 38.31 129 PHE C C 1
ATOM 2620 O O . PHE C 1 129 ? 12.638 50.010 30.623 1.00 40.42 129 PHE C O 1
ATOM 2628 N N . PHE C 1 130 ? 11.696 52.041 30.470 1.00 40.89 130 PHE C N 1
ATOM 2629 C CA . PHE C 1 130 ? 11.633 52.196 31.918 1.00 37.29 130 PHE C CA 1
ATOM 2630 C C . PHE C 1 130 ? 10.237 51.997 32.477 1.00 39.04 130 PHE C C 1
ATOM 2631 O O . PHE C 1 130 ? 9.245 52.070 31.749 1.00 40.36 130 PHE C O 1
ATOM 2639 N N . GLU C 1 131 ? 10.184 51.749 33.783 1.00 38.93 131 GLU C N 1
ATOM 2640 C CA . GLU C 1 131 ? 8.941 51.454 34.470 1.00 42.49 131 GLU C CA 1
ATOM 2641 C C . GLU C 1 131 ? 8.059 52.690 34.622 1.00 46.39 131 GLU C C 1
ATOM 2642 O O . GLU C 1 131 ? 6.838 52.574 34.688 1.00 44.47 131 GLU C O 1
ATOM 2648 N N . ASP C 1 132 ? 8.677 53.870 34.658 1.00 46.37 132 ASP C N 1
ATOM 2649 C CA . ASP C 1 132 ? 7.926 55.115 34.734 1.00 37.59 132 ASP C CA 1
ATOM 2650 C C . ASP C 1 132 ? 7.285 55.483 33.389 1.00 46.94 132 ASP C C 1
ATOM 2651 O O . ASP C 1 132 ? 6.762 56.581 33.230 1.00 50.49 132 ASP C O 1
ATOM 2656 N N . GLY C 1 133 ? 7.344 54.581 32.414 1.00 44.60 133 GLY C N 1
ATOM 2657 C CA . GLY C 1 133 ? 6.710 54.823 31.128 1.00 39.12 133 GLY C CA 1
ATOM 2658 C C . GLY C 1 133 ? 7.650 55.326 30.044 1.00 40.95 133 GLY C C 1
ATOM 2659 O O . GLY C 1 133 ? 7.351 55.217 28.859 1.00 37.14 133 GLY C O 1
ATOM 2660 N N . THR C 1 134 ? 8.792 55.875 30.444 1.00 41.78 134 THR C N 1
ATOM 2661 C CA . THR C 1 134 ? 9.734 56.425 29.477 1.00 40.79 134 THR C CA 1
ATOM 2662 C C . THR C 1 134 ? 10.578 55.350 28.803 1.00 44.87 134 THR C C 1
ATOM 2663 O O . THR C 1 134 ? 10.568 54.174 29.198 1.00 42.86 134 THR C O 1
ATOM 2667 N N . ASP C 1 135 ? 11.317 55.761 27.788 1.00 44.05 135 ASP C N 1
ATOM 2668 C CA . ASP C 1 135 ? 12.170 54.885 27.034 1.00 39.96 135 ASP C CA 1
ATOM 2669 C C . ASP C 1 135 ? 13.282 55.681 26.439 1.00 41.91 135 ASP C C 1
ATOM 2670 O O . ASP C 1 135 ? 13.102 56.805 26.099 1.00 45.95 135 ASP C O 1
ATOM 2675 N N . GLU C 1 136 ? 14.450 55.083 26.339 1.00 42.25 136 GLU C N 1
ATOM 2676 C CA . GLU C 1 136 ? 15.655 55.777 25.960 1.00 39.44 136 GLU C CA 1
ATOM 2677 C C . GLU C 1 136 ? 16.481 54.958 24.995 1.00 40.36 136 GLU C C 1
ATOM 2678 O O . GLU C 1 136 ? 16.609 53.787 25.166 1.00 39.16 136 GLU C O 1
ATOM 2684 N N . TRP C 1 137 ? 17.081 55.582 23.997 1.00 41.34 137 TRP C N 1
ATOM 2685 C CA . TRP C 1 137 ? 17.962 54.878 23.083 1.00 35.98 137 TRP C CA 1
ATOM 2686 C C . TRP C 1 137 ? 19.360 55.147 23.472 1.00 42.27 137 TRP C C 1
ATOM 2687 O O . TRP C 1 137 ? 19.796 56.248 23.411 1.00 43.50 137 TRP C O 1
ATOM 2698 N N . VAL C 1 138 ? 20.079 54.113 23.839 1.00 38.44 138 VAL C N 1
ATOM 2699 C CA . VAL C 1 138 ? 21.383 54.293 24.392 1.00 40.98 138 VAL C CA 1
ATOM 2700 C C . VAL C 1 138 ? 22.348 54.789 23.337 1.00 41.86 138 VAL C C 1
ATOM 2701 O O . VAL C 1 138 ? 22.390 54.283 22.255 1.00 39.72 138 VAL C O 1
ATOM 2705 N N . GLY C 1 139 ? 23.119 55.799 23.690 1.00 41.97 139 GLY C N 1
ATOM 2706 C CA . GLY C 1 139 ? 24.046 56.435 22.794 1.00 36.24 139 GLY C CA 1
ATOM 2707 C C . GLY C 1 139 ? 23.463 57.524 21.943 1.00 40.70 139 GLY C C 1
ATOM 2708 O O . GLY C 1 139 ? 24.147 58.133 21.174 1.00 44.79 139 GLY C O 1
ATOM 2709 N N . SER C 1 140 ? 22.178 57.739 22.076 1.00 39.79 140 SER C N 1
ATOM 2710 C CA . SER C 1 140 ? 21.503 58.770 21.361 1.00 44.09 140 SER C CA 1
ATOM 2711 C C . SER C 1 140 ? 20.559 59.476 22.285 1.00 47.14 140 SER C C 1
ATOM 2712 O O . SER C 1 140 ? 19.473 59.824 21.905 1.00 51.68 140 SER C O 1
ATOM 2715 N N . VAL C 1 141 ? 20.958 59.643 23.527 1.00 49.75 141 VAL C N 1
ATOM 2716 C CA . VAL C 1 141 ? 20.062 60.165 24.535 1.00 54.56 141 VAL C CA 1
ATOM 2717 C C . VAL C 1 141 ? 19.679 61.594 24.268 1.00 53.62 141 VAL C C 1
ATOM 2718 O O . VAL C 1 141 ? 20.206 62.214 23.372 1.00 61.22 141 VAL C O 1
ATOM 2722 N N . ALA D 2 9 ? 15.712 67.944 -13.235 1.00 53.67 9 ALA D N 1
ATOM 2723 C CA . ALA D 2 9 ? 16.253 66.592 -13.277 1.00 60.55 9 ALA D CA 1
ATOM 2724 C C . ALA D 2 9 ? 15.890 65.769 -12.028 1.00 63.03 9 ALA D C 1
ATOM 2725 O O . ALA D 2 9 ? 14.753 65.385 -11.830 1.00 65.90 9 ALA D O 1
ATOM 2727 N N . GLY D 2 10 ? 16.863 65.513 -11.183 1.00 52.25 10 GLY D N 1
ATOM 2728 C CA . GLY D 2 10 ? 16.636 64.793 -9.965 1.00 49.66 10 GLY D CA 1
ATOM 2729 C C . GLY D 2 10 ? 17.024 63.347 -9.983 1.00 50.30 10 GLY D C 1
ATOM 2730 O O . GLY D 2 10 ? 17.043 62.706 -11.001 1.00 42.52 10 GLY D O 1
ATOM 2731 N N . ILE D 2 11 ? 17.326 62.853 -8.800 1.00 43.80 11 ILE D N 1
ATOM 2732 C CA . ILE D 2 11 ? 17.619 61.470 -8.582 1.00 40.04 11 ILE D CA 1
ATOM 2733 C C . ILE D 2 11 ? 16.954 61.071 -7.302 1.00 45.52 11 ILE D C 1
ATOM 2734 O O . ILE D 2 11 ? 16.668 61.888 -6.473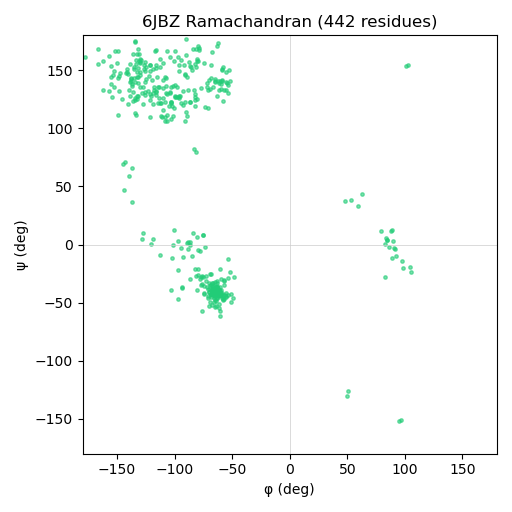 1.00 44.39 11 ILE D O 1
ATOM 2739 N N . GLN D 2 12 ? 16.670 59.798 -7.168 1.00 41.13 12 GLN D N 1
ATOM 2740 C CA . GLN D 2 12 ? 16.007 59.296 -6.001 1.00 43.11 12 GLN D CA 1
ATOM 2741 C C . GLN D 2 12 ? 16.936 58.359 -5.305 1.00 40.46 12 GLN D C 1
ATOM 2742 O O . GLN D 2 12 ? 17.511 57.528 -5.914 1.00 41.68 12 GLN D O 1
ATOM 2748 N N . VAL D 2 13 ? 17.089 58.525 -4.016 1.00 37.55 13 VAL D N 1
ATOM 2749 C CA . VAL D 2 13 ? 17.891 57.634 -3.239 1.00 38.64 13 VAL D CA 1
ATOM 2750 C C . VAL D 2 13 ? 17.053 57.135 -2.089 1.00 42.75 13 VAL D C 1
ATOM 2751 O O . VAL D 2 13 ? 16.171 57.809 -1.647 1.00 40.26 13 VAL D O 1
ATOM 2755 N N . THR D 2 14 ? 17.334 55.939 -1.619 1.00 38.65 14 THR D N 1
ATOM 2756 C CA . THR D 2 14 ? 16.658 55.426 -0.463 1.00 39.41 14 THR D CA 1
ATOM 2757 C C . THR D 2 14 ? 17.487 55.646 0.756 1.00 39.27 14 THR D C 1
ATOM 2758 O O . THR D 2 14 ? 18.610 55.284 0.794 1.00 42.13 14 THR D O 1
ATOM 2762 N N . VAL D 2 15 ? 16.913 56.251 1.762 1.00 33.61 15 VAL D N 1
ATOM 2763 C CA . VAL D 2 15 ? 17.527 56.287 3.081 1.00 37.38 15 VAL D CA 1
ATOM 2764 C C . VAL D 2 15 ? 16.937 55.166 3.940 1.00 38.65 15 VAL D C 1
ATOM 2765 O O . VAL D 2 15 ? 15.716 55.051 4.047 1.00 41.53 15 VAL D O 1
ATOM 2769 N N . ARG D 2 16 ? 17.793 54.324 4.517 1.00 35.13 16 ARG D N 1
ATOM 2770 C CA . ARG D 2 16 ? 17.365 53.378 5.549 1.00 36.30 16 ARG D CA 1
ATOM 2771 C C . ARG D 2 16 ? 17.808 53.853 6.937 1.00 35.07 16 ARG D C 1
ATOM 2772 O O . ARG D 2 16 ? 18.977 54.178 7.137 1.00 37.00 16 ARG D O 1
ATOM 2780 N N . TYR D 2 17 ? 16.876 53.878 7.889 1.00 33.79 17 TYR D N 1
ATOM 2781 C CA . TYR D 2 17 ? 17.126 54.387 9.241 1.00 33.71 17 TYR D CA 1
ATOM 2782 C C . TYR D 2 17 ? 17.194 53.264 10.269 1.00 36.44 17 TYR D C 1
ATOM 2783 O O . TYR D 2 17 ? 16.404 52.323 10.191 1.00 41.52 17 TYR D O 1
ATOM 2792 N N . PHE D 2 18 ? 18.079 53.382 11.262 1.00 33.17 18 PHE D N 1
ATOM 2793 C CA . PHE D 2 18 ? 18.157 52.372 12.321 1.00 32.85 18 PHE D CA 1
ATOM 2794 C C . PHE D 2 18 ? 18.047 52.953 13.729 1.00 37.39 18 PHE D C 1
ATOM 2795 O O . PHE D 2 18 ? 18.352 54.128 13.958 1.00 37.07 18 PHE D O 1
ATOM 2803 N N . ALA D 2 19 ? 17.585 52.120 14.658 1.00 31.59 19 ALA D N 1
ATOM 2804 C CA . ALA D 2 19 ? 17.616 52.456 16.075 1.00 33.80 19 ALA D CA 1
ATOM 2805 C C . ALA D 2 19 ? 17.041 53.846 16.336 1.00 36.00 19 ALA D C 1
ATOM 2806 O O . ALA D 2 19 ? 15.966 54.166 15.844 1.00 40.45 19 ALA D O 1
ATOM 2808 N N . ALA D 2 20 ? 17.769 54.670 17.083 1.00 35.61 20 ALA D N 1
ATOM 2809 C CA . ALA D 2 20 ? 17.294 55.998 17.466 1.00 33.12 20 ALA D CA 1
ATOM 2810 C C . ALA D 2 20 ? 16.923 56.884 16.277 1.00 36.45 20 ALA D C 1
ATOM 2811 O O . ALA D 2 20 ? 16.041 57.736 16.382 1.00 36.28 20 ALA D O 1
ATOM 2813 N N . ALA D 2 21 ? 17.594 56.679 15.147 1.00 39.67 21 ALA D N 1
ATOM 2814 C CA . ALA D 2 21 ? 17.337 57.483 13.956 1.00 33.66 21 ALA D CA 1
ATOM 2815 C C . ALA D 2 21 ? 16.069 57.022 13.273 1.00 38.82 21 ALA D C 1
ATOM 2816 O O . ALA D 2 21 ? 15.401 57.812 12.601 1.00 42.66 21 ALA D O 1
ATOM 2818 N N . ARG D 2 22 ? 15.732 55.747 13.436 1.00 36.02 22 ARG D N 1
ATOM 2819 C CA . ARG D 2 22 ? 14.472 55.249 12.890 1.00 37.76 22 ARG D CA 1
ATOM 2820 C C . ARG D 2 22 ? 13.308 55.747 13.750 1.00 37.58 22 ARG D C 1
ATOM 2821 O O . ARG D 2 22 ? 12.233 56.066 13.233 1.00 36.60 22 ARG D O 1
ATOM 2829 N N . ALA D 2 23 ? 13.533 55.829 15.058 1.00 34.54 23 ALA D N 1
ATOM 2830 C CA . ALA D 2 23 ? 12.525 56.374 15.959 1.00 33.61 23 ALA D CA 1
ATOM 2831 C C . ALA D 2 23 ? 12.235 57.823 15.586 1.00 39.83 23 ALA D C 1
ATOM 2832 O O . ALA D 2 23 ? 11.077 58.194 15.383 1.00 41.53 23 ALA D O 1
ATOM 2834 N N . ALA D 2 24 ? 13.290 58.631 15.466 1.00 34.38 24 ALA D N 1
ATOM 2835 C CA . ALA D 2 24 ? 13.119 60.058 15.255 1.00 34.50 24 ALA D CA 1
ATOM 2836 C C . ALA D 2 24 ? 12.517 60.358 13.887 1.00 34.28 24 ALA D C 1
ATOM 2837 O O . ALA D 2 24 ? 11.752 61.306 13.743 1.00 35.59 24 ALA D O 1
ATOM 2839 N N . ALA D 2 25 ? 12.848 59.544 12.892 1.00 33.75 25 ALA D N 1
ATOM 2840 C CA . ALA D 2 25 ? 12.375 59.784 11.526 1.00 33.98 25 ALA D CA 1
ATOM 2841 C C . ALA D 2 25 ? 10.920 59.357 11.330 1.00 36.24 25 ALA D C 1
ATOM 2842 O O . ALA D 2 25 ? 10.212 59.930 10.510 1.00 37.23 25 ALA D O 1
ATOM 2844 N N . GLY D 2 26 ? 10.480 58.351 12.080 1.00 38.39 26 GLY D N 1
ATOM 2845 C CA . GLY D 2 26 ? 9.105 57.893 12.005 1.00 32.13 26 GLY D CA 1
ATOM 2846 C C . GLY D 2 26 ? 8.897 56.823 10.953 1.00 36.64 26 GLY D C 1
ATOM 2847 O O . GLY D 2 26 ? 7.764 56.499 10.601 1.00 41.81 26 GLY D O 1
ATOM 2848 N N . ALA D 2 27 ? 9.989 56.271 10.438 1.00 32.52 27 ALA D N 1
ATOM 2849 C CA . ALA D 2 27 ? 9.896 55.272 9.385 1.00 33.53 27 ALA D CA 1
ATOM 2850 C C . ALA D 2 27 ? 11.204 54.494 9.291 1.00 39.70 27 ALA D C 1
ATOM 2851 O O . ALA D 2 27 ? 12.254 54.979 9.714 1.00 41.25 27 ALA D O 1
ATOM 2853 N N . GLY D 2 28 ? 11.147 53.294 8.732 1.00 37.29 28 GLY D N 1
ATOM 2854 C CA . GLY D 2 28 ? 12.347 52.501 8.555 1.00 37.25 28 GLY D CA 1
ATOM 2855 C C . GLY D 2 28 ? 13.139 52.957 7.343 1.00 40.13 28 GLY D C 1
ATOM 2856 O O . GLY D 2 28 ? 14.357 52.772 7.268 1.00 38.55 28 GLY D O 1
ATOM 2857 N N . SER D 2 29 ? 12.442 53.549 6.377 1.00 41.70 29 SER D N 1
ATOM 2858 C CA . SER D 2 29 ? 13.096 54.062 5.183 1.00 38.73 29 SER D CA 1
ATOM 2859 C C . SER D 2 29 ? 12.326 55.230 4.576 1.00 36.72 29 SER D C 1
ATOM 2860 O O . SER D 2 29 ? 11.180 55.486 4.931 1.00 40.73 29 SER D O 1
ATOM 2863 N N . GLU D 2 30 ? 12.974 55.937 3.657 1.00 38.60 30 GLU D N 1
ATOM 2864 C CA . GLU D 2 30 ? 12.395 57.102 2.993 1.00 35.13 30 GLU D CA 1
ATOM 2865 C C . GLU D 2 30 ? 13.076 57.250 1.629 1.00 39.16 30 GLU D C 1
ATOM 2866 O O . GLU D 2 30 ? 14.308 57.249 1.544 1.00 39.04 30 GLU D O 1
ATOM 2872 N N . LYS D 2 31 ? 12.289 57.325 0.558 1.00 38.11 31 LYS D N 1
ATOM 2873 C CA . LYS D 2 31 ? 12.848 57.682 -0.736 1.00 39.86 31 LYS D CA 1
ATOM 2874 C C . LYS D 2 31 ? 12.961 59.210 -0.824 1.00 43.45 31 LYS D C 1
ATOM 2875 O O . LYS D 2 31 ? 11.971 59.928 -0.698 1.00 46.08 31 LYS D O 1
ATOM 2881 N N . VAL D 2 32 ? 14.179 59.708 -0.993 1.00 41.89 32 VAL D N 1
ATOM 2882 C CA . VAL D 2 32 ? 14.393 61.147 -1.074 1.00 37.48 32 VAL D CA 1
ATOM 2883 C C . VAL D 2 32 ? 14.782 61.545 -2.495 1.00 36.87 32 VAL D C 1
ATOM 2884 O O . VAL D 2 32 ? 15.603 60.880 -3.139 1.00 39.79 32 VAL D O 1
ATOM 2888 N N . THR D 2 33 ? 14.165 62.612 -2.994 1.00 39.79 33 THR D N 1
ATOM 2889 C CA . THR D 2 33 ? 14.506 63.162 -4.303 1.00 36.65 33 THR D CA 1
ATOM 2890 C C . THR D 2 33 ? 15.452 64.357 -4.156 1.00 31.97 33 THR D C 1
ATOM 2891 O O . THR D 2 33 ? 15.189 65.295 -3.409 1.00 34.21 33 THR D O 1
ATOM 2895 N N . LEU D 2 34 ? 16.565 64.312 -4.864 1.00 32.61 34 LEU D N 1
ATOM 2896 C CA . LEU D 2 34 ? 17.555 65.367 -4.752 1.00 36.98 34 LEU D CA 1
ATOM 2897 C C . LEU D 2 34 ? 17.996 65.827 -6.135 1.00 41.43 34 LEU D C 1
ATOM 2898 O O . LEU D 2 34 ? 17.749 65.148 -7.143 1.00 39.81 34 LEU D O 1
ATOM 2903 N N . ARG D 2 35 ? 18.637 66.989 -6.181 1.00 40.84 35 ARG D N 1
ATOM 2904 C CA . ARG D 2 35 ? 19.263 67.436 -7.406 1.00 37.93 35 ARG D CA 1
ATOM 2905 C C . ARG D 2 35 ? 20.227 66.353 -7.859 1.00 40.63 35 ARG D C 1
ATOM 2906 O O . ARG D 2 35 ? 20.774 65.613 -7.046 1.00 43.25 35 ARG D O 1
ATOM 2914 N N . SER D 2 36 ? 20.403 66.234 -9.163 1.00 43.05 36 SER D N 1
ATOM 2915 C CA . SER D 2 36 ? 21.394 65.324 -9.689 1.00 43.91 36 SER D CA 1
ATOM 2916 C C . SER D 2 36 ? 22.787 65.772 -9.235 1.00 42.44 36 SER D C 1
ATOM 2917 O O . SER D 2 36 ? 23.157 66.943 -9.383 1.00 40.37 36 SER D O 1
ATOM 2920 N N . GLY D 2 37 ? 23.539 64.840 -8.651 1.00 45.94 37 GLY D N 1
ATOM 2921 C CA . GLY D 2 37 ? 24.877 65.125 -8.159 1.00 39.20 37 GLY D CA 1
ATOM 2922 C C . GLY D 2 37 ? 24.883 65.647 -6.733 1.00 40.74 37 GLY D C 1
ATOM 2923 O O . GLY D 2 37 ? 25.906 66.129 -6.246 1.00 39.22 37 GLY D O 1
ATOM 2924 N N . ALA D 2 38 ? 23.740 65.556 -6.060 1.00 38.43 38 ALA D N 1
ATOM 2925 C CA . ALA D 2 38 ? 23.652 65.984 -4.673 1.00 43.48 38 ALA D CA 1
ATOM 2926 C C . ALA D 2 38 ? 24.646 65.190 -3.827 1.00 42.53 38 ALA D C 1
ATOM 2927 O O . ALA D 2 38 ? 24.867 64.006 -4.062 1.00 43.02 38 ALA D O 1
ATOM 2929 N N . THR D 2 39 ? 25.272 65.846 -2.867 1.00 39.31 39 THR D N 1
ATOM 2930 C CA . THR D 2 39 ? 26.225 65.150 -2.026 1.00 40.62 39 THR D CA 1
ATOM 2931 C C . THR D 2 39 ? 25.516 64.438 -0.882 1.00 43.72 39 THR D C 1
ATOM 2932 O O . THR D 2 39 ? 24.326 64.668 -0.623 1.00 42.90 39 THR D O 1
ATOM 2936 N N . VAL D 2 40 ? 26.255 63.575 -0.193 1.00 43.70 40 VAL D N 1
ATOM 2937 C CA . VAL D 2 40 ? 25.743 62.934 1.014 1.00 42.29 40 VAL D CA 1
ATOM 2938 C C . VAL D 2 40 ? 25.471 64.003 2.068 1.00 38.48 40 VAL D C 1
ATOM 2939 O O . VAL D 2 40 ? 24.545 63.888 2.866 1.00 39.33 40 VAL D O 1
ATOM 2943 N N . ALA D 2 41 ? 26.261 65.069 2.033 1.00 41.32 41 ALA D N 1
ATOM 2944 C CA . ALA D 2 41 ? 26.083 66.181 2.959 1.00 38.22 41 ALA D CA 1
ATOM 2945 C C . ALA D 2 41 ? 24.779 66.942 2.688 1.00 43.63 41 ALA D C 1
ATOM 2946 O O . ALA D 2 41 ? 24.078 67.297 3.640 1.00 40.78 41 ALA D O 1
ATOM 2948 N N . GLU D 2 42 ? 24.459 67.192 1.408 1.00 39.30 42 GLU D N 1
ATOM 2949 C CA . GLU D 2 42 ? 23.183 67.822 1.022 1.00 39.50 42 GLU D CA 1
ATOM 2950 C C . GLU D 2 42 ? 21.979 66.994 1.457 1.00 37.48 42 GLU D C 1
ATOM 2951 O O . GLU D 2 42 ? 20.952 67.554 1.830 1.00 37.14 42 GLU D O 1
ATOM 2957 N N . LEU D 2 43 ? 22.110 65.666 1.385 1.00 38.57 43 LEU D N 1
ATOM 2958 C CA . LEU D 2 43 ? 21.085 64.735 1.868 1.00 34.29 43 LEU D CA 1
ATOM 2959 C C . LEU D 2 43 ? 20.817 64.886 3.376 1.00 37.91 43 LEU D C 1
ATOM 2960 O O . LEU D 2 43 ? 19.703 65.215 3.784 1.00 39.99 43 LEU D O 1
ATOM 2965 N N . ILE D 2 44 ? 21.838 64.641 4.197 1.00 35.12 44 ILE D N 1
ATOM 2966 C CA . ILE D 2 44 ? 21.722 64.748 5.651 1.00 33.36 44 ILE D CA 1
ATOM 2967 C C . ILE D 2 44 ? 21.243 66.131 6.121 1.00 36.34 44 ILE D C 1
ATOM 2968 O O . ILE D 2 44 ? 20.408 66.242 7.026 1.00 35.75 44 ILE D O 1
ATOM 2973 N N . ASP D 2 45 ? 21.801 67.183 5.525 1.00 39.85 45 ASP D N 1
ATOM 2974 C CA . ASP D 2 45 ? 21.357 68.553 5.789 1.00 35.80 45 ASP D CA 1
ATOM 2975 C C . ASP D 2 45 ? 19.855 68.688 5.520 1.00 38.16 45 ASP D C 1
ATOM 2976 O O . ASP D 2 45 ? 19.128 69.282 6.321 1.00 37.50 45 ASP D O 1
ATOM 2981 N N . GLY D 2 46 ? 19.393 68.115 4.406 1.00 30.12 46 GLY D N 1
ATOM 2982 C CA . GLY D 2 46 ? 17.984 68.120 4.080 1.00 28.06 46 GLY D CA 1
ATOM 2983 C C . GLY D 2 46 ? 17.136 67.438 5.147 1.00 35.13 46 GLY D C 1
ATOM 2984 O O . GLY D 2 46 ? 16.071 67.937 5.528 1.00 34.90 46 GLY D O 1
ATOM 2985 N N . LEU D 2 47 ? 17.598 66.290 5.635 1.00 32.50 47 LEU D N 1
ATOM 2986 C CA . LEU D 2 47 ? 16.845 65.567 6.652 1.00 35.10 47 LEU D CA 1
ATOM 2987 C C . LEU D 2 47 ? 16.864 66.340 7.967 1.00 32.84 47 LEU D C 1
ATOM 2988 O O . LEU D 2 47 ? 15.865 66.392 8.682 1.00 33.67 47 LEU D O 1
ATOM 2993 N N . SER D 2 48 ? 17.986 66.936 8.273 1.00 32.60 48 SER D N 1
ATOM 2994 C CA . SER D 2 48 ? 18.172 67.639 9.512 1.00 37.61 48 SER D CA 1
ATOM 2995 C C . SER D 2 48 ? 17.287 68.853 9.734 1.00 35.74 48 SER D C 1
ATOM 2996 O O . SER D 2 48 ? 16.792 69.068 10.802 1.00 34.25 48 SER D O 1
ATOM 2999 N N . VAL D 2 49 ? 17.112 69.651 8.711 1.00 32.62 49 VAL D N 1
ATOM 3000 C CA . VAL D 2 49 ? 16.346 70.875 8.796 1.00 33.93 49 VAL D CA 1
ATOM 3001 C C . VAL D 2 49 ? 14.907 70.573 9.128 1.00 35.81 49 VAL D C 1
ATOM 3002 O O . VAL D 2 49 ? 14.263 71.281 9.856 1.00 32.73 49 VAL D O 1
ATOM 3006 N N . ARG D 2 50 ? 14.432 69.494 8.543 1.00 38.14 50 ARG D N 1
ATOM 3007 C CA . ARG D 2 50 ? 13.073 69.025 8.642 1.00 37.06 50 ARG D CA 1
ATOM 3008 C C . ARG D 2 50 ? 12.590 68.602 10.017 1.00 37.08 50 ARG D C 1
ATOM 3009 O O . ARG D 2 50 ? 11.442 68.735 10.301 1.00 36.39 50 ARG D O 1
ATOM 3017 N N . ASP D 2 51 ? 13.443 67.999 10.817 1.00 37.27 51 ASP D N 1
ATOM 3018 C CA . ASP D 2 51 ? 13.103 67.631 12.171 1.00 36.88 51 ASP D CA 1
ATOM 3019 C C . ASP D 2 51 ? 14.201 67.884 13.165 1.00 37.09 51 ASP D C 1
ATOM 3020 O O . ASP D 2 51 ? 15.262 67.374 13.000 1.00 37.67 51 ASP D O 1
ATOM 3025 N N . VAL D 2 52 ? 13.921 68.581 14.247 1.00 36.77 52 VAL D N 1
ATOM 3026 C CA . VAL D 2 52 ? 14.945 68.863 15.233 1.00 37.54 52 VAL D CA 1
ATOM 3027 C C . VAL D 2 52 ? 15.534 67.653 15.924 1.00 43.00 52 VAL D C 1
ATOM 3028 O O . VAL D 2 52 ? 16.722 67.558 16.058 1.00 42.37 52 VAL D O 1
ATOM 3032 N N . ARG D 2 53 ? 14.701 66.737 16.372 1.00 41.30 53 ARG D N 1
ATOM 3033 C CA . ARG D 2 53 ? 15.191 65.569 17.062 1.00 41.11 53 ARG D CA 1
ATOM 3034 C C . ARG D 2 53 ? 16.006 64.670 16.173 1.00 38.56 53 ARG D C 1
ATOM 3035 O O . ARG D 2 53 ? 17.015 64.161 16.569 1.00 41.09 53 ARG D O 1
ATOM 3043 N N . LEU D 2 54 ? 15.563 64.494 14.954 1.00 36.36 54 LEU D N 1
ATOM 3044 C CA . LEU D 2 54 ? 16.246 63.636 14.037 1.00 35.76 54 LEU D CA 1
ATOM 3045 C C . LEU D 2 54 ? 17.628 64.146 13.771 1.00 40.16 54 LEU D C 1
ATOM 3046 O O . LEU D 2 54 ? 18.545 63.388 13.590 1.00 42.27 54 LEU D O 1
ATOM 3051 N N . ALA D 2 55 ? 17.746 65.457 13.699 1.00 41.68 55 ALA D N 1
ATOM 3052 C CA . ALA D 2 55 ? 18.988 66.142 13.484 1.00 40.44 55 ALA D CA 1
ATOM 3053 C C . ALA D 2 55 ? 19.955 65.902 14.595 1.00 37.63 55 ALA D C 1
ATOM 3054 O O . ALA D 2 55 ? 21.102 65.715 14.356 1.00 37.31 55 ALA D O 1
ATOM 3056 N N . THR D 2 56 ? 19.483 65.923 15.820 1.00 38.76 56 THR D N 1
ATOM 3057 C CA . THR D 2 56 ? 20.331 65.629 16.944 1.00 41.47 56 THR D CA 1
ATOM 3058 C C . THR D 2 56 ? 20.847 64.210 16.902 1.00 43.50 56 THR D C 1
ATOM 3059 O O . THR D 2 56 ? 21.998 63.992 17.169 1.00 44.84 56 THR D O 1
ATOM 3063 N N . VAL D 2 57 ? 20.003 63.249 16.578 1.00 37.25 57 VAL D N 1
ATOM 3064 C CA . VAL D 2 57 ? 20.485 61.915 16.345 1.00 35.43 57 VAL D CA 1
ATOM 3065 C C . VAL D 2 57 ? 21.385 61.848 15.137 1.00 38.17 57 VAL D C 1
ATOM 3066 O O . VAL D 2 57 ? 22.460 61.325 15.207 1.00 39.62 57 VAL D O 1
ATOM 3070 N N . LEU D 2 58 ? 20.963 62.438 14.041 1.00 40.38 58 LEU D N 1
ATOM 3071 C CA . LEU D 2 58 ? 21.772 62.403 12.814 1.00 38.58 58 LEU D CA 1
ATOM 3072 C C . LEU D 2 58 ? 23.208 62.906 13.002 1.00 38.02 58 LEU D C 1
ATOM 3073 O O . LEU D 2 58 ? 24.109 62.456 12.309 1.00 38.60 58 LEU D O 1
ATOM 3078 N N . SER D 2 59 ? 23.425 63.817 13.948 1.00 40.37 59 SER D N 1
ATOM 3079 C CA . SER D 2 59 ? 24.750 64.413 14.122 1.00 39.33 59 SER D CA 1
ATOM 3080 C C . SER D 2 59 ? 25.721 63.529 14.911 1.00 41.20 59 SER D C 1
ATOM 3081 O O . SER D 2 59 ? 26.821 63.954 15.230 1.00 40.30 59 SER D O 1
ATOM 3084 N N . ARG D 2 60 ? 25.322 62.306 15.234 1.00 38.86 60 ARG D N 1
ATOM 3085 C CA . ARG D 2 60 ? 26.262 61.364 15.818 1.00 36.73 60 ARG D CA 1
ATOM 3086 C C . ARG D 2 60 ? 26.259 60.053 15.032 1.00 38.94 60 ARG D C 1
ATOM 3087 O O . ARG D 2 60 ? 26.856 59.060 15.446 1.00 34.81 60 ARG D O 1
ATOM 3095 N N . CYS D 2 61 ? 25.602 60.060 13.878 1.00 37.37 61 CYS D N 1
ATOM 3096 C CA . CYS D 2 61 ? 25.486 58.840 13.090 1.00 37.25 61 CYS D CA 1
ATOM 3097 C C . CYS D 2 61 ? 26.666 58.643 12.167 1.00 34.18 61 CYS D C 1
ATOM 3098 O O . CYS D 2 61 ? 27.331 59.592 11.761 1.00 36.65 61 CYS D O 1
ATOM 3101 N N . SER D 2 62 ? 26.932 57.391 11.848 1.00 30.86 62 SER D N 1
ATOM 3102 C CA . SER D 2 62 ? 27.783 57.098 10.722 1.00 35.69 62 SER D CA 1
ATOM 3103 C C . SER D 2 62 ? 26.837 56.747 9.577 1.00 38.68 62 SER D C 1
ATOM 3104 O O . SER D 2 62 ? 25.633 56.581 9.796 1.00 36.95 62 SER D O 1
ATOM 3107 N N . TYR D 2 63 ? 27.354 56.700 8.369 1.00 33.53 63 TYR D N 1
ATOM 3108 C CA . TYR D 2 63 ? 26.561 56.394 7.215 1.00 32.66 63 TYR D CA 1
ATOM 3109 C C . TYR D 2 63 ? 27.179 55.347 6.326 1.00 40.97 63 TYR D C 1
ATOM 3110 O O . TYR D 2 63 ? 28.361 55.317 6.159 1.00 44.93 63 TYR D O 1
ATOM 3119 N N . LEU D 2 64 ? 26.369 54.497 5.737 1.00 37.10 64 LEU D N 1
ATOM 3120 C CA . LEU D 2 64 ? 26.859 53.563 4.758 1.00 39.68 64 LEU D CA 1
ATOM 3121 C C . LEU D 2 64 ? 26.236 53.888 3.438 1.00 42.58 64 LEU D C 1
ATOM 3122 O O . LEU D 2 64 ? 25.121 54.333 3.380 1.00 42.64 64 LEU D O 1
ATOM 3127 N N . ARG D 2 65 ? 26.991 53.718 2.374 1.00 43.98 65 ARG D N 1
ATOM 3128 C CA . ARG D 2 65 ? 26.454 53.932 1.062 1.00 43.18 65 ARG D CA 1
ATOM 3129 C C . ARG D 2 65 ? 26.574 52.684 0.237 1.00 47.44 65 ARG D C 1
ATOM 3130 O O . ARG D 2 65 ? 27.639 52.285 -0.130 1.00 50.64 65 ARG D O 1
ATOM 3138 N N . ASP D 2 66 ? 25.441 52.071 -0.034 1.00 46.84 66 ASP D N 1
ATOM 3139 C CA . ASP D 2 66 ? 25.382 50.808 -0.716 1.00 47.15 66 ASP D CA 1
ATOM 3140 C C . ASP D 2 66 ? 26.284 49.850 0.027 1.00 50.44 66 ASP D C 1
ATOM 3141 O O . ASP D 2 66 ? 26.959 49.042 -0.560 1.00 49.78 66 ASP D O 1
ATOM 3146 N N . GLY D 2 67 ? 26.271 49.971 1.340 1.00 48.00 67 GLY D N 1
ATOM 3147 C CA . GLY D 2 67 ? 26.982 49.101 2.240 1.00 39.55 67 GLY D CA 1
ATOM 3148 C C . GLY D 2 67 ? 28.375 49.462 2.677 1.00 48.06 67 GLY D C 1
ATOM 3149 O O . GLY D 2 67 ? 28.866 48.881 3.598 1.00 51.00 67 GLY D O 1
ATOM 3150 N N . ILE D 2 68 ? 28.989 50.466 2.083 1.00 48.05 68 ILE D N 1
ATOM 3151 C CA . ILE D 2 68 ? 30.353 50.828 2.411 1.00 42.29 68 ILE D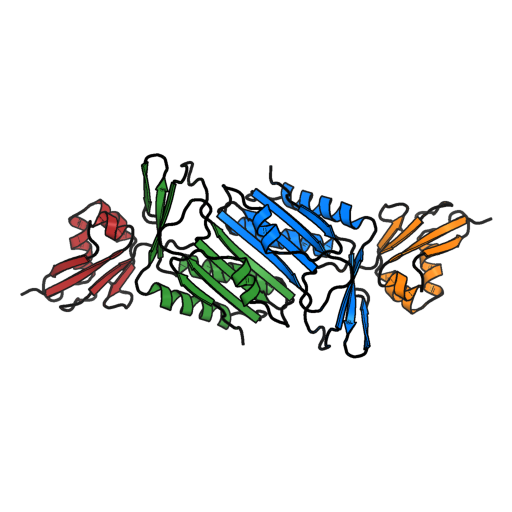 CA 1
ATOM 3152 C C . ILE D 2 68 ? 30.337 52.099 3.197 1.00 44.07 68 ILE D C 1
ATOM 3153 O O . ILE D 2 68 ? 29.646 53.004 2.852 1.00 44.37 68 ILE D O 1
ATOM 3158 N N . VAL D 2 69 ? 31.121 52.163 4.248 1.00 41.26 69 VAL D N 1
ATOM 3159 C CA . VAL D 2 69 ? 31.089 53.299 5.117 1.00 43.60 69 VAL D CA 1
ATOM 3160 C C . VAL D 2 69 ? 31.448 54.516 4.348 1.00 47.80 69 VAL D C 1
ATOM 3161 O O . VAL D 2 69 ? 32.327 54.491 3.542 1.00 55.81 69 VAL D O 1
ATOM 3165 N N . VAL D 2 70 ? 30.775 55.606 4.629 1.00 49.60 70 VAL D N 1
ATOM 3166 C CA . VAL D 2 70 ? 31.014 56.824 3.924 1.00 47.02 70 VAL D CA 1
ATOM 3167 C C . VAL D 2 70 ? 32.091 57.541 4.672 1.00 49.30 70 VAL D C 1
ATOM 3168 O O . VAL D 2 70 ? 31.872 57.998 5.751 1.00 49.27 70 VAL D O 1
ATOM 3172 N N . ARG D 2 71 ? 33.268 57.627 4.079 1.00 55.61 71 ARG D N 1
ATOM 3173 C CA . ARG D 2 71 ? 34.357 58.424 4.637 1.00 58.19 71 ARG D CA 1
ATOM 3174 C C . ARG D 2 71 ? 34.240 59.928 4.495 1.00 57.98 71 ARG D C 1
ATOM 3175 O O . ARG D 2 71 ? 34.552 60.650 5.399 1.00 60.37 71 ARG D O 1
ATOM 3183 N N . ASP D 2 72 ? 33.812 60.388 3.335 1.00 58.05 72 ASP D N 1
ATOM 3184 C CA . ASP D 2 72 ? 33.741 61.806 3.049 1.00 57.08 72 ASP D CA 1
ATOM 3185 C C . ASP D 2 72 ? 32.349 62.182 2.591 1.00 52.78 72 ASP D C 1
ATOM 3186 O O . ASP D 2 72 ? 31.842 61.600 1.678 1.00 52.28 72 ASP D O 1
ATOM 3191 N N . ASP D 2 73 ? 31.752 63.187 3.196 1.00 48.39 73 ASP D N 1
ATOM 3192 C CA . ASP D 2 73 ? 30.370 63.506 2.908 1.00 50.20 73 ASP D CA 1
ATOM 3193 C C . ASP D 2 73 ? 30.203 64.424 1.724 1.00 47.45 73 ASP D C 1
ATOM 3194 O O . ASP D 2 73 ? 29.129 64.812 1.390 1.00 46.68 73 ASP D O 1
ATOM 3199 N N . ALA D 2 74 ? 31.302 64.766 1.096 1.00 51.74 74 ALA D N 1
ATOM 3200 C CA . ALA D 2 74 ? 31.296 65.594 -0.086 1.00 50.07 74 ALA D CA 1
ATOM 3201 C C . ALA D 2 74 ? 31.157 64.758 -1.328 1.00 49.60 74 ALA D C 1
ATOM 3202 O O . ALA D 2 74 ? 31.204 65.259 -2.424 1.00 49.22 74 ALA D O 1
ATOM 3204 N N . VAL D 2 75 ? 31.028 63.466 -1.135 1.00 50.22 75 VAL D N 1
ATOM 3205 C CA . VAL D 2 75 ? 30.817 62.529 -2.201 1.00 49.47 75 VAL D CA 1
ATOM 3206 C C . VAL D 2 75 ? 29.449 62.678 -2.794 1.00 45.37 75 VAL D C 1
ATOM 3207 O O . VAL D 2 75 ? 28.508 62.919 -2.107 1.00 46.70 75 VAL D O 1
ATOM 3211 N N . ALA D 2 76 ? 29.370 62.545 -4.100 1.00 46.26 76 ALA D N 1
ATOM 3212 C CA . ALA D 2 76 ? 28.133 62.675 -4.826 1.00 46.62 76 ALA D CA 1
ATOM 3213 C C . ALA D 2 76 ? 27.315 61.421 -4.791 1.00 46.18 76 ALA D C 1
ATOM 3214 O O . ALA D 2 76 ? 27.841 60.362 -4.683 1.00 50.90 76 ALA D O 1
ATOM 3216 N N . LEU D 2 77 ? 26.016 61.558 -4.908 1.00 40.37 77 LEU D N 1
ATOM 3217 C CA . LEU D 2 77 ? 25.151 60.420 -4.946 1.00 41.40 77 LEU D CA 1
ATOM 3218 C C . LEU D 2 77 ? 24.812 60.044 -6.358 1.00 49.98 77 LEU D C 1
ATOM 3219 O O . LEU D 2 77 ? 24.968 60.820 -7.268 1.00 47.85 77 LEU D O 1
ATOM 3224 N N . SER D 2 78 ? 24.359 58.818 -6.522 1.00 49.54 78 SER D N 1
ATOM 3225 C CA . SER D 2 78 ? 23.998 58.282 -7.794 1.00 41.02 78 SER D CA 1
ATOM 3226 C C . SER D 2 78 ? 22.598 57.916 -7.587 1.00 46.41 78 SER D C 1
ATOM 3227 O O . SER D 2 78 ? 22.203 57.716 -6.489 1.00 48.21 78 SER D O 1
ATOM 3230 N N . ALA D 2 79 ? 21.827 57.872 -8.646 1.00 47.14 79 ALA D N 1
ATOM 3231 C CA . ALA D 2 79 ? 20.456 57.501 -8.539 1.00 39.14 79 ALA D CA 1
ATOM 3232 C C . ALA D 2 79 ? 20.384 56.069 -8.092 1.00 45.04 79 ALA D C 1
ATOM 3233 O O . ALA D 2 79 ? 21.156 55.258 -8.514 1.00 40.38 79 ALA D O 1
ATOM 3235 N N . GLY D 2 80 ? 19.438 55.772 -7.221 1.00 44.54 80 GLY D N 1
ATOM 3236 C CA . GLY D 2 80 ? 19.235 54.436 -6.727 1.00 40.77 80 GLY D CA 1
ATOM 3237 C C . GLY D 2 80 ? 20.100 54.007 -5.575 1.00 43.54 80 GLY D C 1
ATOM 3238 O O . GLY D 2 80 ? 20.046 52.880 -5.164 1.00 44.07 80 GLY D O 1
ATOM 3239 N N . ASP D 2 81 ? 20.885 54.919 -5.048 1.00 44.79 81 ASP D N 1
ATOM 3240 C CA . ASP D 2 81 ? 21.773 54.632 -3.954 1.00 42.65 81 ASP D CA 1
ATOM 3241 C C . ASP D 2 81 ? 20.950 54.359 -2.743 1.00 39.55 81 ASP D C 1
ATOM 3242 O O . ASP D 2 81 ? 19.845 54.787 -2.650 1.00 41.62 81 ASP D O 1
ATOM 3247 N N . THR D 2 82 ? 21.494 53.595 -1.826 1.00 41.45 82 THR D N 1
ATOM 3248 C CA . THR D 2 82 ? 20.889 53.431 -0.540 1.00 39.20 82 THR D CA 1
ATOM 3249 C C . THR D 2 82 ? 21.841 53.924 0.500 1.00 38.23 82 THR D C 1
ATOM 3250 O O . THR D 2 82 ? 22.974 53.570 0.498 1.00 35.56 82 THR D O 1
ATOM 3254 N N . ILE D 2 83 ? 21.355 54.764 1.385 1.00 35.47 83 ILE D N 1
ATOM 3255 C CA . ILE D 2 83 ? 22.155 55.268 2.469 1.00 37.89 83 ILE D CA 1
ATOM 3256 C C . ILE D 2 83 ? 21.607 54.723 3.770 1.00 37.81 83 ILE D C 1
ATOM 3257 O O . ILE D 2 83 ? 20.488 54.942 4.085 1.00 36.83 83 ILE D O 1
ATOM 3262 N N . ASP D 2 84 ? 22.437 54.022 4.520 1.00 38.32 84 ASP D N 1
ATOM 3263 C CA . ASP D 2 84 ? 22.066 53.500 5.817 1.00 34.07 84 ASP D CA 1
ATOM 3264 C C . ASP D 2 84 ? 22.457 54.479 6.889 1.00 34.23 84 ASP D C 1
ATOM 3265 O O . ASP D 2 84 ? 23.536 54.953 6.900 1.00 39.01 84 ASP D O 1
ATOM 3270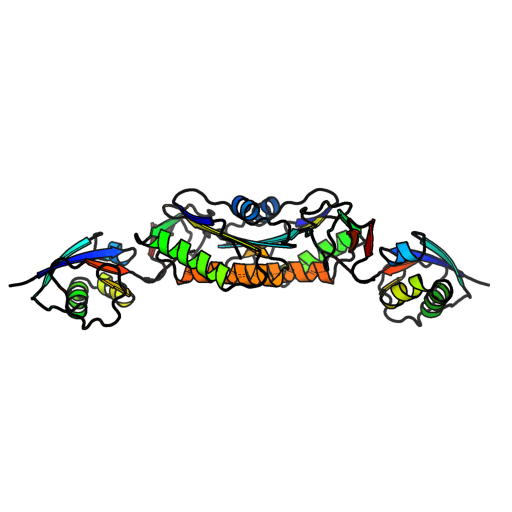 N N . VAL D 2 85 ? 21.564 54.783 7.802 1.00 33.29 85 VAL D N 1
ATOM 3271 C CA . VAL D 2 85 ? 21.849 55.727 8.866 1.00 32.84 85 VAL D CA 1
ATOM 3272 C C . VAL D 2 85 ? 22.113 55.037 10.193 1.00 36.44 85 VAL D C 1
ATOM 3273 O O . VAL D 2 85 ? 21.222 54.520 10.791 1.00 35.51 85 VAL D O 1
ATOM 3277 N N . LEU D 2 86 ? 23.361 55.023 10.642 1.00 37.64 86 LEU D N 1
ATOM 3278 C CA . LEU D 2 86 ? 23.756 54.255 11.822 1.00 34.45 86 LEU D CA 1
ATOM 3279 C C . LEU D 2 86 ? 24.038 55.066 13.050 1.00 34.24 86 LEU D C 1
ATOM 3280 O O . LEU D 2 86 ? 25.054 55.686 13.145 1.00 38.75 86 LEU D O 1
ATOM 3285 N N . PRO D 2 87 ? 23.061 54.992 14.049 1.00 34.23 87 PRO D N 1
ATOM 3286 C CA . PRO D 2 87 ? 23.404 55.718 15.274 1.00 32.51 87 PRO D CA 1
ATOM 3287 C C . PRO D 2 87 ? 24.633 55.158 15.919 1.00 34.68 87 PRO D C 1
ATOM 3288 O O . PRO D 2 87 ? 25.078 54.155 15.461 1.00 33.18 87 PRO D O 1
ATOM 3292 N N . PRO D 2 88 ? 25.181 55.758 16.960 1.00 35.28 88 PRO D N 1
ATOM 3293 C CA . PRO D 2 88 ? 26.304 55.071 17.602 1.00 30.08 88 PRO D CA 1
ATOM 3294 C C . PRO D 2 88 ? 25.945 53.724 18.191 1.00 32.41 88 PRO D C 1
ATOM 3295 O O . PRO D 2 88 ? 24.901 53.556 18.749 1.00 34.99 88 PRO D O 1
ATOM 3299 N N . PHE D 2 89 ? 26.839 52.767 18.056 1.00 33.49 89 PHE D N 1
ATOM 3300 C CA . PHE D 2 89 ? 26.584 51.408 18.472 1.00 38.71 89 PHE D CA 1
ATOM 3301 C C . PHE D 2 89 ? 26.385 51.256 19.954 1.00 38.63 89 PHE D C 1
ATOM 3302 O O . PHE D 2 89 ? 27.013 51.933 20.726 1.00 42.22 89 PHE D O 1
ATOM 3310 N N . ALA D 2 90 ? 25.469 50.390 20.345 1.00 39.03 90 ALA D N 1
ATOM 3311 C CA . ALA D 2 90 ? 25.216 50.159 21.752 1.00 43.13 90 ALA D CA 1
ATOM 3312 C C . ALA D 2 90 ? 24.987 48.702 22.091 1.00 42.22 90 ALA D C 1
ATOM 3313 O O . ALA D 2 90 ? 23.994 48.339 22.645 1.00 45.06 90 ALA D O 1
ATOM 3315 N N . GLY D 2 91 ? 25.957 47.877 21.792 1.00 41.91 91 GLY D N 1
ATOM 3316 C CA . GLY D 2 91 ? 25.858 46.465 22.022 1.00 35.92 91 GLY D CA 1
ATOM 3317 C C . GLY D 2 91 ? 26.152 46.078 23.430 1.00 43.20 91 GLY D C 1
ATOM 3318 O O . GLY D 2 91 ? 26.635 46.865 24.186 1.00 39.33 91 GLY D O 1
ATOM 3319 N N . GLY D 2 92 ? 25.853 44.846 23.770 1.00 42.79 92 GLY D N 1
ATOM 3320 C CA . GLY D 2 92 ? 26.123 44.337 25.088 1.00 39.78 92 GLY D CA 1
ATOM 3321 C C . GLY D 2 92 ? 24.948 44.540 25.998 1.00 40.12 92 GLY D C 1
ATOM 3322 O O . GLY D 2 92 ? 24.975 44.099 27.119 1.00 43.61 92 GLY D O 1
#

Organism: Mycobacterium tuberculosis (strain ATCC 25618 / H37Rv) (NCBI:txid83332)

GO terms:
  GO:0006777 Mo-molybdopterin cofactor biosynthetic process (P, IDA)

Nearest PDB structures (foldseek):
  6jbz-assembly1_D  TM=1.012E+00  e=1.510E-17  Mycobacterium tuberculosis
  6jc0-assembly1_A  TM=9.770E-01  e=2.861E-12  Mycolicibacterium smegmatis MC2 155
  5mpo-assembly1_A  TM=8.382E-01  e=3.248E-06  Homo sapiens
  4hro-assembly1_A  TM=8.762E-01  e=9.036E-06  Haloferax volcanii DS2
  3rpf-assembly3_C  TM=7.899E-01  e=4.766E-05  Helicobacter pylori 26695

Sequence (450 aa):
MTQVLRAALTDQPIFLAEHEELVSHRSAGAIVGFVGMIRDRDGGRGVLRLEYSAHPSAAQVLADLVAEVAEESSGVRAVAASHRIGVLQVGEAALVAAVAADHRRAAFGTCAHLVETIKARLPVWKHQFFEDGTDEWVGSVAGIQVTVRYFAAARAAAGAGSEKVTLRSGATVAELIDGLSVRDVRLATVLSRCSYLRDGIVVRDDAVALSAGDTIDVLPPFAGGMTQVLRAALTDQPIFLAEHEELVSHRSAGAIVGFVGMIRDRDGGRGVLRLEYSAHPSAAQVLADLVAEVAEESSGVRAVAASHRIGVLQVGEAALVAAVAADHRRAAFGTCAHLVETIKARLPVWKHQFFEDGTDEWVGSVAGIQVTVRYFAAARAAAGAGSEKVTLRSGATVAELIDGLSVRDVRLATVLSRCSYLRDGIVVRDDAVALSAGDTIDVLPPFAGG

CATH classification: 3.90.1170.40

InterPro domains:
  IPR003448 Molybdopterin biosynthesis MoaE [PF02391] (9-121)
  IPR003448 Molybdopterin biosynthesis MoaE [cd00756] (14-138)
  IPR036563 Molybdopterin biosynthesis MoaE subunit superfamily [G3DSA:3.90.1170.40] (4-141)
  IPR036563 Molybdopterin biosynthesis MoaE subunit superfamily [SSF54690] (9-139)

Radius of gyration: 29.62 Å; Cα contacts (8 Å, |Δi|>4): 1134; chains: 4; bounding box: 64×64×93 Å

Foldseek 3Di:
DAEEQAQEEEQDADDQVVFVVRQDDPQFPDKDKDWDFAAQDDPRFGFFWKAKFADPCQSVQSVVLLVVLRVPADQWRYKYKYAHGGIGGHGGTGIMMMTTGNDDVSNVVSNVVSVVSCVPGGGMWMWIATPVGDIDTPPPD/DWAWEKEAEDDQLCVQLVHRIDIDIDDAFDFLVNVLVVSCVVGPSNVVQQVQWWKAKVRHTDPDRNGGDDHHIYIYTGGDDDDD/DEEEQAQEEEQDADDQVVFQVSQDDPLFDDKDKDFDFAAQDDPRFGFFWKAKFADPCQSVVSVVLLVVLRVPAPQWRYKYKYAHGGIGGHGTTGIMIMTTGNDDPSRVVSNVVSVVSCVPGGGMWMWIATPVGDIDTPPVD/DWAWEKEAEDDQLCVQQVHRIDIDIDDAFDWQVNVLVVSCVVGPSNVVQQVQWWKAKQRHTDPDRSGTDDHHIYIYTGGDDDDD

Solvent-accessible surface area: 20086 Å² total; per-residue (Å²): 231,42,84,60,72,76,23,31,45,32,96,110,76,18,113,4,41,74,1,35,127,48,0,63,41,165,6,2,14,1,1,0,0,7,2,4,24,12,51,30,150,46,72,73,72,24,8,87,68,5,49,9,46,27,11,91,42,0,55,108,40,0,38,76,6,0,50,55,3,3,143,116,26,97,41,9,84,1,0,0,0,2,0,22,36,26,79,0,91,53,47,55,17,0,0,0,0,0,0,0,0,23,115,84,200,25,0,23,41,17,0,34,95,0,0,88,9,0,51,58,109,0,6,0,3,34,21,12,35,2,127,100,64,72,71,39,40,50,37,1,116,155,30,22,89,2,37,0,82,4,30,8,0,0,134,56,24,36,68,46,20,62,52,154,25,102,23,136,66,32,0,24,0,28,69,3,25,87,35,5,29,124,157,53,127,101,8,26,60,0,2,92,100,18,49,26,16,65,98,55,131,56,28,208,84,78,63,54,48,8,55,71,63,9,37,1,5,1,9,1,44,68,8,3,13,232,32,82,62,72,77,25,32,46,33,96,110,74,18,115,3,39,80,2,34,137,55,0,65,31,166,13,0,13,2,1,0,0,6,3,3,26,11,49,26,136,45,68,73,73,26,7,83,68,5,54,8,46,28,12,90,44,0,54,113,41,0,38,77,6,0,48,55,2,2,139,119,23,96,44,11,84,2,0,0,0,2,0,20,37,26,80,0,91,52,49,56,16,0,0,0,0,0,0,0,0,22,119,72,212,22,0,22,40,18,0,24,82,0,0,91,9,0,49,68,111,0,5,0,3,37,22,17,38,2,124,97,66,73,72,31,43,46,34,1,109,152,32,22,90,1,41,0,88,3,29,7,3,0,133,57,25,35,67,45,21,60,51,150,22,102,23,140,64,31,0,28,0,28,70,1,25,88,34,4,30,130,154,54,126,98,8,24,63,0,4,87,110,18,50,24,19,71,89,51,123,58,29,213,87,72,66,53,50,9,57,69,58,8,38,1,7,1,8,1,45,66,10,3,12

Secondary structure (DSSP, 8-state):
--EEEEEEEESS---HHHHHHHH--TT--EEEEEEEE--SEETTEEEEEEEEEE-TTHHHHHHHHHHHHHHT-SSEEEEEEEEE-EEEETT-EEEEEEEEESSHHHHHHHHHHHHHHHHHH--EEEEEEETTS-EEETT--/--EEEEEEE-HHHHHHHTSSEEEEEE-TT-BHHHHHHHHHHH-HHHHHHHTT-EEEETTEEPS-TTSBP-TT-EEEEEPPP---/--EEEEEEEESS---HHHHHHHH--TT--EEEEEEEE--SEETTEEEEEEEEEE-TTHHHHHHHHHHHHHHT-SSEEEEEEEEE-EEEETT-EEEEEEEEESSHHHHHHHHHHHHHHHHHH--EEEEEEETTS-EEETT--/--EEEEEEE-HHHHHHHTSSEEEEEE-TT-BHHHHHHHHHHH-HHHHHHHTT-EEEETTEE-S-TTPBP-TT-EEEEEPPP---

B-factor: mean 37.72, std 9.03, range [18.6, 106.82]